Protein AF-A0A813BT74-F1 (afdb_monomer)

InterPro domains:
  IPR002225 3-beta hydroxysteroid dehydrogenase/isomerase [PF01073] (15-188)
  IPR036291 NAD(P)-binding domain superfamily [SSF51735] (13-283)
  IPR051783 NAD(P)-dependent oxidoreductase-like [PTHR48079] (14-280)

pLDDT: mean 76.05, std 16.83, range [32.47, 98.44]

Solvent-accessible surface area (backbone atoms only — not comparable to full-atom values): 24084 Å² total; per-residue (Å²): 89,79,48,76,79,82,75,67,91,66,85,59,40,62,64,55,44,39,44,57,50,31,53,50,44,52,53,50,49,54,49,37,52,75,70,64,43,51,44,37,41,36,52,45,34,55,33,33,40,38,62,87,52,75,37,76,62,47,37,83,87,38,67,62,47,65,48,61,70,90,74,38,86,45,59,67,24,34,26,40,35,53,35,49,54,56,49,29,70,57,37,30,82,93,54,29,28,15,32,35,38,26,38,55,53,68,42,63,70,69,85,46,55,68,78,64,55,74,35,83,74,50,59,44,79,36,70,54,46,89,87,50,84,71,39,42,25,44,55,30,48,46,67,33,52,52,52,51,51,49,40,47,53,53,47,41,68,77,36,52,84,73,28,51,43,70,35,44,57,50,60,79,82,65,81,49,21,55,63,58,50,51,51,54,42,29,59,67,58,72,42,55,72,46,65,38,51,53,67,58,56,54,48,50,38,49,52,52,36,45,62,71,46,46,68,76,72,50,61,44,71,92,70,71,43,88,84,75,69,102,59,78,65,74,53,92,50,52,78,36,49,56,52,53,45,72,62,41,30,43,34,59,40,31,63,68,36,30,69,73,50,74,53,59,63,83,61,55,72,70,54,47,44,52,50,33,30,49,44,52,63,70,64,62,63,82,82,78,74,69,87,68,80,69,70,52,58,66,66,55,35,44,52,36,44,50,47,27,52,53,27,32,52,49,24,49,53,37,46,57,49,38,77,75,41,100,47,80,68,42,58,57,51,33,56,57,40,52,49,41,41,69,52,23,49,58,47,32,36,54,38,31,36,60,58,34,94,87,44,59,77,80,49,71,84,67,57,33,71,68,16,33,50,25,35,53,53,10,51,50,25,41,49,52,32,50,51,30,50,49,45,65,75,71,46,55,72,67,57,47,66,78,37,56,72,51,62,34,50,63,55,41,34,50,26,36,38,51,13,31,50,29,40,38,49,18,52,74,48,52,42,64,89,76,67,69,77,80,74,127

Sequence (440 aa):
MVIAVKPPLLGPSYQTFMEINLAGLADLVNMAERHNVRSLLYVSSFAACNHWVPHHNVAESDPAASPPLTSLRSPYDLSKAMTEQFILQKHSESGMRTVSIRIGGVYGDNDDQYWNRRLPFRLSLDISDQDSHPPKIDANYVENVAEGMLRVVDRLSADASVGGRFYFYTIGERHVTQQELGVRLAEATGRFHLAAPTWVIHTWLAVMNFLVSFQFQLPSWPLNQPAGRVVEPKSYFTTYSMAKKGLIDQWFDNALFRETFGYSHLYTTEEAVAMVAAAQKQNRPRQTHSHNKRPGTLTLVAGPVVISLCTMVLVMLCGGLSLSVACSTSWSLCSLCQFGFFVSSPATHVCGFVTQPAYRLWMPFQGGSLHVLLQGIGWSCFALLLMQWCASYYGEEMLLTEFPYVGDSRLKAAFGLIAQVTLGLSVLAFKTPWEKTKRS

Structure (mmCIF, N/CA/C/O backbone):
data_AF-A0A813BT74-F1
#
_entry.id   AF-A0A813BT74-F1
#
loop_
_atom_site.group_PDB
_atom_site.id
_atom_site.type_symbol
_atom_site.label_atom_id
_atom_site.label_alt_id
_atom_site.label_comp_id
_atom_site.label_asym_id
_atom_site.label_entity_id
_atom_site.label_seq_id
_atom_site.pdbx_PDB_ins_code
_atom_site.Cartn_x
_atom_site.Cartn_y
_atom_site.Cartn_z
_atom_site.occupancy
_atom_site.B_iso_or_equiv
_atom_site.auth_seq_id
_atom_site.auth_comp_id
_atom_site.auth_asym_id
_atom_site.auth_atom_id
_atom_site.pdbx_PDB_model_num
ATOM 1 N N . MET A 1 1 ? -21.705 -1.136 12.395 1.00 89.62 1 MET A N 1
ATOM 2 C CA . MET A 1 1 ? -21.215 -0.197 11.362 1.00 89.62 1 MET A CA 1
ATOM 3 C C . MET A 1 1 ? -19.738 -0.455 11.135 1.00 89.62 1 MET A C 1
ATOM 5 O O . MET A 1 1 ? -19.011 -0.554 12.113 1.00 89.62 1 MET A O 1
ATOM 9 N N . VAL A 1 2 ? -19.300 -0.582 9.882 1.00 88.94 2 VAL A N 1
ATOM 10 C CA . VAL A 1 2 ? -17.877 -0.724 9.533 1.00 88.94 2 VAL A CA 1
ATOM 11 C C . VAL A 1 2 ? -17.454 0.521 8.766 1.00 88.94 2 VAL A C 1
ATOM 13 O O . VAL A 1 2 ? -18.138 0.922 7.826 1.00 88.94 2 VAL A O 1
ATOM 16 N N . ILE A 1 3 ? -16.354 1.143 9.179 1.00 88.00 3 ILE A N 1
ATOM 17 C CA . ILE A 1 3 ? -15.809 2.343 8.544 1.00 88.00 3 ILE A CA 1
ATOM 18 C C . ILE A 1 3 ? -14.431 2.008 7.986 1.00 88.00 3 ILE A C 1
ATOM 20 O O . ILE A 1 3 ? -13.502 1.727 8.740 1.00 88.00 3 ILE A O 1
ATOM 24 N N . ALA A 1 4 ? -14.288 2.096 6.665 1.00 82.56 4 ALA A N 1
ATOM 25 C CA . ALA A 1 4 ? -13.019 1.942 5.969 1.00 82.56 4 ALA A CA 1
ATOM 26 C C . ALA A 1 4 ? -12.855 3.072 4.950 1.00 82.56 4 ALA A C 1
ATOM 28 O O . ALA A 1 4 ? -13.708 3.272 4.089 1.00 82.56 4 ALA A O 1
ATOM 29 N N . VAL A 1 5 ? -11.746 3.809 5.035 1.00 77.25 5 VAL A N 1
ATOM 30 C CA . VAL A 1 5 ? -11.428 4.889 4.089 1.00 77.25 5 VAL A CA 1
ATOM 31 C C . VAL A 1 5 ? -10.002 4.715 3.581 1.00 77.25 5 VAL A C 1
ATOM 33 O O . VAL A 1 5 ? -9.051 4.688 4.368 1.00 77.25 5 VAL A O 1
ATOM 36 N N . LYS A 1 6 ? -9.854 4.605 2.258 1.00 69.81 6 LYS A N 1
ATOM 37 C CA . LYS A 1 6 ? -8.570 4.566 1.545 1.00 69.81 6 LYS A CA 1
ATOM 38 C C . LYS A 1 6 ? -8.522 5.758 0.579 1.00 69.81 6 LYS A C 1
ATOM 40 O O . LYS A 1 6 ? -8.928 5.609 -0.573 1.00 69.81 6 LYS A O 1
ATOM 45 N N . PRO A 1 7 ? -8.076 6.950 1.014 1.00 60.50 7 PRO A N 1
ATOM 46 C CA . PRO A 1 7 ? -7.864 8.055 0.084 1.00 60.50 7 PRO A CA 1
ATOM 47 C C . PRO A 1 7 ? -6.754 7.696 -0.920 1.00 60.50 7 PRO A C 1
ATOM 49 O O . PRO A 1 7 ? -5.865 6.894 -0.601 1.00 60.50 7 PRO A O 1
ATOM 52 N N . PRO A 1 8 ? -6.747 8.291 -2.124 1.00 60.16 8 PRO A N 1
ATOM 53 C CA . PRO A 1 8 ? -5.610 8.157 -3.020 1.00 60.16 8 PRO A CA 1
ATOM 54 C C . PRO A 1 8 ? -4.363 8.729 -2.334 1.00 60.16 8 PRO A C 1
ATOM 56 O O . PRO A 1 8 ? -4.318 9.907 -2.000 1.00 60.16 8 PRO A O 1
ATOM 59 N N . LEU A 1 9 ? -3.337 7.895 -2.132 1.00 59.38 9 LEU A N 1
ATOM 60 C CA . LEU A 1 9 ? -2.080 8.288 -1.470 1.00 59.38 9 LEU A CA 1
ATOM 61 C C . LEU A 1 9 ? -1.297 9.369 -2.243 1.00 59.38 9 LEU A C 1
ATOM 63 O O . LEU A 1 9 ? -0.383 9.979 -1.698 1.00 59.38 9 LEU A O 1
ATOM 67 N N . LEU A 1 10 ? -1.652 9.595 -3.512 1.00 53.62 10 LEU A N 1
ATOM 68 C CA . LEU A 1 10 ? -1.050 10.569 -4.419 1.00 53.62 10 LEU A CA 1
ATOM 69 C C . LEU A 1 10 ? -2.116 11.561 -4.886 1.00 53.62 10 LEU A C 1
ATOM 71 O O . LEU A 1 10 ? -3.139 11.141 -5.430 1.00 53.62 10 LEU A O 1
ATOM 75 N N . GLY A 1 11 ? -1.849 12.860 -4.740 1.00 51.72 11 GLY A N 1
ATOM 76 C CA . GLY A 1 11 ? -2.668 13.929 -5.322 1.00 51.72 11 GLY A CA 1
ATOM 77 C C . GLY A 1 11 ? -3.446 14.818 -4.341 1.00 51.72 11 GLY A C 1
ATOM 78 O O . GLY A 1 11 ? -3.504 16.017 -4.606 1.00 51.72 11 GLY A O 1
ATOM 79 N N . PRO A 1 12 ? -4.025 14.321 -3.228 1.00 58.72 12 PRO A N 1
ATOM 80 C CA . PRO A 1 12 ? -4.724 15.198 -2.295 1.00 58.72 12 PRO A CA 1
ATOM 81 C C . PRO A 1 12 ? -3.753 16.086 -1.516 1.00 58.72 12 PRO A C 1
ATOM 83 O O . PRO A 1 12 ? -2.659 15.662 -1.137 1.00 58.72 12 PRO A O 1
ATOM 86 N N . SER A 1 13 ? -4.179 17.318 -1.241 1.00 65.62 13 SER A N 1
ATOM 87 C CA . SER A 1 13 ? -3.453 18.216 -0.343 1.00 65.62 13 SER A CA 1
ATOM 88 C C . SER A 1 13 ? -3.517 17.711 1.106 1.00 65.62 13 SER A C 1
ATOM 90 O O . SER A 1 13 ? -4.417 16.945 1.454 1.00 65.62 13 SER A O 1
ATOM 92 N N . TYR A 1 14 ? -2.610 18.185 1.971 1.00 70.44 14 TYR A N 1
ATOM 93 C CA . TYR A 1 14 ? -2.675 17.944 3.424 1.00 70.44 14 TYR A CA 1
ATOM 94 C C . TYR A 1 14 ? -4.085 18.147 3.979 1.00 70.44 14 TYR A C 1
ATOM 96 O O . TYR A 1 14 ? -4.635 17.292 4.666 1.00 70.44 14 TYR A O 1
ATOM 104 N N . GLN A 1 15 ? -4.661 19.299 3.637 1.00 73.44 15 GLN A N 1
ATOM 105 C CA . GLN A 1 15 ? -5.968 19.724 4.097 1.00 73.44 15 GLN A CA 1
ATOM 106 C C . GLN A 1 15 ? -7.039 18.729 3.656 1.00 73.44 15 GLN A C 1
ATOM 108 O O . GLN A 1 15 ? -7.798 18.258 4.488 1.00 73.44 15 GLN A O 1
ATOM 113 N N . THR A 1 16 ? -7.019 18.313 2.390 1.00 72.19 16 THR A N 1
ATOM 114 C CA . THR A 1 16 ? -7.955 17.313 1.863 1.00 72.19 16 THR A CA 1
ATOM 115 C C . THR A 1 16 ? -7.844 15.972 2.595 1.00 72.19 16 THR A C 1
ATOM 117 O O . THR A 1 16 ? -8.863 15.347 2.878 1.00 72.19 16 THR A O 1
ATOM 120 N N . PHE A 1 17 ? -6.627 15.525 2.934 1.00 73.25 17 PHE A N 1
ATOM 121 C CA . PHE A 1 17 ? -6.438 14.309 3.735 1.00 73.25 17 PHE A CA 1
ATOM 122 C C . PHE A 1 17 ? -7.062 14.443 5.123 1.00 73.25 17 PHE A C 1
ATOM 124 O O . PHE A 1 17 ? -7.805 13.556 5.538 1.00 73.25 17 PHE A O 1
ATOM 131 N N . MET A 1 18 ? -6.777 15.540 5.826 1.00 80.75 18 MET A N 1
ATOM 132 C CA . MET A 1 18 ? -7.295 15.764 7.176 1.00 80.75 18 MET A CA 1
ATOM 133 C C . MET A 1 18 ? -8.814 15.971 7.180 1.00 80.75 18 MET A C 1
ATOM 135 O O . MET A 1 18 ? -9.503 15.404 8.018 1.00 80.75 18 MET A O 1
ATOM 139 N N . GLU A 1 19 ? -9.363 16.719 6.227 1.00 82.12 19 GLU A N 1
ATOM 140 C CA . GLU A 1 19 ? -10.807 16.951 6.117 1.00 82.12 19 GLU A CA 1
ATOM 141 C C . GLU A 1 19 ? -11.572 15.650 5.863 1.00 82.12 19 GLU A C 1
ATOM 143 O O . GLU A 1 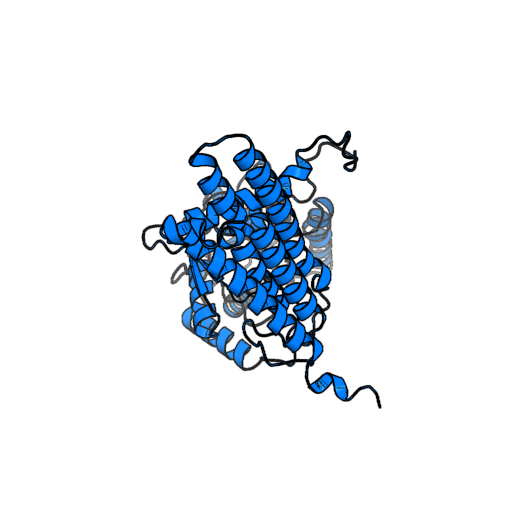19 ? -12.530 15.357 6.572 1.00 82.12 19 GLU A O 1
ATOM 148 N N . ILE A 1 20 ? -11.132 14.833 4.901 1.00 80.25 20 ILE A N 1
ATOM 149 C CA . ILE A 1 20 ? -11.836 13.590 4.558 1.00 80.25 20 ILE A CA 1
ATOM 150 C C . ILE A 1 20 ? -11.675 12.546 5.663 1.00 80.25 20 ILE A C 1
ATOM 152 O O . ILE A 1 20 ? -12.658 11.936 6.082 1.00 80.25 20 ILE A O 1
ATOM 156 N N . ASN A 1 21 ? -10.442 12.314 6.121 1.00 80.69 21 ASN A N 1
ATOM 157 C CA . ASN A 1 21 ? -10.175 11.206 7.032 1.00 80.69 21 ASN A CA 1
ATOM 158 C C . ASN A 1 21 ? -10.471 11.541 8.488 1.00 80.69 21 ASN A C 1
ATOM 160 O O . ASN A 1 21 ? -10.798 10.621 9.220 1.00 80.69 21 ASN A O 1
ATOM 164 N N . LEU A 1 22 ? -10.353 12.797 8.923 1.00 85.12 22 LEU A N 1
ATOM 165 C CA . LEU A 1 22 ? -10.598 13.156 10.319 1.00 85.12 22 LEU A CA 1
ATOM 166 C C . LEU A 1 22 ? -11.958 13.827 10.486 1.00 85.12 22 LEU A C 1
ATOM 168 O O . LEU A 1 22 ? -12.810 13.282 11.179 1.00 85.12 22 LEU A O 1
ATOM 172 N N . ALA A 1 23 ? -12.184 14.978 9.846 1.00 85.94 23 ALA A N 1
ATOM 173 C CA . ALA A 1 23 ? -13.416 15.742 10.062 1.00 85.94 23 ALA A CA 1
ATOM 174 C C . ALA A 1 23 ? -14.655 14.977 9.565 1.00 85.94 23 ALA A C 1
ATOM 176 O O . ALA A 1 23 ? -15.600 14.774 10.324 1.00 85.94 23 ALA A O 1
ATOM 177 N N . GLY A 1 24 ? -14.609 14.452 8.337 1.00 88.25 24 GLY A N 1
ATOM 178 C CA . GLY A 1 24 ? -15.710 13.671 7.770 1.00 88.25 24 GLY A CA 1
ATOM 179 C C . GLY A 1 24 ? -16.019 12.397 8.563 1.00 88.25 24 GLY A C 1
ATOM 180 O O . GLY A 1 24 ? -17.186 12.044 8.742 1.00 88.25 24 GLY A O 1
ATOM 181 N N . LEU A 1 25 ? -14.994 11.719 9.093 1.00 90.44 25 LEU A N 1
ATOM 182 C CA . LEU A 1 25 ? -15.204 10.550 9.951 1.00 90.44 25 LEU A CA 1
ATOM 183 C C . LEU A 1 25 ? -15.705 10.926 11.346 1.00 90.44 25 LEU A C 1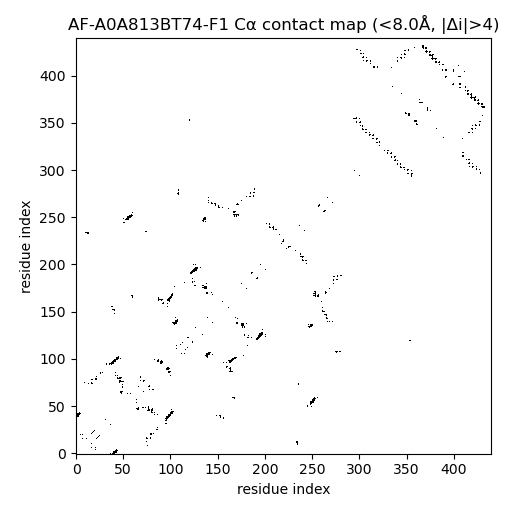
ATOM 185 O O . LEU A 1 25 ? -16.540 10.206 11.889 1.00 90.44 25 LEU A O 1
ATOM 189 N N . ALA A 1 26 ? -15.269 12.054 11.906 1.00 91.12 26 ALA A N 1
ATOM 190 C CA . ALA A 1 26 ? -15.795 12.546 13.172 1.00 91.12 26 ALA A CA 1
ATOM 191 C C . ALA A 1 26 ? -17.298 12.846 13.079 1.00 91.12 26 ALA A C 1
ATOM 193 O O . ALA A 1 26 ? -18.063 12.422 13.948 1.00 91.12 26 ALA A O 1
ATOM 194 N N . ASP A 1 27 ? -17.739 13.490 11.997 1.00 93.00 27 ASP A N 1
ATOM 195 C CA . ASP A 1 27 ? -19.159 13.744 11.736 1.00 93.00 27 ASP A CA 1
ATOM 196 C C . ASP A 1 27 ? -19.953 12.443 11.586 1.00 93.00 27 ASP A C 1
ATOM 198 O O . ASP A 1 27 ? -21.013 12.285 12.197 1.00 93.00 27 ASP A O 1
ATOM 202 N N . LEU A 1 28 ? -19.414 11.477 10.837 1.00 93.69 28 LEU A N 1
ATOM 203 C CA . LEU A 1 28 ? -20.032 10.167 10.642 1.00 93.69 28 LEU A CA 1
ATOM 204 C C . LEU A 1 28 ? -20.208 9.405 11.965 1.00 93.69 28 LEU A C 1
ATOM 206 O O . LEU A 1 28 ? -21.263 8.821 12.205 1.00 93.69 28 LEU A O 1
ATOM 210 N N . VAL A 1 29 ? -19.198 9.432 12.836 1.00 94.31 29 VAL A N 1
ATOM 211 C CA . VAL A 1 29 ? -19.220 8.779 14.155 1.00 94.31 29 VAL A CA 1
ATOM 212 C C . VAL A 1 29 ? -20.196 9.483 15.097 1.00 94.31 29 VAL A C 1
ATOM 214 O O . VAL A 1 29 ? -20.989 8.819 15.759 1.00 94.31 29 VAL A O 1
ATOM 217 N N . ASN A 1 30 ? -20.203 10.819 15.124 1.00 94.00 30 ASN A N 1
ATOM 218 C CA . ASN A 1 30 ? -21.168 11.586 15.915 1.00 94.00 30 ASN A CA 1
ATOM 219 C C . ASN A 1 30 ? -22.611 11.339 15.440 1.00 94.00 30 ASN A C 1
ATOM 221 O O . ASN A 1 30 ? -23.533 11.266 16.251 1.00 94.00 30 ASN A O 1
ATOM 225 N N . MET A 1 31 ? -22.826 11.189 14.131 1.00 95.56 31 MET A N 1
ATOM 226 C CA . MET A 1 31 ? -24.125 10.810 13.577 1.00 95.56 31 MET A CA 1
ATOM 227 C C . MET A 1 31 ? -24.501 9.376 13.973 1.00 95.56 31 MET A C 1
ATOM 229 O O . MET A 1 31 ? -25.627 9.146 14.407 1.00 95.56 31 MET A O 1
ATOM 233 N N . ALA A 1 32 ? -23.569 8.425 13.877 1.00 95.06 32 ALA A N 1
ATOM 234 C CA . ALA A 1 32 ? -23.788 7.044 14.300 1.00 95.06 32 ALA A CA 1
ATOM 235 C C . ALA A 1 32 ? -24.204 6.961 15.779 1.00 95.06 32 ALA A C 1
ATOM 237 O O . ALA A 1 32 ? -25.164 6.267 16.112 1.00 95.06 32 ALA A O 1
ATOM 238 N N . GLU A 1 33 ? -23.548 7.737 16.644 1.00 93.94 33 GLU A N 1
ATOM 239 C CA . GLU A 1 33 ? -23.889 7.864 18.062 1.00 93.94 33 GLU A CA 1
ATOM 240 C C . GLU A 1 33 ? -25.316 8.409 18.260 1.00 93.94 33 GLU A C 1
ATOM 242 O O . GLU A 1 33 ? -26.119 7.785 18.952 1.00 93.94 33 GLU A O 1
ATOM 247 N N . ARG A 1 34 ? -25.689 9.508 17.581 1.00 95.31 34 ARG A N 1
ATOM 248 C CA . ARG A 1 34 ? -27.054 10.084 17.637 1.00 95.31 34 ARG A CA 1
ATOM 249 C C . ARG A 1 34 ? -28.141 9.120 17.157 1.00 95.31 34 ARG A C 1
ATOM 251 O O . ARG A 1 34 ? -29.268 9.181 17.639 1.00 95.31 34 ARG A O 1
ATOM 258 N N . HIS A 1 35 ? -27.811 8.243 16.213 1.00 96.44 35 HIS A N 1
ATOM 259 C CA . HIS A 1 35 ? -28.713 7.214 15.695 1.00 96.44 35 HIS A CA 1
ATOM 260 C C . HIS A 1 35 ? -28.632 5.886 16.465 1.00 96.44 35 HIS A C 1
ATOM 262 O O . HIS A 1 35 ? -29.196 4.890 16.016 1.00 96.44 35 HIS A O 1
ATOM 268 N N . ASN A 1 36 ? -27.988 5.865 17.637 1.00 95.81 36 ASN A N 1
ATOM 269 C CA . ASN A 1 36 ? -27.882 4.698 18.516 1.00 95.81 36 ASN A CA 1
ATOM 270 C C . ASN A 1 36 ? -27.235 3.470 17.850 1.00 95.81 36 ASN A C 1
ATOM 272 O O . ASN A 1 36 ? -27.603 2.327 18.137 1.00 95.81 36 ASN A O 1
ATOM 276 N N . VAL A 1 37 ? -26.256 3.682 16.967 1.00 95.81 37 VAL A N 1
ATOM 277 C CA . VAL A 1 37 ? -25.428 2.587 16.448 1.00 95.81 37 VAL A CA 1
ATOM 278 C C . VAL A 1 37 ? -24.686 1.935 17.615 1.00 95.81 37 VAL A C 1
ATOM 280 O O . VAL A 1 37 ? -23.930 2.585 18.331 1.00 95.81 37 VAL A O 1
ATOM 283 N N . ARG A 1 38 ? -24.901 0.630 17.809 1.00 95.25 38 ARG A N 1
ATOM 284 C CA . ARG A 1 38 ? -24.369 -0.109 18.967 1.00 95.25 38 ARG A CA 1
ATOM 285 C C . ARG A 1 38 ? -22.930 -0.584 18.817 1.00 95.25 38 ARG A C 1
ATOM 287 O O . ARG A 1 38 ? -22.214 -0.607 19.809 1.00 95.25 38 ARG A O 1
ATOM 294 N N . SER A 1 39 ? -22.515 -0.925 17.602 1.00 95.75 39 SER A N 1
ATOM 295 C CA . SER A 1 39 ? -21.194 -1.497 17.319 1.00 95.75 39 SER A CA 1
ATOM 296 C C . SER A 1 39 ? -20.560 -0.777 16.134 1.00 95.75 39 SER A C 1
ATOM 298 O O . SER A 1 39 ? -21.170 -0.684 15.060 1.00 95.75 39 SER A O 1
ATOM 300 N N . LEU A 1 40 ? -19.332 -0.293 16.308 1.00 97.06 40 LEU A N 1
ATOM 301 C CA . LEU A 1 40 ? -18.561 0.406 15.286 1.00 97.06 40 LEU A CA 1
ATOM 302 C C . LEU A 1 40 ? -17.151 -0.183 15.190 1.00 97.06 40 LEU A C 1
ATOM 304 O O . LEU A 1 40 ? -16.355 -0.087 16.119 1.00 97.06 40 LEU A O 1
ATOM 308 N N . LEU A 1 41 ? -16.842 -0.755 14.030 1.00 97.75 41 LEU A N 1
ATOM 309 C CA . LEU A 1 41 ? -15.503 -1.198 13.660 1.00 97.75 41 LEU A CA 1
ATOM 310 C C . LEU A 1 41 ? -14.844 -0.137 12.778 1.00 97.75 41 LEU A C 1
ATOM 312 O O . LEU A 1 41 ? -15.376 0.211 11.719 1.00 97.75 41 LEU A O 1
ATOM 316 N N . TYR A 1 42 ? -13.675 0.345 13.189 1.00 97.25 42 TYR A N 1
ATOM 317 C CA . TYR A 1 42 ? -12.821 1.193 12.370 1.00 97.25 42 TYR A CA 1
ATOM 318 C C . TYR A 1 42 ? -11.684 0.388 11.741 1.00 97.25 42 TYR A C 1
ATOM 320 O O . TYR A 1 42 ? -10.904 -0.270 12.425 1.00 97.25 42 TYR A O 1
ATOM 328 N N . VAL A 1 43 ? -11.574 0.464 10.417 1.00 95.56 43 VAL A N 1
ATOM 329 C CA . VAL A 1 43 ? -10.486 -0.149 9.655 1.00 95.56 43 VAL A CA 1
ATOM 330 C C . VAL A 1 43 ? -9.362 0.874 9.512 1.00 95.56 43 VAL A C 1
ATOM 332 O O . VAL A 1 43 ? -9.317 1.711 8.598 1.00 95.56 43 VAL A O 1
ATOM 335 N N . SER A 1 44 ? -8.460 0.812 10.481 1.00 94.88 44 SER A N 1
ATOM 336 C CA . SER A 1 44 ? -7.243 1.601 10.560 1.00 94.88 44 SER A CA 1
ATOM 337 C C . SER A 1 44 ? -6.135 0.987 9.699 1.00 94.88 44 SER A C 1
ATOM 339 O O . SER A 1 44 ? -6.357 0.126 8.846 1.00 94.88 44 SER A O 1
ATOM 341 N N . SER A 1 45 ? -4.914 1.481 9.860 1.00 92.94 45 SER A N 1
ATOM 342 C CA . SER A 1 45 ? -3.757 1.047 9.088 1.00 92.94 45 SER A CA 1
ATOM 343 C C . SER A 1 45 ? -2.530 0.926 9.980 1.00 92.94 45 SER A C 1
ATOM 345 O O . SER A 1 45 ? -2.408 1.681 10.942 1.00 92.94 45 SER A O 1
ATOM 347 N N . PHE A 1 46 ? -1.569 0.080 9.594 1.00 92.31 46 PHE A N 1
ATOM 348 C CA . PHE A 1 46 ? -0.205 0.116 10.152 1.00 92.31 46 PHE A CA 1
ATOM 349 C C . PHE A 1 46 ? 0.434 1.517 10.081 1.00 92.31 46 PHE A C 1
ATOM 351 O O . PHE A 1 46 ? 1.356 1.818 10.829 1.00 92.31 46 PHE A O 1
ATOM 358 N N . ALA A 1 47 ? -0.122 2.418 9.261 1.00 90.38 47 ALA A N 1
ATOM 359 C CA . ALA A 1 47 ? 0.205 3.843 9.227 1.00 90.38 47 ALA A CA 1
ATOM 360 C C . ALA A 1 47 ? 0.149 4.526 10.587 1.00 90.38 47 ALA A C 1
ATOM 362 O O . ALA A 1 47 ? 0.922 5.448 10.829 1.0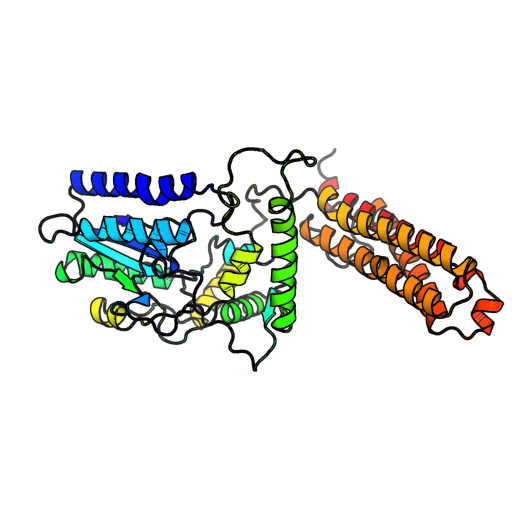0 90.38 47 ALA A O 1
ATOM 363 N N . ALA A 1 48 ? -0.766 4.090 11.455 1.00 94.25 48 ALA A N 1
ATOM 364 C CA . ALA A 1 48 ? -0.906 4.644 12.792 1.00 94.25 48 ALA A CA 1
ATOM 365 C C . ALA A 1 48 ? 0.367 4.441 13.638 1.00 94.25 48 ALA A C 1
ATOM 367 O O . ALA A 1 48 ? 0.623 5.237 14.535 1.00 94.25 48 ALA A O 1
ATOM 368 N N . CYS A 1 49 ? 1.192 3.443 13.295 1.00 94.75 49 CYS A N 1
ATOM 369 C CA . CYS A 1 49 ? 2.475 3.151 13.934 1.00 94.75 49 CYS A CA 1
ATOM 370 C C . CYS A 1 49 ? 3.659 3.939 13.346 1.00 94.75 49 CYS A C 1
ATOM 372 O O . CYS A 1 49 ? 4.758 3.790 13.852 1.00 94.75 49 CYS A O 1
ATOM 374 N N . ASN A 1 50 ? 3.460 4.781 12.317 1.00 91.31 50 ASN A N 1
ATOM 375 C CA . ASN A 1 50 ? 4.494 5.432 11.486 1.00 91.31 50 ASN A CA 1
ATOM 376 C C . ASN A 1 50 ? 5.087 4.532 10.385 1.00 91.31 50 ASN A C 1
ATOM 378 O O . ASN A 1 50 ? 6.055 3.809 10.585 1.00 91.31 50 ASN A O 1
ATOM 382 N N . HIS A 1 51 ? 4.593 4.652 9.154 1.00 86.12 51 HIS A N 1
ATOM 383 C CA . HIS A 1 51 ? 5.071 3.830 8.034 1.00 86.12 51 HIS A CA 1
ATOM 384 C C . HIS A 1 51 ? 6.516 4.106 7.581 1.00 86.12 51 HIS A C 1
ATOM 386 O O . HIS A 1 51 ? 7.001 3.447 6.659 1.00 86.12 51 HIS A O 1
ATOM 392 N N . TRP A 1 52 ? 7.175 5.116 8.146 1.00 85.12 52 TRP A N 1
ATOM 393 C CA . TRP A 1 52 ? 8.495 5.583 7.714 1.00 85.12 52 TRP A CA 1
ATOM 394 C C . TRP A 1 52 ? 9.636 5.074 8.589 1.00 85.12 52 TRP A C 1
ATOM 396 O O . TRP A 1 52 ? 10.783 5.465 8.377 1.00 85.12 52 TRP A O 1
ATOM 406 N N . VAL A 1 53 ? 9.332 4.199 9.547 1.00 89.19 53 VAL A N 1
ATOM 407 C CA . VAL A 1 53 ? 10.309 3.513 10.394 1.00 89.19 53 VAL A CA 1
ATOM 408 C C . VAL A 1 53 ? 10.070 2.003 10.338 1.00 89.19 53 VAL A C 1
ATOM 410 O O . VAL A 1 53 ? 8.932 1.588 10.114 1.00 89.19 53 VAL A O 1
ATOM 413 N N . PRO A 1 54 ? 11.116 1.175 10.488 1.00 90.44 54 PRO A N 1
ATOM 414 C CA . PRO A 1 54 ? 10.959 -0.273 10.478 1.00 90.44 54 PRO A CA 1
ATOM 415 C C . PRO A 1 54 ? 10.197 -0.767 11.712 1.00 90.44 54 PRO A C 1
ATOM 417 O O . PRO A 1 54 ? 10.442 -0.307 12.827 1.00 90.44 54 PRO A O 1
ATOM 420 N N . HIS A 1 55 ? 9.316 -1.745 11.503 1.00 91.81 55 HIS A N 1
ATOM 421 C CA . HIS A 1 55 ? 8.598 -2.45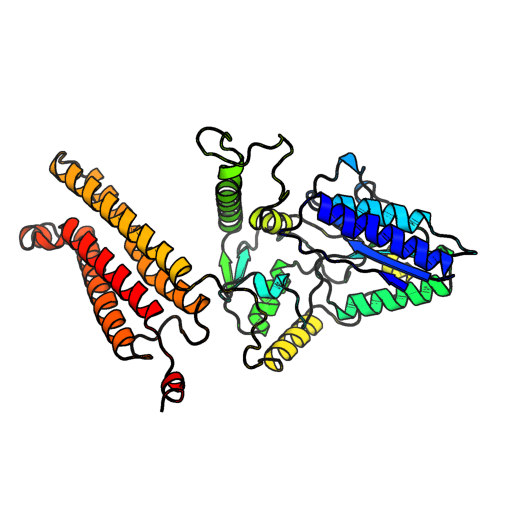7 12.559 1.00 91.81 55 HIS A CA 1
ATOM 422 C C . HIS A 1 55 ? 8.845 -3.955 12.448 1.00 91.81 55 HIS A C 1
ATOM 424 O O . HIS A 1 55 ? 8.611 -4.540 11.387 1.00 91.81 55 HIS A O 1
ATOM 430 N N . HIS A 1 56 ? 9.293 -4.563 13.550 1.00 91.31 56 HIS A N 1
ATOM 431 C CA . HIS A 1 56 ? 9.581 -5.991 13.632 1.00 91.31 56 HIS A CA 1
ATOM 432 C C . HIS A 1 56 ? 8.797 -6.639 14.768 1.00 91.31 56 HIS A C 1
ATOM 434 O O . HIS A 1 56 ? 9.128 -6.424 15.931 1.00 91.31 56 HIS A O 1
ATOM 440 N N . ASN A 1 57 ? 7.793 -7.445 14.423 1.00 90.75 57 ASN A N 1
ATOM 441 C CA . ASN A 1 57 ? 6.947 -8.166 15.376 1.00 90.75 57 ASN A CA 1
ATOM 442 C C . ASN A 1 57 ? 6.354 -7.281 16.480 1.00 90.75 57 ASN A C 1
ATOM 444 O O . ASN A 1 57 ? 6.325 -7.669 17.644 1.00 90.75 57 ASN A O 1
ATOM 448 N N . VAL A 1 58 ? 5.950 -6.063 16.125 1.00 94.50 58 VAL A N 1
ATOM 449 C CA . VAL A 1 58 ? 5.430 -5.104 17.103 1.00 94.50 58 VAL A CA 1
ATOM 450 C C . VAL A 1 58 ? 4.047 -5.557 17.567 1.00 94.50 58 VAL A C 1
ATOM 452 O O . VAL A 1 58 ? 3.171 -5.782 16.731 1.00 94.50 58 VAL A O 1
ATOM 455 N N . ALA A 1 59 ? 3.862 -5.665 18.880 1.00 96.06 59 ALA A N 1
ATOM 456 C CA . ALA A 1 59 ? 2.603 -6.006 19.537 1.00 96.06 59 ALA A CA 1
ATOM 457 C C . ALA A 1 59 ? 1.844 -4.745 19.985 1.00 96.06 59 ALA A C 1
ATOM 459 O O . ALA A 1 59 ? 2.413 -3.658 20.089 1.00 96.06 59 ALA A O 1
ATOM 460 N N . GLU A 1 60 ? 0.545 -4.856 20.279 1.00 96.81 60 GLU A N 1
ATOM 461 C CA . GLU A 1 60 ? -0.300 -3.713 20.662 1.00 96.81 60 GLU A CA 1
ATOM 462 C C . GLU A 1 60 ? 0.185 -2.984 21.926 1.00 96.81 60 GLU A C 1
ATOM 464 O O . GLU A 1 60 ? -0.061 -1.785 22.075 1.00 96.81 60 GLU A O 1
ATOM 469 N N . SER A 1 61 ? 0.880 -3.691 22.825 1.00 96.50 61 SER A N 1
ATOM 470 C CA . SER A 1 61 ? 1.458 -3.141 24.058 1.00 96.50 61 SER A CA 1
ATOM 471 C C . SER A 1 61 ? 2.738 -2.334 23.843 1.00 96.50 61 SER A C 1
ATOM 473 O O . SER A 1 61 ? 3.170 -1.626 24.754 1.00 96.50 61 SER A O 1
ATOM 475 N N . ASP A 1 62 ? 3.371 -2.451 22.676 1.00 96.88 62 ASP A N 1
ATOM 476 C CA . ASP A 1 62 ? 4.661 -1.823 22.435 1.00 96.88 62 ASP A CA 1
ATOM 477 C C . ASP A 1 62 ? 4.520 -0.309 22.229 1.00 96.88 62 ASP A C 1
ATOM 479 O O . ASP A 1 62 ? 3.602 0.151 21.541 1.00 96.88 62 ASP A O 1
ATOM 483 N N . PRO A 1 63 ? 5.484 0.504 22.704 1.00 94.50 63 PRO A N 1
ATOM 484 C CA . PRO A 1 63 ? 5.475 1.947 22.458 1.00 94.50 63 PRO A CA 1
ATOM 485 C C . PRO A 1 63 ? 5.446 2.311 20.965 1.00 94.50 63 PRO A C 1
ATOM 487 O O . PRO A 1 63 ? 4.857 3.321 20.581 1.00 94.50 63 PRO A O 1
ATOM 490 N N . ALA A 1 64 ? 6.055 1.475 20.116 1.00 94.31 64 ALA A N 1
ATOM 491 C CA . ALA A 1 64 ? 6.063 1.652 18.666 1.00 94.31 64 ALA A CA 1
ATOM 492 C C . ALA A 1 64 ? 4.678 1.457 18.025 1.00 94.31 64 ALA A C 1
ATOM 494 O O . ALA A 1 64 ? 4.430 1.986 16.946 1.00 94.31 64 ALA A O 1
ATOM 495 N N . ALA A 1 65 ? 3.751 0.751 18.683 1.00 95.69 65 ALA A N 1
ATOM 496 C CA . ALA A 1 65 ? 2.392 0.611 18.181 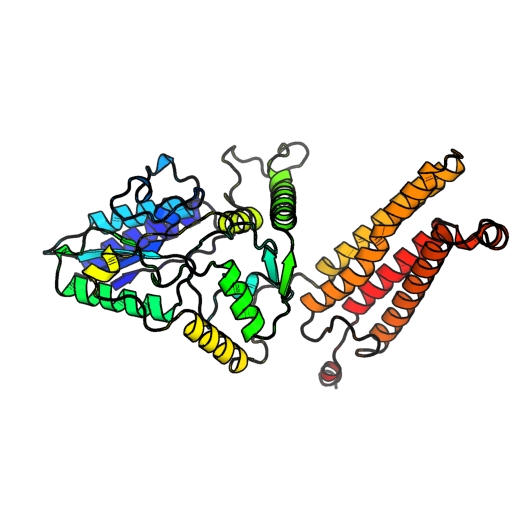1.00 95.69 65 ALA A CA 1
ATOM 497 C C . ALA A 1 65 ? 1.623 1.937 18.265 1.00 95.69 65 ALA A C 1
ATOM 499 O O . ALA A 1 65 ? 0.790 2.215 17.415 1.00 95.69 65 ALA A O 1
ATOM 500 N N . SER A 1 66 ? 1.878 2.791 19.254 1.00 95.25 66 SER A N 1
ATOM 501 C CA . SER A 1 66 ? 1.162 4.068 19.396 1.00 95.25 66 SER A CA 1
ATOM 502 C C . SER A 1 66 ? 2.143 5.217 19.612 1.00 95.25 66 SER A C 1
ATOM 504 O O . SER A 1 66 ? 2.222 5.764 20.715 1.00 95.25 66 SER A O 1
ATOM 506 N N . PRO A 1 67 ? 2.913 5.592 18.576 1.00 94.81 67 PRO A N 1
ATOM 507 C CA . PRO A 1 67 ? 3.924 6.622 18.709 1.00 94.81 67 PRO A CA 1
ATOM 508 C C . PRO A 1 67 ? 3.275 8.003 18.923 1.00 94.81 67 PRO A C 1
ATOM 510 O O . PRO A 1 67 ? 2.131 8.234 18.513 1.00 94.81 67 PRO A O 1
ATOM 513 N N . PRO A 1 68 ? 3.994 8.971 19.520 1.00 94.00 68 PRO A N 1
ATOM 514 C CA . PRO A 1 68 ? 3.493 10.335 19.654 1.00 94.00 68 PRO A CA 1
ATOM 515 C C . PRO A 1 68 ? 3.116 10.922 18.291 1.00 94.00 68 PRO A C 1
ATOM 517 O O . PRO A 1 68 ? 3.882 10.795 17.333 1.00 94.00 68 PRO A O 1
ATOM 520 N N . LEU A 1 69 ? 1.986 11.634 18.204 1.00 91.38 69 LEU A N 1
ATOM 521 C CA . LEU A 1 69 ? 1.516 12.234 16.944 1.00 91.38 69 LEU A CA 1
ATOM 522 C C . LEU A 1 69 ? 2.560 13.170 16.306 1.00 91.38 69 LEU A C 1
ATOM 524 O O . LEU A 1 69 ? 2.628 13.278 15.087 1.00 91.38 69 LEU A O 1
ATOM 528 N N . THR A 1 70 ? 3.425 13.792 17.114 1.00 89.12 70 THR A N 1
ATOM 529 C CA . THR A 1 70 ? 4.541 14.644 16.661 1.00 89.12 70 THR A CA 1
ATOM 530 C C . THR A 1 70 ? 5.616 13.893 15.870 1.00 89.12 70 THR A C 1
ATOM 532 O O . THR A 1 70 ? 6.384 14.515 15.140 1.00 89.12 70 THR A O 1
ATOM 535 N N . SER A 1 71 ? 5.679 12.565 15.988 1.00 88.44 71 SER A N 1
ATOM 536 C CA . SER A 1 71 ? 6.585 11.719 15.205 1.00 88.44 71 SER A CA 1
ATOM 537 C C . SER A 1 71 ? 6.035 11.371 13.814 1.00 88.44 71 SER A C 1
ATOM 539 O O . SER A 1 71 ? 6.800 10.975 12.930 1.00 88.44 71 SER A O 1
ATOM 541 N N . LEU A 1 72 ? 4.727 11.552 13.588 1.00 88.06 72 LEU A N 1
ATOM 542 C CA . LEU A 1 72 ? 4.046 11.213 12.341 1.00 88.06 72 LEU A CA 1
ATOM 543 C C . LEU A 1 72 ? 4.157 12.370 11.346 1.00 88.06 72 LEU A C 1
ATOM 545 O O . LEU A 1 72 ? 3.407 13.342 11.393 1.00 88.06 72 LEU A O 1
ATOM 549 N N . ARG A 1 73 ? 5.103 12.258 10.411 1.00 77.69 73 ARG A N 1
ATOM 550 C CA . ARG A 1 73 ? 5.345 13.293 9.386 1.00 77.69 73 ARG A CA 1
ATOM 551 C C . ARG A 1 73 ? 4.409 13.194 8.182 1.00 77.69 73 ARG A C 1
ATOM 553 O O . ARG A 1 73 ? 4.250 14.151 7.432 1.00 77.69 73 ARG A O 1
ATOM 560 N N . SER A 1 74 ? 3.817 12.022 7.969 1.00 80.94 74 SER A N 1
ATOM 561 C CA . SER A 1 74 ? 2.910 11.757 6.856 1.00 80.94 74 SER A CA 1
ATOM 562 C C . SER A 1 74 ? 1.488 12.196 7.203 1.00 80.94 74 SER A C 1
ATOM 564 O O . SER A 1 74 ? 0.973 11.752 8.228 1.00 80.94 74 SER A O 1
ATOM 566 N N . PRO A 1 75 ? 0.793 12.970 6.348 1.00 80.31 75 PRO A N 1
ATOM 567 C CA . PRO A 1 75 ? -0.606 13.335 6.588 1.00 80.31 75 PRO A CA 1
ATOM 568 C C . PRO A 1 75 ? -1.509 12.105 6.635 1.00 80.31 75 PRO A C 1
ATOM 570 O O . PRO A 1 75 ? -2.482 12.070 7.380 1.00 80.31 75 PRO A O 1
ATOM 573 N N . TYR A 1 76 ? -1.173 11.071 5.858 1.00 84.06 76 TYR A N 1
ATOM 574 C CA . TYR A 1 76 ? -1.896 9.808 5.886 1.00 84.06 76 TYR A CA 1
ATOM 575 C C . TYR A 1 76 ? -1.740 9.118 7.246 1.00 84.06 76 TYR A C 1
ATOM 577 O O . TYR A 1 76 ? -2.749 8.790 7.867 1.00 84.06 76 TYR A O 1
ATOM 585 N N . ASP A 1 77 ? -0.507 8.980 7.736 1.00 88.69 77 ASP A N 1
ATOM 586 C CA . ASP A 1 77 ? -0.203 8.330 9.017 1.00 88.69 77 ASP A CA 1
ATOM 587 C C . ASP A 1 77 ? -0.838 9.103 10.177 1.00 88.69 77 ASP A C 1
ATOM 589 O O . ASP A 1 77 ? -1.558 8.525 10.991 1.00 88.69 77 ASP A O 1
ATOM 593 N N . LEU A 1 78 ? -0.671 10.430 10.179 1.00 89.38 78 LEU A N 1
ATOM 594 C CA . LEU A 1 78 ? -1.265 11.329 11.162 1.00 89.38 78 LEU A CA 1
ATOM 595 C C . LEU A 1 78 ? -2.794 11.239 11.159 1.00 89.38 78 LEU A C 1
ATOM 597 O O . LEU A 1 78 ? -3.399 11.073 12.216 1.00 89.38 78 LEU A O 1
ATOM 601 N N . SER A 1 79 ? -3.427 11.294 9.980 1.00 89.19 79 SER A N 1
ATOM 602 C CA . SER A 1 79 ? -4.886 11.200 9.870 1.00 89.19 79 SER A CA 1
ATOM 603 C C . SER A 1 79 ? -5.413 9.858 10.376 1.00 89.19 79 SER A C 1
ATOM 605 O O . SER A 1 79 ? -6.426 9.825 11.075 1.00 89.19 79 SER A O 1
ATOM 607 N N . LYS A 1 80 ? -4.720 8.749 10.081 1.00 91.75 80 LYS A N 1
ATOM 608 C CA . LYS A 1 80 ? -5.104 7.413 10.548 1.00 91.75 80 LYS A CA 1
ATOM 609 C C . LYS A 1 80 ? -4.983 7.295 12.064 1.00 91.75 80 LYS A C 1
ATOM 611 O O . LYS A 1 80 ? -5.944 6.843 12.682 1.00 91.75 80 LYS A O 1
ATOM 616 N N . ALA A 1 81 ? -3.878 7.765 12.644 1.00 94.31 81 ALA A N 1
ATOM 617 C CA . ALA A 1 81 ? -3.659 7.756 14.089 1.00 94.31 81 ALA A CA 1
ATOM 618 C C . ALA A 1 81 ? -4.662 8.646 14.844 1.00 94.31 81 ALA A C 1
ATOM 620 O O . ALA A 1 81 ? -5.291 8.190 15.795 1.00 94.31 81 ALA A O 1
ATOM 621 N N . MET A 1 82 ? -4.868 9.892 14.401 1.00 93.88 82 MET A N 1
ATOM 622 C CA . MET A 1 82 ? -5.804 10.826 15.047 1.00 93.88 82 MET A CA 1
ATOM 623 C C . MET A 1 82 ? -7.247 10.318 15.010 1.00 93.88 82 MET A C 1
ATOM 625 O O . MET A 1 82 ? -7.956 10.383 16.012 1.00 93.88 82 MET A O 1
ATOM 629 N N . THR A 1 83 ? -7.681 9.789 13.865 1.00 93.31 83 THR A N 1
ATOM 630 C CA . THR A 1 83 ? -9.043 9.259 13.711 1.00 93.31 83 THR A CA 1
ATOM 631 C C . THR A 1 83 ? -9.253 8.026 14.581 1.00 93.31 83 THR A C 1
ATOM 633 O O . THR A 1 83 ? -10.292 7.901 15.222 1.00 93.31 83 THR A O 1
ATOM 636 N N . GLU A 1 84 ? -8.265 7.128 14.639 1.00 96.19 84 GLU A N 1
ATOM 637 C CA . GLU A 1 84 ? -8.320 5.962 15.519 1.00 96.19 84 GLU A CA 1
ATOM 638 C C . GLU A 1 84 ? -8.464 6.385 16.984 1.00 96.19 84 GLU A C 1
ATOM 640 O O . GLU A 1 84 ? -9.384 5.927 17.655 1.00 96.19 84 GLU A O 1
ATOM 645 N N . GLN A 1 85 ? -7.625 7.316 17.456 1.00 95.44 85 GLN A N 1
ATOM 646 C CA . GLN A 1 85 ? -7.711 7.838 18.823 1.00 95.44 85 GLN A CA 1
ATOM 647 C C . GLN A 1 85 ? -9.092 8.438 19.119 1.00 95.44 85 GLN A C 1
ATOM 649 O O . GLN A 1 85 ? -9.687 8.116 20.145 1.00 95.44 85 GLN A O 1
ATOM 654 N N . PHE A 1 86 ? -9.634 9.249 18.206 1.00 95.50 86 PHE A N 1
ATOM 655 C CA . PHE A 1 86 ? -10.968 9.835 18.350 1.00 95.50 86 PHE A CA 1
ATOM 656 C C . PHE A 1 86 ? -12.073 8.768 18.445 1.00 95.50 86 PHE A C 1
ATOM 658 O O . PHE A 1 86 ? -12.933 8.839 19.320 1.00 95.50 86 PHE A O 1
ATOM 665 N N . ILE A 1 87 ? -12.053 7.758 17.570 1.00 96.12 87 ILE A N 1
ATOM 666 C CA . ILE A 1 87 ? -13.071 6.697 17.553 1.00 96.12 87 ILE A CA 1
ATOM 667 C C . ILE A 1 87 ? -12.989 5.827 18.811 1.00 96.12 87 ILE A C 1
ATOM 669 O O . ILE A 1 87 ? -14.019 5.470 19.384 1.00 96.12 87 ILE A O 1
ATOM 673 N N . LEU A 1 88 ? -11.784 5.477 19.261 1.00 96.50 88 LEU A N 1
ATOM 674 C CA . LEU A 1 88 ? -11.614 4.650 20.457 1.00 96.50 88 LEU A CA 1
ATOM 675 C C . LEU A 1 88 ? -12.060 5.386 21.728 1.00 96.50 88 LEU A C 1
ATOM 677 O O . LEU A 1 88 ? -12.657 4.766 22.603 1.00 96.50 88 LEU A O 1
ATOM 681 N N . GLN A 1 89 ? -11.894 6.711 21.792 1.00 95.69 89 GLN A N 1
ATOM 682 C CA . GLN A 1 89 ? -12.424 7.540 22.886 1.00 95.69 89 GLN A CA 1
ATOM 683 C C . GLN A 1 89 ? -13.959 7.570 22.954 1.00 95.69 89 GLN A C 1
ATOM 685 O O . GLN A 1 89 ? -14.516 7.884 24.003 1.00 95.69 89 GLN A O 1
ATOM 690 N N . LYS A 1 90 ? -14.657 7.237 21.861 1.00 95.44 90 LYS A N 1
ATOM 691 C CA . LYS A 1 90 ? -16.125 7.134 21.819 1.00 95.44 90 LYS A CA 1
ATOM 692 C C . LYS A 1 90 ? -16.660 5.794 22.324 1.00 95.44 90 LYS A C 1
ATOM 694 O O . LYS A 1 90 ? -17.874 5.601 22.333 1.00 95.44 90 LYS A O 1
ATOM 699 N N . HIS A 1 91 ? -15.787 4.867 22.715 1.00 97.19 91 HIS A N 1
ATOM 700 C CA . HIS A 1 91 ? -16.214 3.579 23.236 1.00 97.19 91 HIS A CA 1
ATOM 701 C C . HIS A 1 91 ? -17.033 3.741 24.523 1.00 97.19 91 HIS A C 1
ATOM 703 O O . HIS A 1 91 ? -16.584 4.345 25.495 1.00 97.19 91 HIS A O 1
ATOM 709 N N . SER A 1 92 ? -18.217 3.137 24.544 1.00 95.94 92 SER A N 1
ATOM 710 C CA . SER A 1 92 ? -19.054 3.010 25.731 1.00 95.94 92 SER A CA 1
ATOM 711 C C . SER A 1 92 ? -19.764 1.661 25.733 1.00 95.94 92 SER A C 1
ATOM 713 O O . SER A 1 92 ? -20.432 1.300 24.762 1.00 95.94 92 SER A O 1
ATOM 715 N N . GLU A 1 93 ? -19.666 0.930 26.845 1.00 93.69 93 GLU A N 1
ATOM 716 C CA . GLU A 1 93 ? -20.332 -0.364 27.028 1.00 93.69 93 GLU A CA 1
ATOM 717 C C . GLU A 1 93 ? -21.863 -0.248 26.954 1.00 93.69 93 GLU A C 1
ATOM 719 O O . GLU A 1 93 ? -22.523 -1.087 26.328 1.00 93.69 93 GLU A O 1
ATOM 724 N N . SER A 1 94 ? -22.415 0.815 27.552 1.00 93.38 94 SER A N 1
ATOM 725 C CA . SER A 1 94 ? -23.850 1.121 27.574 1.00 93.38 94 SER A CA 1
ATOM 726 C C . SER A 1 94 ? -24.325 1.907 26.347 1.00 93.38 94 SER A C 1
ATOM 728 O O . SER A 1 94 ? -25.534 2.006 26.114 1.00 93.38 94 SER A O 1
ATOM 730 N N . GLY A 1 95 ? -23.392 2.442 25.555 1.00 94.31 95 GLY A N 1
ATOM 731 C CA . GLY A 1 95 ? -23.635 3.255 24.366 1.00 94.31 95 GLY A CA 1
ATOM 732 C C . GLY A 1 95 ? -23.162 2.575 23.082 1.00 94.31 95 GLY A C 1
ATOM 733 O O . GLY A 1 95 ? -23.615 1.474 22.750 1.00 94.31 95 GLY A O 1
ATOM 734 N N . MET A 1 96 ? -22.298 3.278 22.344 1.00 96.62 96 MET A N 1
ATOM 735 C CA . MET A 1 96 ? -21.654 2.796 21.125 1.00 96.62 96 MET A CA 1
ATOM 736 C C . MET A 1 96 ? -20.328 2.112 21.466 1.00 96.62 96 MET A C 1
ATOM 738 O O . MET A 1 96 ? -19.382 2.739 21.940 1.00 96.62 96 MET A O 1
ATOM 742 N N . ARG A 1 97 ? -20.230 0.819 21.175 1.00 97.94 97 ARG A N 1
ATOM 743 C CA . ARG A 1 97 ? -19.010 0.033 21.345 1.00 97.94 97 ARG A CA 1
ATOM 744 C C . ARG A 1 97 ? -18.143 0.213 20.114 1.00 97.94 97 ARG A C 1
ATOM 746 O O . ARG A 1 97 ? -18.547 -0.154 19.012 1.00 97.94 97 ARG A O 1
ATOM 753 N N . THR A 1 98 ? -16.961 0.787 20.293 1.00 98.25 98 THR A N 1
ATOM 754 C CA . THR A 1 98 ? -15.997 0.972 19.205 1.00 98.25 98 THR A CA 1
ATOM 755 C C . THR A 1 98 ? -14.822 0.009 19.334 1.00 98.25 98 THR A C 1
ATOM 757 O O . THR A 1 98 ? -14.453 -0.366 20.446 1.00 98.25 98 THR A O 1
ATOM 760 N N . VAL A 1 99 ? -14.248 -0.400 18.205 1.00 98.44 99 VAL A N 1
ATOM 761 C CA . VAL A 1 99 ? -13.005 -1.180 18.113 1.00 98.44 99 VAL A CA 1
ATOM 762 C C . VAL A 1 99 ? -12.280 -0.804 16.823 1.00 98.44 99 VAL A C 1
ATOM 764 O O . VAL A 1 99 ? -12.923 -0.455 15.829 1.00 98.44 99 VAL A O 1
ATOM 767 N N . SER A 1 100 ? -10.950 -0.858 16.827 1.00 98.12 100 SER A N 1
ATOM 768 C CA . SER A 1 100 ? -10.135 -0.614 15.634 1.00 98.12 100 SER A CA 1
ATOM 769 C C . SER A 1 100 ? -9.350 -1.862 15.240 1.00 98.12 100 SER A C 1
ATOM 771 O O . SER A 1 100 ? -8.873 -2.596 16.101 1.00 98.12 100 SER A O 1
ATOM 773 N N . ILE A 1 101 ? -9.174 -2.086 13.941 1.00 97.50 101 ILE A N 1
ATOM 774 C CA . ILE A 1 101 ? -8.197 -3.051 13.427 1.00 97.50 101 ILE A CA 1
ATOM 775 C C . ILE A 1 101 ? -7.199 -2.336 12.528 1.00 97.50 101 ILE A C 1
ATOM 777 O O . ILE A 1 101 ? -7.577 -1.536 11.672 1.00 97.50 101 ILE A O 1
ATOM 781 N N . ARG A 1 102 ? -5.914 -2.623 12.702 1.00 96.19 102 ARG A N 1
ATOM 782 C CA . ARG A 1 102 ? -4.836 -2.082 11.878 1.00 96.19 102 ARG A CA 1
ATOM 783 C C . ARG A 1 102 ? -4.410 -3.125 10.869 1.00 96.19 102 ARG A C 1
ATOM 785 O O . ARG A 1 102 ? -3.964 -4.207 11.237 1.00 96.19 102 ARG A O 1
ATOM 792 N N . ILE A 1 103 ? -4.550 -2.763 9.599 1.00 92.06 103 ILE A N 1
ATOM 793 C CA . ILE A 1 103 ? -4.225 -3.628 8.467 1.00 92.06 103 ILE A CA 1
ATOM 794 C C . ILE A 1 103 ? -3.297 -2.933 7.468 1.00 92.06 103 ILE A C 1
ATOM 796 O O . ILE A 1 103 ? -3.165 -1.703 7.424 1.00 92.06 103 ILE A O 1
ATOM 800 N N . GLY A 1 104 ? -2.680 -3.730 6.603 1.00 87.00 104 GLY A N 1
ATOM 801 C CA . GLY A 1 104 ? -1.822 -3.261 5.522 1.00 87.00 104 GLY A CA 1
ATOM 802 C C . GLY A 1 104 ? -1.716 -4.286 4.402 1.00 87.00 104 GLY A C 1
ATOM 803 O O . GLY A 1 104 ? -2.133 -5.432 4.554 1.00 87.00 104 GLY A O 1
ATOM 804 N N . GLY A 1 105 ? -1.213 -3.839 3.248 1.00 81.81 105 GLY A N 1
ATOM 805 C CA . GLY A 1 105 ? -0.929 -4.715 2.106 1.00 81.81 105 GLY A CA 1
ATOM 806 C C . GLY A 1 105 ? -2.123 -5.529 1.607 1.00 81.81 105 GLY A C 1
ATOM 807 O O . GLY A 1 105 ? -1.945 -6.673 1.199 1.00 81.81 105 GLY A O 1
ATOM 808 N N . VAL A 1 106 ? -3.334 -4.967 1.664 1.00 85.50 106 VAL A N 1
ATOM 809 C CA . VAL A 1 106 ? -4.539 -5.668 1.207 1.00 85.50 106 VAL A CA 1
ATOM 810 C C . VAL A 1 106 ? -4.468 -5.904 -0.301 1.00 85.50 106 VAL A C 1
ATOM 812 O O . VAL A 1 106 ? -4.187 -4.958 -1.031 1.00 85.50 106 VAL A O 1
ATOM 815 N N . TYR A 1 107 ? -4.731 -7.126 -0.763 1.00 82.38 107 TYR A N 1
ATOM 816 C CA . TYR A 1 107 ? -4.756 -7.492 -2.183 1.00 82.38 107 TYR A CA 1
ATOM 817 C C . TYR A 1 107 ? -5.984 -8.344 -2.524 1.00 82.38 107 TYR A C 1
ATOM 819 O O . TYR A 1 107 ? -6.540 -9.018 -1.662 1.00 82.38 107 TYR A O 1
ATOM 827 N N . GLY A 1 108 ? -6.410 -8.326 -3.786 1.00 81.56 108 GLY A N 1
ATOM 828 C CA . GLY A 1 108 ? -7.610 -9.029 -4.232 1.00 81.56 108 GLY A CA 1
ATOM 829 C C . GLY A 1 108 ? -7.746 -9.066 -5.751 1.00 81.56 108 GLY A C 1
ATOM 830 O O . GLY A 1 108 ? -6.888 -8.569 -6.484 1.00 81.56 108 GLY A O 1
ATOM 831 N N . ASP A 1 109 ? -8.828 -9.677 -6.214 1.00 72.62 109 ASP A N 1
ATOM 832 C CA . ASP A 1 109 ? -9.185 -9.813 -7.627 1.00 72.62 109 ASP A CA 1
ATOM 833 C C . ASP A 1 109 ? -9.686 -8.495 -8.248 1.00 72.62 109 ASP A C 1
ATOM 835 O O . ASP A 1 109 ? -9.412 -8.218 -9.419 1.00 72.62 109 ASP A O 1
ATOM 839 N N . ASN A 1 110 ? -10.355 -7.660 -7.450 1.00 63.34 110 ASN A N 1
ATOM 840 C CA . ASN A 1 110 ? -10.935 -6.389 -7.860 1.00 63.34 110 ASN A CA 1
ATOM 841 C C . ASN A 1 110 ? -10.047 -5.189 -7.503 1.00 63.34 110 ASN A C 1
ATOM 843 O O . ASN A 1 110 ? -9.614 -5.019 -6.367 1.00 63.34 110 ASN A O 1
ATOM 847 N N . ASP A 1 111 ? -9.808 -4.342 -8.508 1.00 51.41 111 ASP A N 1
ATOM 848 C CA . ASP A 1 111 ? -9.438 -2.921 -8.433 1.00 51.41 111 ASP A CA 1
ATOM 849 C C . ASP A 1 111 ? -8.372 -2.461 -7.418 1.00 51.41 111 ASP A C 1
ATOM 851 O O . ASP A 1 111 ? -8.288 -1.265 -7.114 1.00 51.41 111 ASP A O 1
ATOM 855 N N . ASP A 1 112 ? -7.461 -3.330 -6.961 1.00 52.75 112 ASP A N 1
ATOM 856 C CA . ASP A 1 112 ? -6.275 -2.815 -6.286 1.00 52.75 112 ASP A CA 1
ATOM 857 C C . ASP A 1 112 ? -5.325 -2.206 -7.314 1.00 52.75 112 ASP A C 1
ATOM 859 O O . ASP A 1 112 ? -4.467 -2.846 -7.934 1.00 52.75 112 ASP A O 1
ATOM 863 N N . GLN A 1 113 ? -5.501 -0.900 -7.485 1.00 47.75 113 GLN A N 1
ATOM 864 C CA . GLN A 1 113 ? -4.614 -0.042 -8.243 1.00 47.75 113 GLN A CA 1
ATOM 865 C C . GLN A 1 113 ? -3.158 -0.239 -7.826 1.00 47.75 113 GLN A C 1
ATOM 867 O O . GLN A 1 113 ? -2.291 -0.016 -8.654 1.00 47.75 113 GLN A O 1
ATOM 872 N N . TYR A 1 114 ? -2.854 -0.661 -6.597 1.00 49.94 114 TYR A N 1
ATOM 873 C CA . TYR A 1 114 ? -1.479 -0.913 -6.184 1.00 49.94 114 TYR A CA 1
ATOM 874 C C . TYR A 1 114 ? -0.827 -2.052 -6.984 1.00 49.94 114 TYR A C 1
ATOM 876 O O . TYR A 1 114 ? 0.255 -1.869 -7.543 1.00 49.94 114 TYR A O 1
ATOM 884 N N . TRP A 1 115 ? -1.519 -3.182 -7.146 1.00 52.25 115 TRP A N 1
ATOM 885 C CA . TRP A 1 115 ? -1.016 -4.347 -7.886 1.00 52.25 115 TRP A CA 1
ATOM 886 C C . TRP A 1 115 ? -1.219 -4.234 -9.397 1.00 52.25 115 TRP A C 1
ATOM 888 O O . TRP A 1 115 ? -0.382 -4.690 -10.178 1.00 52.25 115 TRP A O 1
ATOM 898 N N . ASN A 1 116 ? -2.284 -3.556 -9.833 1.00 49.16 116 ASN A N 1
ATOM 899 C CA . ASN A 1 116 ? -2.531 -3.305 -11.252 1.00 49.16 116 ASN A CA 1
ATOM 900 C C . ASN A 1 116 ? -1.706 -2.129 -11.822 1.00 49.16 116 ASN A C 1
ATOM 902 O O . ASN A 1 116 ? -1.322 -2.187 -12.990 1.00 49.16 116 ASN A O 1
ATOM 906 N N . ARG A 1 117 ? -1.394 -1.077 -11.038 1.00 44.50 117 ARG A N 1
ATOM 907 C CA . ARG A 1 117 ? -0.585 0.084 -11.489 1.00 44.50 117 ARG A CA 1
ATOM 908 C C . ARG A 1 117 ? 0.898 -0.077 -11.296 1.00 44.50 117 ARG A C 1
ATOM 910 O O . ARG A 1 117 ? 1.623 0.684 -11.938 1.00 44.50 117 ARG A O 1
ATOM 917 N N . ARG A 1 118 ? 1.360 -0.992 -10.433 1.00 45.09 118 ARG A N 1
ATOM 918 C CA . ARG A 1 118 ? 2.800 -1.135 -10.212 1.00 45.09 118 ARG A CA 1
ATOM 919 C C . ARG A 1 118 ? 3.540 -1.260 -11.535 1.00 45.09 118 ARG A C 1
ATOM 921 O O . ARG A 1 118 ? 4.691 -0.861 -11.572 1.00 45.09 118 ARG A O 1
ATOM 928 N N . LEU A 1 119 ? 2.883 -1.715 -12.618 1.00 42.06 119 LEU A N 1
ATOM 929 C CA . LEU A 1 119 ? 3.511 -1.931 -13.914 1.00 42.06 119 LEU A CA 1
ATOM 930 C C . LEU A 1 119 ? 2.583 -1.673 -15.112 1.00 42.06 119 LEU A C 1
ATOM 932 O O . LEU A 1 119 ? 1.936 -2.606 -15.595 1.00 42.06 119 LEU A O 1
ATOM 936 N N . PRO A 1 120 ? 2.598 -0.469 -15.710 1.00 38.31 120 PRO A N 1
ATOM 937 C CA . PRO A 1 120 ? 1.977 -0.246 -17.021 1.00 38.31 120 PRO A CA 1
ATOM 938 C C . PRO A 1 120 ? 2.593 -1.108 -18.148 1.00 38.31 120 PRO A C 1
ATOM 940 O O . PRO A 1 120 ? 2.030 -1.184 -19.236 1.00 38.31 120 PRO A O 1
ATOM 943 N N . PHE A 1 121 ? 3.712 -1.794 -17.880 1.00 41.16 121 PHE A N 1
ATOM 944 C CA . PHE A 1 121 ? 4.497 -2.570 -18.845 1.00 41.16 121 PHE A CA 1
ATOM 945 C C . PHE A 1 121 ? 4.445 -4.092 -18.666 1.00 41.16 121 PHE A C 1
ATOM 947 O O . PHE A 1 121 ? 5.102 -4.792 -19.428 1.00 41.16 121 PHE A O 1
ATOM 954 N N . ARG A 1 122 ? 3.733 -4.629 -17.661 1.00 44.88 122 ARG A N 1
ATOM 955 C CA . ARG A 1 122 ? 3.946 -6.025 -17.212 1.00 44.88 122 ARG A CA 1
ATOM 956 C C . ARG A 1 122 ? 5.433 -6.345 -16.939 1.00 44.88 122 ARG A C 1
ATOM 958 O O . ARG A 1 122 ? 5.835 -7.466 -17.199 1.00 44.88 122 ARG A O 1
ATOM 965 N N . LEU A 1 123 ? 6.243 -5.374 -16.505 1.00 39.91 123 LEU A N 1
ATOM 966 C CA . LEU A 1 123 ? 7.675 -5.554 -16.219 1.00 39.91 123 LEU A CA 1
ATOM 967 C C . LEU A 1 123 ? 7.919 -5.437 -14.722 1.00 39.91 123 LEU A C 1
ATOM 969 O O . LEU A 1 123 ? 8.315 -4.380 -14.258 1.00 39.91 123 LEU A O 1
ATOM 973 N N . SER A 1 124 ? 7.637 -6.477 -13.954 1.00 48.12 124 SER A N 1
ATOM 974 C CA . SER A 1 124 ? 7.813 -6.383 -12.505 1.00 48.12 124 SER A CA 1
ATOM 975 C C . SER A 1 124 ? 9.296 -6.362 -12.165 1.00 48.12 124 SER A C 1
ATOM 977 O O . SER A 1 124 ? 10.029 -7.189 -12.688 1.00 48.12 124 SER A O 1
ATOM 979 N N . LEU A 1 125 ? 9.741 -5.358 -11.400 1.00 50.34 125 LEU A N 1
ATOM 980 C CA . LEU A 1 125 ? 11.115 -5.282 -10.911 1.00 50.34 125 LEU A CA 1
ATOM 981 C C . LEU A 1 125 ? 11.160 -5.913 -9.528 1.00 50.34 125 LEU A C 1
ATOM 983 O O . LEU A 1 125 ? 10.513 -5.417 -8.605 1.00 50.34 125 LEU A O 1
ATOM 987 N N . ASP A 1 126 ? 11.914 -6.997 -9.423 1.00 55.72 126 ASP A N 1
ATOM 988 C CA . ASP A 1 126 ? 12.190 -7.672 -8.161 1.00 55.72 126 ASP A CA 1
ATOM 989 C C . ASP A 1 126 ? 13.526 -7.267 -7.587 1.00 55.72 126 ASP A C 1
ATOM 991 O O . ASP A 1 126 ? 14.434 -6.958 -8.347 1.00 55.72 126 ASP A O 1
ATOM 995 N N . ILE A 1 127 ? 13.689 -7.398 -6.279 1.00 58.34 127 ILE A N 1
ATOM 996 C CA . ILE A 1 127 ? 15.011 -7.474 -5.668 1.00 58.34 127 ILE A CA 1
ATOM 997 C C . ILE A 1 127 ? 15.570 -8.890 -5.900 1.00 58.34 127 ILE A C 1
ATOM 999 O O . ILE A 1 127 ? 14.997 -9.861 -5.414 1.00 58.34 127 ILE A O 1
ATOM 1003 N N . SER A 1 128 ? 16.663 -9.006 -6.662 1.00 48.00 128 SER A N 1
ATOM 1004 C CA . SER A 1 128 ? 17.263 -10.290 -7.073 1.00 48.00 128 SER A CA 1
ATOM 1005 C C . SER A 1 128 ? 18.139 -10.969 -6.022 1.00 48.00 128 SER A C 1
ATOM 1007 O O . SER A 1 128 ? 18.473 -12.140 -6.188 1.00 48.00 128 SER A O 1
ATOM 1009 N N . ASP A 1 129 ? 18.573 -10.249 -4.988 1.00 54.03 129 ASP A N 1
ATOM 1010 C CA . ASP A 1 129 ? 19.593 -10.763 -4.074 1.00 54.03 129 ASP A CA 1
ATOM 1011 C C . ASP A 1 129 ? 18.968 -11.678 -3.018 1.00 54.03 129 ASP A C 1
ATOM 1013 O O . ASP A 1 129 ? 18.317 -11.205 -2.084 1.00 54.03 129 ASP A O 1
ATOM 1017 N N . GLN A 1 130 ? 19.233 -12.986 -3.148 1.00 46.91 130 GLN A N 1
ATOM 1018 C CA . GLN A 1 130 ? 18.910 -14.013 -2.145 1.00 46.91 130 GLN A CA 1
ATOM 1019 C C . GLN A 1 130 ? 19.525 -13.714 -0.762 1.00 46.91 130 GLN A C 1
ATOM 1021 O O . GLN A 1 130 ? 18.993 -14.172 0.246 1.00 46.91 130 GLN A O 1
ATOM 1026 N N . ASP A 1 131 ? 20.591 -12.906 -0.718 1.00 45.28 131 ASP A N 1
ATOM 1027 C CA . ASP A 1 131 ? 21.310 -12.503 0.499 1.00 45.28 131 ASP A CA 1
ATOM 1028 C C . ASP A 1 131 ? 20.815 -11.179 1.111 1.00 45.28 131 ASP A C 1
ATOM 1030 O O . ASP A 1 131 ? 21.238 -10.798 2.204 1.00 45.28 131 ASP A O 1
ATOM 1034 N N . SER A 1 132 ? 19.912 -10.456 0.440 1.00 53.44 132 SER A N 1
ATOM 1035 C CA . SER A 1 132 ? 19.269 -9.276 1.023 1.00 53.44 132 SER A CA 1
ATOM 1036 C C . SER A 1 132 ? 17.946 -9.699 1.641 1.00 53.44 132 SER A C 1
ATOM 1038 O O . SER A 1 132 ? 17.105 -10.244 0.939 1.00 53.44 132 SER A O 1
ATOM 1040 N N . HIS A 1 133 ? 17.752 -9.486 2.946 1.00 59.22 133 HIS A N 1
ATOM 1041 C CA . HIS A 1 133 ? 16.459 -9.712 3.591 1.00 59.22 133 HIS A CA 1
ATOM 1042 C C . HIS A 1 133 ? 15.402 -8.851 2.879 1.00 59.22 133 HIS A C 1
ATOM 1044 O O . HIS A 1 133 ? 15.414 -7.631 3.068 1.00 59.22 133 HIS A O 1
ATOM 1050 N N . PRO A 1 134 ? 14.522 -9.431 2.031 1.00 63.59 134 PRO A N 1
ATOM 1051 C CA . PRO A 1 134 ? 13.513 -8.635 1.363 1.00 63.59 134 PRO A CA 1
ATOM 1052 C C . PRO A 1 134 ? 12.600 -8.053 2.444 1.00 63.59 134 PRO A C 1
ATOM 1054 O O . PRO A 1 134 ? 12.310 -8.746 3.428 1.00 63.59 134 PRO A O 1
ATOM 1057 N N . PRO A 1 135 ? 12.146 -6.803 2.281 1.00 72.50 135 PRO A N 1
ATOM 1058 C CA . PRO A 1 135 ? 11.421 -6.117 3.328 1.00 72.50 135 PRO A CA 1
ATOM 1059 C C . PRO A 1 135 ? 10.159 -6.904 3.684 1.00 72.50 135 PRO A C 1
ATOM 1061 O O . PRO A 1 135 ? 9.306 -7.183 2.832 1.00 72.50 135 PRO A O 1
ATOM 1064 N N . LYS A 1 136 ? 10.055 -7.297 4.952 1.00 79.19 136 LYS A N 1
ATOM 1065 C CA . LYS A 1 136 ? 8.937 -8.058 5.498 1.00 79.19 136 LYS A CA 1
ATOM 1066 C C . LYS A 1 136 ? 7.763 -7.122 5.677 1.00 79.19 136 LYS A C 1
ATOM 1068 O O . LYS A 1 136 ? 7.681 -6.396 6.661 1.00 79.19 136 LYS A O 1
ATOM 1073 N N . ILE A 1 137 ? 6.874 -7.126 4.695 1.00 76.00 137 ILE A N 1
ATOM 1074 C CA . ILE A 1 137 ? 5.652 -6.332 4.705 1.00 76.00 137 ILE A CA 1
ATOM 1075 C C . ILE A 1 137 ? 4.476 -7.280 4.588 1.00 76.00 137 ILE A C 1
ATOM 1077 O O . ILE A 1 137 ? 4.391 -8.012 3.601 1.00 76.00 137 ILE A O 1
ATOM 1081 N N . ASP A 1 138 ? 3.564 -7.211 5.554 1.00 78.94 138 ASP A N 1
ATOM 1082 C CA . ASP A 1 138 ? 2.350 -8.018 5.548 1.00 78.94 138 ASP A CA 1
ATOM 1083 C C . ASP A 1 138 ? 1.512 -7.797 4.286 1.00 78.94 138 ASP A C 1
ATOM 1085 O O . ASP A 1 138 ? 1.287 -6.664 3.836 1.00 78.94 138 ASP A O 1
ATOM 1089 N N . ALA A 1 139 ? 1.023 -8.906 3.734 1.00 80.12 139 ALA A N 1
ATOM 1090 C CA . ALA A 1 139 ? 0.125 -8.930 2.595 1.00 80.12 139 ALA A CA 1
ATOM 1091 C C . ALA A 1 139 ? -1.136 -9.723 2.955 1.00 80.12 139 ALA A C 1
ATOM 1093 O O . ALA A 1 139 ? -1.076 -10.917 3.239 1.00 80.12 139 ALA A O 1
ATOM 1094 N N . ASN A 1 140 ? -2.288 -9.055 2.950 1.00 87.06 140 ASN A N 1
ATOM 1095 C CA . ASN A 1 140 ? -3.540 -9.624 3.445 1.00 87.06 140 ASN A CA 1
ATOM 1096 C C . ASN A 1 140 ? -4.545 -9.784 2.301 1.00 87.06 140 ASN A C 1
ATOM 1098 O O . ASN A 1 140 ? -4.887 -8.812 1.629 1.00 87.06 140 ASN A O 1
ATOM 1102 N N . TYR A 1 141 ? -5.034 -11.000 2.069 1.00 88.88 141 TYR A N 1
ATOM 1103 C CA . TYR A 1 141 ? -6.054 -11.223 1.046 1.00 88.88 141 TYR A CA 1
ATOM 1104 C C . TYR A 1 141 ? -7.383 -10.585 1.469 1.00 88.88 141 TYR A C 1
ATOM 1106 O O . TYR A 1 141 ? -7.795 -10.718 2.620 1.00 88.88 141 TYR A O 1
ATOM 1114 N N . VAL A 1 142 ? -8.051 -9.884 0.552 1.00 89.00 142 VAL A N 1
ATOM 1115 C CA . VAL A 1 142 ? -9.240 -9.070 0.849 1.00 89.00 142 VAL A CA 1
ATOM 1116 C C . VAL A 1 142 ? -10.364 -9.872 1.508 1.00 89.00 142 VAL A C 1
ATOM 1118 O O . VAL A 1 142 ? -10.951 -9.384 2.469 1.00 89.00 142 VAL A O 1
ATOM 1121 N N . GLU A 1 143 ? -10.599 -11.112 1.076 1.00 91.81 143 GLU A N 1
ATOM 1122 C CA . GLU A 1 143 ? -11.630 -11.980 1.662 1.00 91.81 143 GLU A CA 1
ATOM 1123 C C . GLU A 1 143 ? -11.265 -12.419 3.086 1.00 91.81 143 GLU A C 1
ATOM 1125 O O . GLU A 1 143 ? -12.119 -12.448 3.969 1.00 91.81 143 GLU A O 1
ATOM 1130 N N . ASN A 1 144 ? -9.976 -12.670 3.353 1.00 93.19 144 ASN A N 1
ATOM 1131 C CA . ASN A 1 144 ? -9.517 -12.984 4.707 1.00 93.19 144 ASN A CA 1
ATOM 1132 C C . ASN A 1 144 ? -9.751 -11.803 5.653 1.00 93.19 144 ASN A C 1
ATOM 1134 O O . ASN A 1 144 ? -10.211 -11.997 6.779 1.00 93.19 144 ASN A O 1
ATOM 1138 N N . VAL A 1 145 ? -9.452 -10.585 5.186 1.00 92.88 145 VAL A N 1
ATOM 1139 C CA . VAL A 1 145 ? -9.694 -9.358 5.953 1.00 92.88 145 VAL A CA 1
ATOM 1140 C C . VAL A 1 145 ? -11.193 -9.171 6.179 1.00 92.88 145 VAL A C 1
ATOM 1142 O O . VAL A 1 145 ? -11.591 -8.869 7.300 1.00 92.88 145 VAL A O 1
ATOM 1145 N N . ALA A 1 146 ? -12.023 -9.347 5.146 1.00 93.75 146 ALA A N 1
ATOM 1146 C CA . ALA A 1 146 ? -13.471 -9.174 5.234 1.00 93.75 146 ALA A CA 1
ATOM 1147 C C . ALA A 1 146 ? -14.095 -10.112 6.276 1.00 93.75 146 ALA A C 1
ATOM 1149 O O . ALA A 1 146 ? -14.836 -9.649 7.143 1.00 93.75 146 ALA A O 1
ATOM 1150 N N . GLU A 1 147 ? -13.725 -11.393 6.268 1.00 95.56 147 GLU A N 1
ATOM 1151 C CA . GLU A 1 147 ? -14.151 -12.338 7.302 1.00 95.56 147 GLU A CA 1
ATOM 1152 C C . GLU A 1 147 ? -13.653 -11.917 8.688 1.00 95.56 147 GLU A C 1
ATOM 1154 O O . GLU A 1 147 ? -14.422 -11.903 9.647 1.00 95.56 147 GLU A O 1
ATOM 1159 N N . GLY A 1 148 ? -12.393 -11.484 8.801 1.00 95.62 148 GLY A N 1
ATOM 1160 C CA . GLY A 1 148 ? -11.855 -10.953 10.053 1.00 95.62 148 GLY A CA 1
ATOM 1161 C C . GLY A 1 148 ? -12.678 -9.781 10.593 1.00 95.62 148 GLY A C 1
ATOM 1162 O O . GLY A 1 148 ? -12.973 -9.735 11.786 1.00 95.62 148 GLY A O 1
ATOM 1163 N N . MET A 1 149 ? -13.127 -8.871 9.723 1.00 96.44 149 MET A N 1
ATOM 1164 C CA . MET A 1 149 ? -14.013 -7.768 10.108 1.00 96.44 149 MET A CA 1
ATOM 1165 C C . MET A 1 149 ? -15.357 -8.268 10.651 1.00 96.44 149 MET A C 1
ATOM 1167 O O . MET A 1 149 ? -15.840 -7.720 11.643 1.00 96.44 149 MET A O 1
ATOM 1171 N N . LEU A 1 150 ? -15.952 -9.298 10.038 1.00 95.88 150 LEU A N 1
ATOM 1172 C CA . LEU A 1 150 ? -17.204 -9.896 10.515 1.00 95.88 150 LEU A CA 1
ATOM 1173 C C . LEU A 1 150 ? -17.032 -10.485 11.921 1.00 95.88 150 LEU A C 1
ATOM 1175 O O . LEU A 1 150 ? -17.798 -10.140 12.820 1.00 95.88 150 LEU A O 1
ATOM 1179 N N . ARG A 1 151 ? -15.962 -11.259 12.153 1.00 96.56 151 ARG A N 1
ATOM 1180 C CA . ARG A 1 151 ? -15.652 -11.828 13.481 1.00 96.56 151 ARG A CA 1
ATOM 1181 C C . ARG A 1 151 ? -15.487 -10.758 14.552 1.00 96.56 151 ARG A C 1
ATOM 1183 O O . ARG A 1 151 ? -15.949 -10.931 15.679 1.00 96.56 151 ARG A O 1
ATOM 1190 N N . VAL A 1 152 ? -14.855 -9.640 14.202 1.00 97.81 152 VAL A N 1
ATOM 1191 C CA . VAL A 1 152 ? -14.691 -8.506 15.116 1.00 97.81 152 VAL A CA 1
ATOM 1192 C C . VAL A 1 152 ? -16.036 -7.870 15.455 1.00 97.81 152 VAL A C 1
ATOM 1194 O O . VAL A 1 152 ? -16.302 -7.601 16.625 1.00 97.81 152 VAL A O 1
ATOM 1197 N N . VAL A 1 153 ? -16.902 -7.650 14.460 1.00 95.94 153 VAL A N 1
ATOM 1198 C CA . VAL A 1 153 ? -18.240 -7.081 14.682 1.00 95.94 153 VAL A CA 1
ATOM 1199 C C . VAL A 1 153 ? -19.095 -7.995 15.562 1.00 95.94 153 VAL A C 1
ATOM 1201 O O . VAL A 1 153 ? -19.736 -7.500 16.496 1.00 95.94 153 VAL A O 1
ATOM 1204 N N . ASP A 1 154 ? -19.079 -9.302 15.309 1.00 95.94 154 ASP A N 1
ATOM 1205 C CA . ASP A 1 154 ? -19.829 -10.286 16.093 1.00 95.94 154 ASP A CA 1
ATOM 1206 C C . ASP A 1 154 ? -19.343 -10.316 17.545 1.00 95.94 154 ASP A C 1
ATOM 1208 O O . ASP A 1 154 ? -20.133 -10.166 18.483 1.00 95.94 154 ASP A O 1
ATOM 1212 N N . ARG A 1 155 ? -18.022 -10.410 17.742 1.00 97.56 155 ARG A N 1
ATOM 1213 C CA . ARG A 1 155 ? -17.410 -10.440 19.074 1.00 97.56 155 ARG A CA 1
ATOM 1214 C C . ARG A 1 155 ? -17.661 -9.158 19.861 1.00 97.56 155 ARG A C 1
ATOM 1216 O O . ARG A 1 155 ? -18.024 -9.248 21.027 1.00 97.56 155 ARG A O 1
ATOM 1223 N N . LEU A 1 156 ? -17.523 -7.987 19.235 1.00 97.50 156 LEU A N 1
ATOM 1224 C CA . LEU A 1 156 ? -17.787 -6.686 19.867 1.00 97.50 156 LEU A CA 1
ATOM 1225 C C . LEU A 1 156 ? -19.257 -6.528 20.284 1.00 97.50 156 LEU A C 1
ATOM 1227 O O . LEU A 1 156 ? -19.585 -5.887 21.287 1.00 97.50 156 LEU A O 1
ATOM 1231 N N . SER A 1 157 ? -20.165 -7.105 19.498 1.00 94.25 157 SER A N 1
ATOM 1232 C CA . SER A 1 157 ? -21.596 -7.075 19.797 1.00 94.25 157 SER A CA 1
ATOM 1233 C C . SER A 1 157 ? -21.942 -7.989 20.978 1.00 94.25 157 SER A C 1
ATOM 1235 O O . SER A 1 157 ? -22.807 -7.638 21.782 1.00 94.25 157 SER A O 1
ATOM 1237 N N . ALA A 1 158 ? -21.234 -9.109 21.130 1.00 95.38 158 ALA A N 1
ATOM 1238 C CA . ALA A 1 158 ? -21.402 -10.029 22.253 1.00 95.38 158 ALA A CA 1
ATOM 1239 C C . ALA A 1 158 ? -20.704 -9.558 23.543 1.00 95.38 158 ALA A C 1
ATOM 1241 O O . ALA A 1 158 ? -21.255 -9.716 24.628 1.00 95.38 158 ALA A O 1
ATOM 1242 N N . ASP A 1 159 ? -19.519 -8.959 23.433 1.00 96.25 159 ASP A N 1
ATOM 1243 C CA . ASP A 1 159 ? -18.654 -8.608 24.559 1.00 96.25 159 ASP A CA 1
ATOM 1244 C C . ASP A 1 159 ? -18.087 -7.197 24.369 1.00 96.25 159 ASP A C 1
ATOM 1246 O O . ASP A 1 159 ? -17.294 -6.945 23.465 1.00 96.25 159 ASP A O 1
ATOM 1250 N N . ALA A 1 160 ? -18.491 -6.258 25.226 1.00 95.50 160 ALA A N 1
ATOM 1251 C CA . ALA A 1 160 ? -18.019 -4.880 25.145 1.00 95.50 160 ALA A CA 1
ATOM 1252 C C . ALA A 1 160 ? -16.537 -4.727 25.525 1.00 95.50 160 ALA A C 1
ATOM 1254 O O . ALA A 1 160 ? -15.906 -3.769 25.081 1.00 95.50 160 ALA A O 1
ATOM 1255 N N . SER A 1 161 ? -15.971 -5.655 26.306 1.00 96.56 161 SER A N 1
ATOM 1256 C CA . SER A 1 161 ? -14.618 -5.535 26.868 1.00 96.56 161 SER A CA 1
ATOM 1257 C C . SER A 1 161 ? -13.505 -5.588 25.815 1.00 96.56 161 SER A C 1
ATOM 1259 O O . SER A 1 161 ? -12.410 -5.060 26.039 1.00 96.56 161 SER A O 1
ATOM 1261 N N . VAL A 1 162 ? -13.804 -6.160 24.641 1.00 97.31 162 VAL A N 1
ATOM 1262 C CA . VAL A 1 162 ? -12.908 -6.174 23.471 1.00 97.31 162 VAL A CA 1
ATOM 1263 C C . VAL A 1 162 ? -12.869 -4.820 22.749 1.00 97.31 162 VAL A C 1
ATOM 1265 O O . VAL A 1 162 ? -12.044 -4.604 21.867 1.00 97.31 162 VAL A O 1
ATOM 1268 N N . GLY A 1 163 ? -13.771 -3.896 23.087 1.00 97.12 163 GLY A N 1
ATOM 1269 C CA . GLY A 1 163 ? -13.798 -2.554 22.521 1.00 97.12 163 GLY A CA 1
ATOM 1270 C C . GLY A 1 163 ? -12.863 -1.569 23.231 1.00 97.12 163 GLY A C 1
ATOM 1271 O O . GLY A 1 163 ? -12.127 -1.910 24.157 1.00 97.12 163 GLY A O 1
ATOM 1272 N N . GLY A 1 164 ? -12.851 -0.327 22.743 1.00 97.56 164 GLY A N 1
ATOM 1273 C CA . GLY A 1 164 ? -12.052 0.773 23.293 1.00 97.56 164 GLY A CA 1
ATOM 1274 C C . GLY A 1 164 ? -10.557 0.665 22.998 1.00 97.56 164 GLY A C 1
ATOM 1275 O O . GLY A 1 164 ? -9.769 1.456 23.509 1.00 97.56 164 GLY A O 1
ATOM 1276 N N . ARG A 1 165 ? -10.158 -0.297 22.160 1.00 97.62 165 ARG A N 1
ATOM 1277 C CA . ARG A 1 165 ? -8.770 -0.555 21.775 1.00 97.62 165 ARG A CA 1
ATOM 1278 C C . ARG A 1 165 ? -8.645 -0.934 20.300 1.00 97.62 165 ARG A C 1
ATOM 1280 O O . ARG A 1 165 ? -9.646 -1.136 19.606 1.00 97.62 165 ARG A O 1
ATOM 1287 N N . PHE A 1 166 ? -7.405 -1.001 19.828 1.00 98.06 166 PHE A N 1
ATOM 1288 C CA . PHE A 1 166 ? -7.074 -1.498 18.498 1.00 98.06 166 PHE A CA 1
ATOM 1289 C C . PHE A 1 166 ? -6.456 -2.898 18.569 1.00 98.06 166 PHE A C 1
ATOM 1291 O O . PHE A 1 166 ? -5.961 -3.299 19.620 1.00 98.06 166 PHE A O 1
ATOM 1298 N N . TYR A 1 167 ? -6.461 -3.592 17.434 1.00 98.00 167 TYR A N 1
ATOM 1299 C CA . TYR A 1 167 ? -5.788 -4.872 17.225 1.00 98.00 167 TYR A CA 1
ATOM 1300 C C . TYR A 1 167 ? -5.025 -4.850 15.901 1.00 98.00 167 TYR A C 1
ATOM 1302 O O . TYR A 1 167 ? -5.504 -4.266 14.924 1.00 98.00 167 TYR A O 1
ATOM 1310 N N . PHE A 1 168 ? -3.862 -5.483 15.832 1.00 96.12 168 PHE A N 1
ATOM 1311 C CA . PHE A 1 168 ? -3.209 -5.753 14.555 1.00 96.12 168 PHE A CA 1
ATOM 1312 C C . PHE A 1 168 ? -3.875 -6.946 13.880 1.00 96.12 168 PHE A C 1
ATOM 1314 O O . PHE A 1 168 ? -4.172 -7.935 14.534 1.00 96.12 168 PHE A O 1
ATOM 1321 N N . TYR A 1 169 ? -4.121 -6.852 12.572 1.00 93.94 169 TYR A N 1
ATOM 1322 C CA . TYR A 1 169 ? -4.558 -8.000 11.784 1.00 93.94 169 TYR A CA 1
ATOM 1323 C C . TYR A 1 169 ? -3.555 -8.302 10.671 1.00 93.94 169 TYR A C 1
ATOM 1325 O O . TYR A 1 169 ? -3.322 -7.485 9.771 1.00 93.94 169 TYR A O 1
ATOM 1333 N N . THR A 1 170 ? -2.983 -9.503 10.742 1.00 89.44 170 THR A N 1
ATOM 1334 C CA . THR A 1 170 ? -2.079 -10.088 9.743 1.00 89.44 170 THR A CA 1
ATOM 1335 C C . THR A 1 170 ? -2.483 -11.544 9.479 1.00 89.44 170 THR A C 1
ATOM 1337 O O . THR A 1 170 ? -3.203 -12.148 10.270 1.00 89.44 170 THR A O 1
ATOM 1340 N N . ILE A 1 171 ? -2.029 -12.156 8.382 1.00 82.44 171 ILE A N 1
ATOM 1341 C CA . ILE A 1 171 ? -2.337 -13.573 8.107 1.00 82.44 171 ILE A CA 1
ATOM 1342 C C . ILE A 1 171 ? -1.667 -14.541 9.109 1.00 82.44 171 ILE A C 1
ATOM 1344 O O . ILE A 1 171 ? -2.179 -15.631 9.356 1.00 82.44 171 ILE A O 1
ATOM 1348 N N . GLY A 1 172 ? -0.548 -14.141 9.728 1.00 66.12 172 GLY A N 1
ATOM 1349 C CA . GLY A 1 172 ? 0.085 -14.818 10.869 1.00 66.12 172 GLY A CA 1
ATOM 1350 C C . GLY A 1 172 ? 0.747 -16.186 10.627 1.00 66.12 172 GLY A C 1
ATOM 1351 O O . GLY A 1 172 ? 1.402 -16.683 11.536 1.00 66.12 172 GLY A O 1
ATOM 1352 N N . GLU A 1 173 ? 0.600 -16.819 9.459 1.00 63.22 173 GLU A N 1
ATOM 1353 C CA . GLU A 1 173 ? 1.220 -18.133 9.178 1.00 63.22 173 GLU A CA 1
ATOM 1354 C C . GLU A 1 173 ? 2.624 -18.026 8.584 1.00 63.22 173 GLU A C 1
ATOM 1356 O O . GLU A 1 173 ? 3.537 -18.777 8.925 1.00 63.22 173 GLU A O 1
ATOM 1361 N N . ARG A 1 174 ? 2.788 -17.073 7.668 1.00 65.69 174 ARG A N 1
ATOM 1362 C CA . ARG A 1 174 ? 4.039 -16.740 7.000 1.00 65.69 174 ARG A CA 1
ATOM 1363 C C . ARG A 1 174 ? 3.922 -15.298 6.541 1.00 65.69 174 ARG A C 1
ATOM 1365 O O . ARG A 1 174 ? 3.020 -14.969 5.773 1.00 65.69 174 ARG A O 1
ATOM 1372 N N . HIS A 1 175 ? 4.839 -14.444 6.985 1.00 65.44 175 HIS A N 1
ATOM 1373 C CA . HIS A 1 175 ? 4.964 -13.096 6.439 1.00 65.44 175 HIS A CA 1
ATOM 1374 C C . HIS A 1 175 ? 5.512 -13.209 5.012 1.00 65.44 175 HIS A C 1
ATOM 1376 O O . HIS A 1 175 ? 6.721 -13.178 4.789 1.00 65.44 175 HIS A O 1
ATOM 1382 N N . VAL A 1 176 ? 4.616 -13.427 4.050 1.00 65.81 176 VAL A N 1
ATOM 1383 C CA . VAL A 1 176 ? 4.935 -13.339 2.626 1.00 65.81 176 VAL A CA 1
ATOM 1384 C C . VAL A 1 176 ? 5.154 -11.868 2.329 1.00 65.81 176 VAL A C 1
ATOM 1386 O O . VAL A 1 176 ? 4.263 -11.046 2.545 1.00 65.81 176 VAL A O 1
ATOM 1389 N N . THR A 1 177 ? 6.353 -11.523 1.868 1.00 67.75 177 THR A N 1
ATOM 1390 C CA . THR A 1 177 ? 6.656 -10.129 1.552 1.00 67.75 177 THR A CA 1
ATOM 1391 C C . THR A 1 177 ? 5.768 -9.667 0.399 1.00 67.75 177 THR A C 1
ATOM 1393 O O . THR A 1 177 ? 5.414 -10.441 -0.493 1.00 67.75 177 THR A O 1
ATOM 1396 N N . GLN A 1 178 ? 5.424 -8.378 0.359 1.00 67.25 178 GLN A N 1
ATOM 1397 C CA . GLN A 1 178 ? 4.746 -7.802 -0.810 1.00 67.25 178 GLN A CA 1
ATOM 1398 C C . GLN A 1 178 ? 5.474 -8.106 -2.125 1.00 67.25 178 GLN A C 1
ATOM 1400 O O . GLN A 1 178 ? 4.853 -8.241 -3.178 1.00 67.25 178 GLN A O 1
ATOM 1405 N N . GLN A 1 179 ? 6.797 -8.185 -2.064 1.00 68.56 179 GLN A N 1
ATOM 1406 C CA . GLN A 1 179 ? 7.628 -8.519 -3.198 1.00 68.56 179 GLN A CA 1
ATOM 1407 C C . GLN A 1 179 ? 7.404 -9.974 -3.635 1.00 68.56 179 GLN A C 1
ATOM 1409 O O . GLN A 1 179 ? 7.029 -10.201 -4.782 1.00 68.56 179 GLN A O 1
ATOM 1414 N N . GLU A 1 180 ? 7.518 -10.932 -2.710 1.00 72.50 180 GLU A N 1
ATOM 1415 C CA . GLU A 1 180 ? 7.252 -12.355 -2.950 1.00 72.50 180 GLU A CA 1
ATOM 1416 C C . GLU A 1 180 ? 5.838 -12.577 -3.509 1.00 72.50 180 GLU A C 1
ATOM 1418 O O . GLU A 1 180 ? 5.655 -13.312 -4.480 1.00 72.50 180 GLU A O 1
ATOM 1423 N N . LEU A 1 181 ? 4.835 -11.883 -2.960 1.00 75.75 181 LEU A N 1
ATOM 1424 C CA . LEU A 1 181 ? 3.472 -11.909 -3.487 1.00 75.75 181 LEU A CA 1
ATOM 1425 C C . LEU A 1 181 ? 3.408 -11.392 -4.934 1.00 75.75 181 LEU A C 1
ATOM 1427 O O . LEU A 1 181 ? 2.715 -11.972 -5.770 1.00 75.75 181 LEU A O 1
ATOM 1431 N N . GLY A 1 182 ? 4.137 -10.315 -5.238 1.00 73.69 182 GLY A N 1
ATOM 1432 C CA . GLY A 1 182 ? 4.251 -9.756 -6.583 1.00 73.69 182 GLY A CA 1
ATOM 1433 C C . GLY A 1 182 ? 4.812 -10.758 -7.593 1.00 73.69 182 GLY A C 1
ATOM 1434 O O . GLY A 1 182 ? 4.241 -10.894 -8.677 1.00 73.69 182 GLY A O 1
ATOM 1435 N N . VAL A 1 183 ? 5.862 -11.497 -7.219 1.00 73.31 183 VAL A N 1
ATOM 1436 C CA . VAL A 1 183 ? 6.445 -12.573 -8.041 1.00 73.31 183 VAL A CA 1
ATOM 1437 C C . VAL A 1 183 ? 5.422 -13.670 -8.292 1.00 73.31 183 VAL A C 1
ATOM 1439 O O . VAL A 1 183 ? 5.104 -13.971 -9.441 1.00 73.31 183 VAL A O 1
ATOM 1442 N N . ARG A 1 184 ? 4.837 -14.214 -7.221 1.00 76.12 184 ARG A N 1
ATOM 1443 C CA . ARG A 1 184 ? 3.888 -15.331 -7.302 1.00 76.12 184 ARG A CA 1
ATOM 1444 C C . ARG A 1 184 ? 2.659 -14.975 -8.139 1.00 76.12 184 ARG A C 1
ATOM 1446 O O . ARG A 1 184 ? 2.208 -15.775 -8.956 1.00 76.12 184 ARG A O 1
ATOM 1453 N N . LEU A 1 185 ? 2.135 -13.754 -7.996 1.00 75.75 185 LEU A N 1
ATOM 1454 C CA . LEU A 1 185 ? 1.044 -13.254 -8.836 1.00 75.75 185 LEU A CA 1
ATOM 1455 C C . LEU A 1 185 ? 1.479 -13.082 -10.296 1.00 75.75 185 LEU A C 1
ATOM 1457 O O . LEU A 1 185 ? 0.704 -13.401 -11.201 1.00 75.75 185 LEU A O 1
ATOM 1461 N N . ALA A 1 186 ? 2.689 -12.581 -10.557 1.00 73.12 186 ALA A N 1
ATOM 1462 C CA . ALA A 1 186 ? 3.205 -12.439 -11.916 1.00 73.12 186 ALA A CA 1
ATOM 1463 C C . ALA A 1 186 ? 3.348 -13.805 -12.605 1.00 73.12 186 ALA A C 1
ATOM 1465 O O . ALA A 1 186 ? 2.830 -13.978 -13.710 1.00 73.12 186 ALA A O 1
ATOM 1466 N N . GLU A 1 187 ? 3.939 -14.787 -11.927 1.00 75.31 187 GLU A N 1
ATOM 1467 C CA . GLU A 1 187 ? 4.082 -16.165 -12.406 1.00 75.31 187 GLU A CA 1
ATOM 1468 C C . GLU A 1 187 ? 2.717 -16.815 -12.666 1.00 75.31 187 GLU A C 1
ATOM 1470 O O . GLU A 1 187 ? 2.445 -17.276 -13.778 1.00 75.31 187 GLU A O 1
ATOM 1475 N N . ALA A 1 188 ? 1.800 -16.763 -11.693 1.00 76.19 188 ALA A N 1
ATOM 1476 C CA . ALA A 1 188 ? 0.471 -17.368 -11.810 1.00 76.19 188 ALA A CA 1
ATOM 1477 C C . ALA A 1 188 ? -0.377 -16.757 -12.948 1.00 76.19 188 ALA A C 1
ATOM 1479 O O . ALA A 1 188 ? -1.233 -17.429 -13.548 1.00 76.19 188 ALA A O 1
ATOM 1480 N N . THR A 1 189 ? -0.130 -15.483 -13.274 1.00 69.88 189 THR A N 1
ATOM 1481 C CA . THR A 1 189 ? -0.819 -14.740 -14.342 1.00 69.88 189 THR A CA 1
ATOM 1482 C C . THR A 1 189 ? -0.067 -14.732 -15.678 1.00 69.88 189 THR A C 1
ATOM 1484 O O . THR A 1 189 ? -0.602 -14.223 -16.668 1.00 69.88 189 THR A O 1
ATOM 1487 N N . GLY A 1 190 ? 1.136 -15.314 -15.747 1.00 68.31 190 GLY A N 1
ATOM 1488 C CA . GLY A 1 190 ? 1.983 -15.325 -16.944 1.00 68.31 190 GLY A CA 1
ATOM 1489 C C . GLY A 1 190 ? 2.481 -13.934 -17.357 1.00 68.31 190 GLY A C 1
ATOM 1490 O O . GLY A 1 190 ? 2.637 -13.655 -18.550 1.00 68.31 190 GLY A O 1
ATOM 1491 N N . ARG A 1 191 ? 2.655 -13.018 -16.396 1.00 66.25 191 ARG A N 1
ATOM 1492 C CA . ARG A 1 191 ? 3.290 -11.712 -16.617 1.00 66.25 191 ARG A CA 1
ATOM 1493 C C . ARG A 1 191 ? 4.808 -11.875 -16.560 1.00 66.25 191 ARG A C 1
ATOM 1495 O O . ARG A 1 191 ? 5.324 -12.682 -15.799 1.00 66.25 191 ARG A O 1
ATOM 1502 N N . PHE A 1 192 ? 5.514 -11.098 -17.375 1.00 60.09 192 PHE A N 1
ATOM 1503 C CA . PHE A 1 192 ? 6.972 -11.086 -17.362 1.00 60.09 192 PHE A CA 1
ATOM 1504 C C . PHE A 1 192 ? 7.476 -10.389 -16.085 1.00 60.09 192 PHE A C 1
ATOM 1506 O O . PHE A 1 192 ? 6.940 -9.364 -15.663 1.00 60.09 192 PHE A O 1
ATOM 1513 N N . HIS A 1 193 ? 8.491 -10.950 -15.441 1.00 63.31 193 HIS A N 1
ATOM 1514 C CA . HIS A 1 193 ? 9.056 -10.430 -14.196 1.00 63.31 193 HIS A CA 1
ATOM 1515 C C . HIS A 1 193 ? 10.575 -10.435 -14.324 1.00 63.31 193 HIS A C 1
ATOM 1517 O O . HIS A 1 193 ? 11.158 -11.434 -14.737 1.00 63.31 193 HIS A O 1
ATOM 1523 N N . LEU A 1 194 ? 11.197 -9.291 -14.051 1.00 65.38 194 LEU A N 1
ATOM 1524 C CA . LEU A 1 194 ? 12.630 -9.061 -14.157 1.00 65.38 194 LEU A CA 1
ATOM 1525 C C . LEU A 1 194 ? 13.183 -8.793 -12.758 1.00 65.38 194 LEU A C 1
ATOM 1527 O O . LEU A 1 194 ? 12.896 -7.764 -12.153 1.00 65.38 194 LEU A O 1
ATOM 1531 N N . ALA A 1 195 ? 14.021 -9.692 -12.262 1.00 66.12 195 ALA A N 1
ATOM 1532 C CA . ALA A 1 195 ? 14.763 -9.443 -11.038 1.00 66.12 195 ALA A CA 1
ATOM 1533 C C . ALA A 1 195 ? 15.939 -8.491 -11.315 1.00 66.12 195 ALA A C 1
ATOM 1535 O O . ALA A 1 195 ? 16.668 -8.656 -12.294 1.00 66.12 195 ALA A O 1
ATOM 1536 N N . ALA A 1 196 ? 16.109 -7.484 -10.465 1.00 68.31 196 ALA A N 1
ATOM 1537 C CA . ALA A 1 196 ? 17.200 -6.522 -10.488 1.00 68.31 196 ALA A CA 1
ATOM 1538 C C . ALA A 1 196 ? 17.872 -6.461 -9.103 1.00 68.31 196 ALA A C 1
ATOM 1540 O O . ALA A 1 196 ? 17.190 -6.575 -8.085 1.00 68.31 196 ALA A O 1
ATOM 1541 N N . PRO A 1 197 ? 19.192 -6.232 -9.020 1.00 73.06 197 PRO A N 1
ATOM 1542 C CA . PRO A 1 197 ? 19.858 -6.105 -7.727 1.00 73.06 197 PRO A CA 1
ATOM 1543 C C . PRO A 1 197 ? 19.256 -4.987 -6.867 1.00 73.06 197 PRO A C 1
ATOM 1545 O O . PRO A 1 197 ? 18.881 -3.929 -7.387 1.00 73.06 197 PRO A O 1
ATOM 1548 N N . THR A 1 198 ? 19.214 -5.182 -5.545 1.00 72.00 198 THR A N 1
ATOM 1549 C CA . THR A 1 198 ? 18.605 -4.246 -4.578 1.00 72.00 198 THR A CA 1
ATOM 1550 C C . THR A 1 198 ? 19.111 -2.824 -4.781 1.00 72.00 198 THR A C 1
ATOM 1552 O O . THR A 1 198 ? 18.338 -1.869 -4.887 1.00 72.00 198 THR A O 1
ATOM 1555 N N . TRP A 1 199 ? 20.429 -2.677 -4.921 1.00 76.06 199 TRP A N 1
ATOM 1556 C CA . TRP A 1 199 ? 21.075 -1.383 -5.104 1.00 76.06 199 TRP A CA 1
ATOM 1557 C C . TRP A 1 199 ? 20.613 -0.660 -6.379 1.00 76.06 199 TRP A C 1
ATOM 1559 O O . TRP A 1 199 ? 20.519 0.566 -6.369 1.00 76.06 199 TRP A O 1
ATOM 1569 N N . VAL A 1 200 ? 20.264 -1.381 -7.454 1.00 79.19 200 VAL A N 1
ATOM 1570 C CA . VAL A 1 200 ? 19.746 -0.781 -8.696 1.00 79.19 200 VAL A CA 1
ATOM 1571 C C . VAL A 1 200 ? 18.387 -0.144 -8.435 1.00 79.19 200 VAL A C 1
ATOM 1573 O O . VAL A 1 200 ? 18.167 1.013 -8.798 1.00 79.19 200 VAL A O 1
ATOM 1576 N N . ILE A 1 201 ? 17.492 -0.866 -7.754 1.00 75.62 201 ILE A N 1
ATOM 1577 C CA . ILE A 1 201 ? 16.149 -0.378 -7.418 1.00 75.62 201 ILE A CA 1
ATOM 1578 C C . ILE A 1 201 ? 16.239 0.817 -6.466 1.00 75.62 201 ILE A C 1
ATOM 1580 O O . ILE A 1 201 ? 15.617 1.853 -6.716 1.00 75.62 201 ILE A O 1
ATOM 1584 N N . HIS A 1 202 ? 17.047 0.717 -5.407 1.00 77.50 202 HIS A N 1
ATOM 1585 C CA . HIS A 1 202 ? 17.236 1.805 -4.446 1.00 77.50 202 HIS A CA 1
ATOM 1586 C C . HIS A 1 202 ? 17.822 3.059 -5.102 1.00 77.50 202 HIS A C 1
ATOM 1588 O O . HIS A 1 202 ? 17.307 4.160 -4.878 1.00 77.50 202 HIS A O 1
ATOM 1594 N N . THR A 1 203 ? 18.853 2.904 -5.938 1.00 81.12 203 THR A N 1
ATOM 1595 C CA . THR A 1 203 ? 19.477 4.015 -6.666 1.00 81.12 203 THR A CA 1
ATOM 1596 C C . THR A 1 203 ? 18.495 4.645 -7.643 1.00 81.12 203 THR A C 1
ATOM 1598 O O . THR A 1 203 ? 18.331 5.864 -7.629 1.00 81.12 203 THR A O 1
ATOM 1601 N N . TRP A 1 204 ? 17.767 3.850 -8.432 1.00 81.12 204 TRP A N 1
ATOM 1602 C CA . TRP A 1 204 ? 16.757 4.370 -9.354 1.00 81.12 204 TRP A CA 1
ATOM 1603 C C . TRP A 1 204 ? 15.662 5.151 -8.618 1.00 81.12 204 TRP A C 1
ATOM 1605 O O . TRP A 1 204 ? 15.375 6.293 -8.977 1.00 81.12 204 TRP A O 1
ATOM 1615 N N . LEU A 1 205 ? 15.104 4.598 -7.535 1.00 78.94 205 LEU A N 1
ATOM 1616 C CA . LEU A 1 205 ? 14.113 5.295 -6.711 1.00 78.94 205 LEU A CA 1
ATOM 1617 C C . LEU A 1 205 ? 14.674 6.575 -6.084 1.00 78.94 205 LEU A C 1
ATOM 1619 O O . LEU A 1 205 ? 13.951 7.562 -5.954 1.00 78.94 205 LEU A O 1
ATOM 1623 N N . ALA A 1 206 ? 15.942 6.578 -5.667 1.00 79.75 206 ALA A N 1
ATOM 1624 C CA . ALA A 1 206 ? 16.591 7.760 -5.115 1.00 79.75 206 ALA A CA 1
ATOM 1625 C C . ALA A 1 206 ? 16.778 8.856 -6.165 1.00 79.75 206 ALA A C 1
ATOM 1627 O O . ALA A 1 206 ? 16.386 9.993 -5.904 1.00 79.75 206 ALA A O 1
ATOM 1628 N N . VAL A 1 207 ? 17.285 8.506 -7.347 1.00 79.25 207 VAL A N 1
ATOM 1629 C CA . VAL A 1 207 ? 17.457 9.428 -8.476 1.00 79.25 207 VAL A CA 1
ATOM 1630 C C . VAL A 1 207 ? 16.110 9.985 -8.917 1.00 79.25 207 VAL A C 1
ATOM 1632 O O . VAL A 1 207 ? 15.957 11.196 -9.015 1.00 79.25 207 VAL A O 1
ATOM 1635 N N . MET A 1 208 ? 15.100 9.140 -9.121 1.00 78.19 208 MET A N 1
ATOM 1636 C CA . MET A 1 208 ? 13.784 9.598 -9.568 1.00 78.19 208 MET A CA 1
ATOM 1637 C C . MET A 1 208 ? 13.085 10.469 -8.521 1.00 78.19 208 MET A C 1
ATOM 1639 O O . MET A 1 208 ? 12.497 11.497 -8.863 1.00 78.19 208 MET A O 1
ATOM 1643 N N . ASN A 1 209 ? 13.189 10.110 -7.236 1.00 75.81 209 ASN A N 1
ATOM 1644 C CA . ASN A 1 209 ? 12.689 10.958 -6.158 1.00 75.81 209 ASN A CA 1
ATOM 1645 C C . ASN A 1 209 ? 13.411 12.308 -6.124 1.00 75.81 209 ASN A C 1
ATOM 1647 O O . ASN A 1 209 ? 12.752 13.330 -5.952 1.00 75.81 209 ASN A O 1
ATOM 1651 N N . PHE A 1 210 ? 14.737 12.317 -6.295 1.00 75.31 210 PHE A N 1
ATOM 1652 C CA . PHE A 1 210 ? 15.519 13.545 -6.402 1.00 75.31 210 PHE A CA 1
ATOM 1653 C C . PHE A 1 210 ? 15.058 14.383 -7.592 1.00 75.31 210 PHE A C 1
ATOM 1655 O O . PHE A 1 210 ? 14.671 15.517 -7.379 1.00 75.31 210 PHE A O 1
ATOM 1662 N N . LEU A 1 211 ? 14.983 13.834 -8.806 1.00 72.19 211 LEU A N 1
ATOM 1663 C CA . LEU A 1 211 ? 14.577 14.572 -10.008 1.00 72.19 211 LEU A CA 1
ATOM 1664 C C . LEU A 1 211 ? 13.179 15.194 -9.884 1.00 72.19 211 LEU A C 1
ATOM 1666 O O . LEU A 1 211 ? 12.994 16.361 -10.222 1.00 72.19 211 LEU A O 1
ATOM 1670 N N . VAL A 1 212 ? 12.199 14.447 -9.361 1.00 68.19 212 VAL A N 1
ATOM 1671 C CA . VAL A 1 212 ? 10.836 14.974 -9.157 1.00 68.19 212 VAL A CA 1
ATOM 1672 C C . VAL A 1 212 ? 10.788 16.018 -8.045 1.00 68.19 212 VAL A C 1
ATOM 1674 O O . VAL A 1 212 ? 9.980 16.945 -8.118 1.00 68.19 212 VAL A O 1
ATOM 1677 N N . SER A 1 213 ? 11.642 15.876 -7.029 1.00 67.00 213 SER A N 1
ATOM 1678 C CA . SER A 1 213 ? 11.677 16.794 -5.887 1.00 67.00 213 SER A CA 1
ATOM 1679 C C . SER A 1 213 ? 12.583 18.003 -6.112 1.00 67.00 213 SER A C 1
ATOM 1681 O O . SER A 1 213 ? 12.419 19.018 -5.444 1.00 67.00 213 SER A O 1
ATOM 1683 N N . PHE A 1 214 ? 13.519 17.914 -7.057 1.00 70.25 214 PHE A N 1
ATOM 1684 C CA . PHE A 1 214 ? 14.546 18.915 -7.328 1.00 70.25 214 PHE A CA 1
ATOM 1685 C C . PHE A 1 214 ? 13.919 20.244 -7.722 1.00 70.25 214 PHE A C 1
ATOM 1687 O O . PHE A 1 214 ? 14.319 21.284 -7.211 1.00 70.25 214 PHE A O 1
ATOM 1694 N N . GLN A 1 215 ? 12.860 20.207 -8.537 1.00 60.56 215 GLN A N 1
ATOM 1695 C CA . GLN A 1 215 ? 12.099 21.409 -8.870 1.00 60.56 215 GLN A CA 1
ATOM 1696 C C . GLN A 1 215 ? 11.577 22.129 -7.617 1.00 60.56 215 GLN A C 1
ATOM 1698 O O . GLN A 1 215 ? 11.583 23.350 -7.601 1.00 60.56 215 GLN A O 1
ATOM 1703 N N . PHE A 1 216 ? 11.193 21.412 -6.554 1.00 59.69 216 PHE A N 1
ATOM 1704 C CA . PHE A 1 216 ? 10.698 22.024 -5.314 1.00 59.69 216 PHE A CA 1
ATOM 1705 C C . PHE A 1 216 ? 11.815 22.598 -4.434 1.00 59.69 216 PHE A C 1
ATOM 1707 O O . PHE A 1 216 ? 11.525 23.322 -3.487 1.00 59.69 216 PHE A O 1
ATOM 1714 N N . GLN A 1 217 ? 13.078 22.269 -4.719 1.00 63.12 217 GLN A N 1
ATOM 1715 C CA . GLN A 1 217 ? 14.242 22.841 -4.039 1.00 63.12 217 GLN A CA 1
ATOM 1716 C C . GLN A 1 217 ? 14.767 24.101 -4.733 1.00 63.12 217 GLN A C 1
ATOM 1718 O O . GLN A 1 217 ? 15.607 24.804 -4.170 1.00 63.12 217 GLN A O 1
ATOM 1723 N N . LEU A 1 218 ? 14.297 24.397 -5.948 1.00 63.25 218 LEU A N 1
ATOM 1724 C CA . LEU A 1 218 ? 14.719 25.586 -6.672 1.00 63.25 218 LEU A CA 1
ATOM 1725 C C . LEU A 1 218 ? 14.038 26.840 -6.102 1.00 63.25 218 LEU A C 1
ATOM 1727 O O . LEU A 1 218 ? 12.860 26.788 -5.739 1.00 63.25 218 LEU A O 1
ATOM 1731 N N . PRO A 1 219 ? 14.741 27.986 -6.041 1.00 60.66 219 PRO A N 1
ATOM 1732 C CA . PRO A 1 219 ? 14.143 29.224 -5.563 1.00 60.66 219 PRO A CA 1
ATOM 1733 C C . PRO A 1 219 ? 12.960 29.640 -6.449 1.00 60.66 219 PRO A C 1
ATOM 1735 O O . PRO A 1 219 ? 12.994 29.486 -7.673 1.00 60.66 219 PRO A O 1
ATOM 1738 N N . SER A 1 220 ? 11.920 30.223 -5.844 1.00 63.03 220 SER A N 1
ATOM 1739 C CA . SER A 1 220 ? 10.729 30.688 -6.572 1.00 63.03 220 SER A CA 1
ATOM 1740 C C . SER A 1 220 ? 11.037 31.768 -7.615 1.00 63.03 220 SER A C 1
ATOM 1742 O O . SER A 1 220 ? 10.293 31.919 -8.581 1.00 63.03 220 SER A O 1
ATOM 1744 N N . TRP A 1 221 ? 12.154 32.480 -7.454 1.00 48.50 221 TRP A N 1
ATOM 1745 C CA . TRP A 1 221 ? 12.699 33.453 -8.398 1.00 48.50 221 TRP A CA 1
ATOM 1746 C C . TRP A 1 221 ? 14.080 32.994 -8.894 1.00 48.50 221 TRP A C 1
ATOM 1748 O O . TRP A 1 221 ? 14.901 32.632 -8.054 1.00 48.50 221 TRP A O 1
ATOM 1758 N N . PRO A 1 222 ? 14.397 33.020 -10.204 1.00 62.66 222 PRO A N 1
ATOM 1759 C CA . PRO A 1 222 ? 13.649 33.597 -11.332 1.00 62.66 222 PRO A CA 1
ATOM 1760 C C . PRO A 1 222 ? 12.675 32.618 -12.017 1.00 62.66 222 PRO A C 1
ATOM 1762 O O . PRO A 1 222 ? 12.141 32.918 -13.080 1.00 62.66 222 PRO A O 1
ATOM 1765 N N . LEU A 1 223 ? 12.455 31.430 -11.449 1.00 61.59 223 LEU A N 1
ATOM 1766 C CA . LEU A 1 223 ? 11.758 30.327 -12.124 1.00 61.59 223 LEU A CA 1
ATOM 1767 C C . LEU A 1 223 ? 10.222 30.371 -12.018 1.00 61.59 223 LEU A C 1
ATOM 1769 O O . LEU A 1 223 ? 9.566 29.420 -12.435 1.00 61.59 223 LEU A O 1
ATOM 1773 N N . ASN A 1 224 ? 9.647 31.451 -11.472 1.00 54.09 224 ASN A N 1
ATOM 1774 C CA . ASN A 1 224 ? 8.201 31.663 -11.313 1.00 54.09 224 ASN A CA 1
ATOM 1775 C C . ASN A 1 224 ? 7.452 30.449 -10.731 1.00 54.09 224 ASN A C 1
ATOM 1777 O O . ASN A 1 224 ? 6.327 30.141 -11.131 1.00 54.09 224 ASN A O 1
ATOM 1781 N N . GLN A 1 225 ? 8.050 29.758 -9.758 1.00 56.97 225 GLN A N 1
ATOM 1782 C CA . GLN A 1 225 ? 7.287 28.779 -8.983 1.00 56.97 225 GLN A CA 1
ATOM 1783 C C . GLN A 1 225 ? 6.277 29.516 -8.103 1.00 56.97 225 GLN A C 1
ATOM 1785 O O . GLN A 1 225 ? 6.599 30.615 -7.643 1.00 56.97 225 GLN A O 1
ATOM 1790 N N . PRO A 1 226 ? 5.072 28.959 -7.863 1.00 50.38 226 PRO A N 1
ATOM 1791 C CA . PRO A 1 226 ? 4.039 29.627 -7.081 1.00 50.38 226 PRO A CA 1
ATOM 1792 C C . PRO A 1 226 ? 4.594 30.070 -5.721 1.00 50.38 226 PRO A C 1
ATOM 1794 O O . PRO A 1 226 ? 4.782 29.272 -4.804 1.00 50.38 226 PRO A O 1
ATOM 1797 N N . ALA A 1 227 ? 4.879 31.369 -5.613 1.00 39.47 227 ALA A N 1
ATOM 1798 C CA . ALA A 1 227 ? 5.358 32.010 -4.404 1.00 39.47 227 ALA A CA 1
ATOM 1799 C C . ALA A 1 227 ? 4.190 32.058 -3.416 1.00 39.47 227 ALA A C 1
ATOM 1801 O O . ALA A 1 227 ? 3.254 32.839 -3.572 1.00 39.47 227 ALA A O 1
ATOM 1802 N N . GLY A 1 228 ? 4.198 31.163 -2.428 1.00 38.56 228 GLY A N 1
ATOM 1803 C CA . GLY A 1 228 ? 3.045 31.011 -1.549 1.00 38.56 228 GLY A CA 1
ATOM 1804 C C . GLY A 1 228 ? 3.272 30.045 -0.398 1.00 38.56 228 GLY A C 1
ATOM 1805 O O . GLY A 1 228 ? 2.627 29.002 -0.335 1.00 38.56 228 GLY A O 1
ATOM 1806 N N . ARG A 1 229 ? 4.129 30.479 0.533 1.00 35.56 229 ARG A N 1
ATOM 1807 C CA . ARG A 1 229 ? 4.481 29.883 1.834 1.00 35.56 229 ARG A CA 1
ATOM 1808 C C . ARG A 1 229 ? 5.429 28.687 1.781 1.00 35.56 229 ARG A C 1
ATOM 1810 O O . ARG A 1 229 ? 5.100 27.615 1.293 1.00 35.56 229 ARG A O 1
ATOM 1817 N N . VAL A 1 230 ? 6.570 28.907 2.428 1.00 37.56 230 VAL A N 1
ATOM 1818 C CA . VAL A 1 230 ? 7.412 27.920 3.105 1.00 37.56 230 VAL A CA 1
ATOM 1819 C C . VAL A 1 230 ? 6.545 27.110 4.079 1.00 37.56 230 VAL A C 1
ATOM 1821 O O . VAL A 1 230 ? 6.454 27.392 5.266 1.00 37.56 230 VAL A O 1
ATOM 1824 N N . VAL A 1 231 ? 5.829 26.140 3.534 1.00 39.78 231 VAL A N 1
ATOM 1825 C CA . VAL A 1 231 ? 5.404 24.913 4.194 1.00 39.78 231 VAL A CA 1
ATOM 1826 C C . VAL A 1 231 ? 5.795 23.853 3.174 1.00 39.78 231 VAL A C 1
ATOM 1828 O O . VAL A 1 231 ? 5.438 23.991 2.005 1.00 39.78 231 VAL A O 1
ATOM 1831 N N . GLU A 1 232 ? 6.627 22.904 3.594 1.00 37.38 232 GLU A N 1
ATOM 1832 C CA . GLU A 1 232 ? 7.162 21.765 2.833 1.00 37.38 232 GLU A CA 1
ATOM 1833 C C . GLU A 1 232 ? 6.232 21.255 1.710 1.00 37.38 232 GLU A C 1
ATOM 1835 O O . GLU A 1 232 ? 5.007 21.327 1.846 1.00 37.38 232 GLU A O 1
ATOM 1840 N N . PRO A 1 233 ? 6.778 20.743 0.586 1.00 44.16 233 PRO A N 1
ATOM 1841 C CA . PRO A 1 233 ? 6.019 20.536 -0.642 1.00 44.16 233 PRO A CA 1
ATOM 1842 C C . PRO A 1 233 ? 4.698 19.801 -0.387 1.00 44.16 233 PRO A C 1
ATOM 1844 O O . PRO A 1 233 ? 4.664 18.711 0.182 1.00 44.16 233 PRO A O 1
ATOM 1847 N N . LYS A 1 234 ? 3.609 20.419 -0.869 1.00 44.56 234 LYS A N 1
ATOM 1848 C CA . LYS A 1 234 ? 2.186 20.024 -0.786 1.00 44.56 234 LYS A CA 1
ATOM 1849 C C . LYS A 1 234 ? 1.827 18.689 -1.473 1.00 44.56 234 LYS A C 1
ATOM 1851 O O . LYS A 1 234 ? 0.676 18.446 -1.819 1.00 44.56 234 LYS A O 1
ATOM 1856 N N . SER A 1 235 ? 2.790 17.791 -1.590 1.00 47.09 235 SER A N 1
ATOM 1857 C CA . SER A 1 235 ? 2.624 16.352 -1.731 1.00 47.09 235 SER A CA 1
ATOM 1858 C C . SER A 1 235 ? 3.749 15.739 -0.901 1.00 47.09 235 SER A C 1
ATOM 1860 O O . SER A 1 235 ? 4.860 15.591 -1.406 1.00 47.09 235 SER A O 1
ATOM 1862 N N . TYR A 1 236 ? 3.495 15.443 0.379 1.00 52.84 236 TYR A N 1
ATOM 1863 C CA . TYR A 1 236 ? 4.526 14.993 1.335 1.00 52.84 236 TYR A CA 1
ATOM 1864 C C . TYR A 1 236 ? 5.353 13.819 0.803 1.00 52.84 236 TYR A C 1
ATOM 1866 O O . TYR A 1 236 ? 6.493 13.621 1.212 1.00 52.84 236 TYR A O 1
ATOM 1874 N N . PHE A 1 237 ? 4.804 13.074 -0.163 1.00 59.41 237 PHE A N 1
ATOM 1875 C CA . PHE A 1 237 ? 5.492 11.995 -0.838 1.00 59.41 237 PHE A CA 1
ATOM 1876 C C . PHE A 1 237 ? 5.242 12.005 -2.349 1.00 59.41 237 PHE A C 1
ATOM 1878 O O . PHE A 1 237 ? 4.105 12.094 -2.814 1.00 59.41 237 PHE A O 1
ATOM 1885 N N . THR A 1 238 ? 6.326 11.884 -3.116 1.00 65.69 238 THR A N 1
ATOM 1886 C CA . THR A 1 238 ? 6.280 11.551 -4.539 1.00 65.69 238 THR A CA 1
ATOM 1887 C C . THR A 1 238 ? 5.881 10.079 -4.711 1.00 65.69 238 THR A C 1
ATOM 1889 O O . THR A 1 238 ? 5.966 9.272 -3.779 1.00 65.69 238 THR A O 1
ATOM 1892 N N . THR A 1 239 ? 5.516 9.674 -5.930 1.00 66.44 239 THR A N 1
ATOM 1893 C CA . THR A 1 239 ? 5.339 8.249 -6.273 1.00 66.44 239 THR A CA 1
ATOM 1894 C C . THR A 1 239 ? 6.552 7.407 -5.862 1.00 66.44 239 THR A C 1
ATOM 1896 O O . THR A 1 239 ? 6.403 6.268 -5.423 1.00 66.44 239 THR A O 1
ATOM 1899 N N . TYR A 1 240 ? 7.755 7.977 -5.951 1.00 71.19 240 TYR A N 1
ATOM 1900 C CA . TYR A 1 240 ? 9.005 7.286 -5.656 1.00 71.19 240 TYR A CA 1
ATOM 1901 C C . TYR A 1 240 ? 9.293 7.188 -4.159 1.00 71.19 240 TYR A C 1
ATOM 1903 O O . TYR A 1 240 ? 9.804 6.162 -3.717 1.00 71.19 240 TYR A O 1
ATOM 1911 N N . SER A 1 241 ? 8.928 8.184 -3.347 1.00 70.75 241 SER A N 1
ATOM 1912 C CA . SER A 1 241 ? 9.029 8.035 -1.891 1.00 70.75 241 SER A CA 1
ATOM 1913 C C . SER A 1 241 ? 7.986 7.055 -1.347 1.00 70.75 241 SER A C 1
ATOM 1915 O O . SER A 1 241 ? 8.307 6.267 -0.462 1.00 70.75 241 SER A O 1
ATOM 1917 N N . MET A 1 242 ? 6.790 6.992 -1.942 1.00 72.50 242 MET A N 1
ATOM 1918 C CA . MET A 1 242 ? 5.818 5.924 -1.662 1.00 72.50 242 MET A CA 1
ATOM 1919 C C . MET A 1 242 ? 6.338 4.534 -2.050 1.00 72.50 242 MET A C 1
ATOM 1921 O O . MET A 1 242 ? 6.098 3.563 -1.334 1.00 72.50 242 MET A O 1
ATOM 1925 N N . ALA A 1 243 ? 7.073 4.423 -3.158 1.00 74.19 243 ALA A N 1
ATOM 1926 C CA . ALA A 1 243 ? 7.728 3.174 -3.533 1.00 74.19 243 ALA A CA 1
ATOM 1927 C C . ALA A 1 243 ? 8.844 2.797 -2.543 1.00 74.19 243 ALA A C 1
ATOM 1929 O O . ALA A 1 243 ? 8.894 1.646 -2.122 1.00 74.19 243 ALA A O 1
ATOM 1930 N N . LYS A 1 244 ? 9.660 3.763 -2.089 1.00 74.38 244 LYS A N 1
ATOM 1931 C CA . LYS A 1 244 ? 10.670 3.552 -1.034 1.00 74.38 244 LYS A CA 1
ATOM 1932 C C . LYS A 1 244 ? 10.066 3.096 0.293 1.00 74.38 244 LYS A C 1
ATOM 1934 O O . LYS A 1 244 ? 10.654 2.257 0.954 1.00 74.38 244 LYS A O 1
ATOM 1939 N N . LYS A 1 245 ? 8.885 3.596 0.669 1.00 78.69 245 LYS A N 1
ATOM 1940 C CA . LYS A 1 245 ? 8.132 3.108 1.842 1.00 78.69 245 LYS A CA 1
ATOM 1941 C C . LYS A 1 245 ? 7.831 1.609 1.746 1.00 78.69 245 LYS A C 1
ATOM 1943 O O . LYS A 1 245 ? 7.783 0.920 2.753 1.00 78.69 245 LYS A O 1
ATOM 1948 N N . GLY A 1 246 ? 7.616 1.100 0.532 1.00 75.69 246 GLY A N 1
ATOM 1949 C CA . GLY A 1 246 ? 7.471 -0.333 0.269 1.00 75.69 246 GLY A CA 1
ATOM 1950 C C . GLY A 1 246 ? 8.765 -1.136 0.429 1.00 75.69 246 GLY A C 1
ATOM 1951 O O . GLY A 1 246 ? 8.737 -2.331 0.169 1.00 75.69 246 GLY A O 1
ATOM 1952 N N . LEU A 1 247 ? 9.872 -0.491 0.816 1.00 76.06 247 LEU A N 1
ATOM 1953 C CA . LEU A 1 247 ? 11.160 -1.119 1.102 1.00 76.06 247 LEU A CA 1
ATOM 1954 C C . LEU A 1 247 ? 11.521 -1.108 2.597 1.00 76.06 247 LEU A C 1
ATOM 1956 O O . LEU A 1 247 ? 12.655 -1.401 2.955 1.00 76.06 247 LEU A O 1
ATOM 1960 N N . ILE A 1 248 ? 10.581 -0.723 3.461 1.00 82.25 248 ILE A N 1
ATOM 1961 C CA . ILE A 1 248 ? 10.763 -0.669 4.913 1.00 82.25 248 ILE A CA 1
ATOM 1962 C C . ILE A 1 248 ? 10.009 -1.850 5.524 1.00 82.25 248 ILE A C 1
ATOM 1964 O O . ILE A 1 248 ? 8.856 -2.081 5.161 1.00 82.25 248 ILE A O 1
ATOM 1968 N N . ASP A 1 249 ? 10.637 -2.561 6.461 1.00 85.94 249 ASP A N 1
ATOM 1969 C CA . ASP A 1 249 ? 9.996 -3.650 7.202 1.00 85.94 249 ASP A CA 1
ATOM 1970 C C . ASP A 1 249 ? 8.754 -3.155 7.954 1.00 85.94 249 ASP A C 1
ATOM 1972 O O . ASP A 1 249 ? 8.790 -2.147 8.660 1.00 85.94 249 ASP A O 1
ATOM 1976 N N . GLN A 1 250 ? 7.638 -3.854 7.768 1.00 86.69 250 GLN A N 1
ATOM 1977 C CA . GLN A 1 250 ? 6.334 -3.589 8.371 1.00 86.69 250 GLN A CA 1
ATOM 1978 C C . GLN A 1 250 ? 5.644 -4.926 8.663 1.00 86.69 250 GLN A C 1
ATOM 1980 O O . GLN A 1 250 ? 4.799 -5.374 7.880 1.00 86.69 250 GLN A O 1
ATOM 1985 N N . TRP A 1 251 ? 6.008 -5.565 9.772 1.00 86.12 251 TRP A N 1
ATOM 1986 C CA . TRP A 1 251 ? 5.329 -6.775 10.231 1.00 86.12 251 TRP A CA 1
ATOM 1987 C C . TRP A 1 251 ? 5.039 -6.710 11.728 1.00 86.12 251 TRP A C 1
ATOM 1989 O O . TRP A 1 251 ? 5.864 -6.250 12.524 1.00 86.12 251 TRP A O 1
ATOM 1999 N N . PHE A 1 252 ? 3.832 -7.141 12.085 1.00 91.44 252 PHE A N 1
ATOM 2000 C CA . PHE A 1 252 ? 3.231 -6.943 13.403 1.00 91.44 252 PHE A CA 1
ATOM 2001 C C . PHE A 1 252 ? 2.774 -8.275 13.995 1.00 91.44 252 PHE A C 1
ATOM 2003 O O . PHE A 1 252 ? 2.421 -9.201 13.256 1.00 91.44 252 PHE A O 1
ATOM 2010 N N . ASP A 1 253 ? 2.776 -8.357 15.323 1.00 92.12 253 ASP A N 1
ATOM 2011 C CA . ASP A 1 253 ? 2.259 -9.523 16.032 1.00 92.12 253 ASP A CA 1
ATOM 2012 C C . ASP A 1 253 ? 0.725 -9.549 15.937 1.00 92.12 253 ASP A C 1
ATOM 2014 O O . ASP A 1 253 ? 0.057 -8.536 16.119 1.00 92.12 253 ASP A O 1
ATOM 2018 N N . ASN A 1 254 ? 0.168 -10.716 15.623 1.00 91.81 254 ASN A N 1
ATOM 2019 C CA . ASN A 1 254 ? -1.266 -10.947 15.444 1.00 91.81 254 ASN A CA 1
ATOM 2020 C C . ASN A 1 254 ? -1.848 -11.878 16.523 1.00 91.81 254 ASN A C 1
ATOM 2022 O O . ASN A 1 254 ? -3.002 -12.302 16.431 1.00 91.81 254 ASN A O 1
ATOM 2026 N N . ALA A 1 255 ? -1.059 -12.246 17.537 1.00 93.88 255 ALA A N 1
ATOM 2027 C CA . ALA A 1 255 ? -1.478 -13.160 18.593 1.00 93.88 255 ALA A CA 1
ATOM 2028 C C . ALA A 1 255 ? -2.735 -12.660 19.323 1.00 93.88 255 ALA A C 1
ATOM 2030 O O . ALA A 1 255 ? -3.700 -13.415 19.460 1.00 93.88 255 ALA A O 1
ATOM 2031 N N . LEU A 1 256 ? -2.767 -11.377 19.703 1.00 95.94 256 LEU A N 1
ATOM 2032 C CA . LEU A 1 256 ? -3.883 -10.798 20.452 1.00 95.94 256 LEU A CA 1
ATOM 2033 C C . LEU A 1 256 ? -5.194 -10.822 19.655 1.00 95.94 256 LEU A C 1
ATOM 2035 O O . LEU A 1 256 ? -6.251 -11.152 20.199 1.00 95.94 256 LEU A O 1
ATOM 2039 N N . PHE A 1 257 ? -5.139 -10.505 18.360 1.00 96.19 257 PHE A N 1
ATOM 2040 C CA . PHE A 1 257 ? -6.301 -10.595 17.480 1.00 96.19 257 PHE A CA 1
ATOM 2041 C C . PHE A 1 257 ? -6.808 -12.038 17.384 1.00 96.19 257 PHE A C 1
ATOM 2043 O O . PHE A 1 257 ? -8.003 -12.291 17.561 1.00 96.19 257 PHE A O 1
ATOM 2050 N N . ARG A 1 258 ? -5.905 -12.999 17.150 1.00 94.88 258 ARG A N 1
ATOM 2051 C CA . ARG A 1 258 ? -6.262 -14.420 17.031 1.00 94.88 258 ARG A CA 1
ATOM 2052 C C . ARG A 1 258 ? -6.916 -14.954 18.297 1.00 94.88 258 ARG A C 1
ATOM 2054 O O . ARG A 1 258 ? -7.926 -15.644 18.200 1.00 94.88 258 ARG A O 1
ATOM 2061 N N . GLU A 1 259 ? -6.360 -14.632 19.459 1.00 95.56 259 GLU A N 1
ATOM 2062 C CA . GLU A 1 259 ? -6.900 -15.041 20.756 1.00 95.56 259 GLU A CA 1
ATOM 2063 C C . GLU A 1 259 ? -8.272 -14.406 21.018 1.00 95.56 259 GLU A C 1
ATOM 2065 O O . GLU A 1 259 ? -9.216 -15.088 21.416 1.00 95.56 259 GLU A O 1
ATOM 2070 N N . THR A 1 260 ? -8.416 -13.110 20.730 1.00 97.50 260 THR A N 1
ATOM 2071 C CA . THR A 1 260 ? -9.648 -12.365 21.021 1.00 97.50 260 THR A CA 1
ATOM 2072 C C . THR A 1 260 ? -10.809 -12.796 20.122 1.00 97.50 260 THR A C 1
ATOM 2074 O O . THR A 1 260 ? -11.931 -12.995 20.604 1.00 97.50 260 THR A O 1
ATOM 2077 N N . PHE A 1 261 ? -10.556 -12.935 18.818 1.00 96.44 261 PHE A N 1
ATOM 2078 C CA . PHE A 1 261 ? -11.591 -13.139 17.797 1.00 96.44 261 PHE A CA 1
ATOM 2079 C C . PHE A 1 261 ? -11.675 -14.578 17.276 1.00 96.44 261 PHE A C 1
ATOM 2081 O O . PHE A 1 261 ? -12.572 -14.888 16.492 1.00 96.44 261 PHE A O 1
ATOM 2088 N N . GLY A 1 262 ? -10.766 -15.464 17.700 1.00 93.75 262 GLY A N 1
ATOM 2089 C CA . GLY A 1 262 ? -10.762 -16.873 17.302 1.00 93.75 262 GLY A CA 1
ATOM 2090 C C . GLY A 1 262 ? -10.592 -17.072 15.794 1.00 93.75 262 GLY A C 1
ATOM 2091 O O . GLY A 1 262 ? -11.181 -17.990 15.223 1.00 93.75 262 GLY A O 1
ATOM 2092 N N . TYR A 1 263 ? -9.853 -16.181 15.128 1.00 93.44 263 TYR A N 1
ATOM 2093 C CA . TYR A 1 263 ? -9.725 -16.164 13.671 1.00 93.44 263 TYR A CA 1
ATOM 2094 C C . TYR A 1 263 ? -8.313 -15.795 13.217 1.00 93.44 263 TYR A C 1
ATOM 2096 O O . TYR A 1 263 ? -7.688 -14.897 13.776 1.00 93.44 263 TYR A O 1
ATOM 2104 N N . SER A 1 264 ? -7.839 -16.474 12.171 1.00 86.94 264 SER A N 1
ATOM 2105 C CA . SER A 1 264 ? -6.582 -16.181 11.474 1.00 86.94 264 SER A CA 1
ATOM 2106 C C . SER A 1 264 ? -6.833 -15.799 10.011 1.00 86.94 264 SER A C 1
ATOM 2108 O O . SER A 1 264 ? -6.569 -14.666 9.609 1.00 86.94 264 SER A O 1
ATOM 2110 N N . HIS A 1 265 ? -7.360 -16.726 9.213 1.00 91.12 265 HIS A N 1
ATOM 2111 C CA . HIS A 1 265 ? -7.621 -16.550 7.784 1.00 91.12 265 HIS A CA 1
ATOM 2112 C C . HIS A 1 265 ? -8.633 -17.597 7.284 1.00 91.12 265 HIS A C 1
ATOM 2114 O O . HIS A 1 265 ? -8.830 -18.623 7.935 1.00 91.12 265 HIS A O 1
ATOM 2120 N N . LEU A 1 266 ? -9.263 -17.337 6.133 1.00 92.38 266 LEU A N 1
ATOM 2121 C CA . LEU A 1 266 ? -10.072 -18.314 5.391 1.00 92.38 266 LEU A CA 1
ATOM 2122 C C . LEU A 1 266 ? -9.239 -19.077 4.360 1.00 92.38 266 LEU A C 1
ATOM 2124 O O . LEU A 1 266 ? -9.422 -20.275 4.186 1.00 92.38 266 LEU A O 1
ATOM 2128 N N . TYR A 1 267 ? -8.338 -18.363 3.686 1.00 91.38 267 TYR A N 1
ATOM 2129 C CA . TYR A 1 267 ? -7.496 -18.870 2.610 1.00 91.38 267 TYR A CA 1
ATOM 2130 C C . TYR A 1 267 ? -6.026 -18.636 2.936 1.00 91.38 267 TYR A C 1
ATOM 2132 O O . TYR A 1 267 ? -5.647 -17.557 3.405 1.00 91.38 267 TYR A O 1
ATOM 2140 N N . THR A 1 268 ? -5.190 -19.619 2.635 1.00 90.06 268 THR A N 1
ATOM 2141 C CA . THR A 1 268 ? -3.731 -19.465 2.643 1.00 90.06 268 THR A CA 1
ATOM 2142 C C . THR A 1 268 ? -3.282 -18.473 1.562 1.00 90.06 268 THR A C 1
ATOM 2144 O O . THR A 1 268 ? -4.040 -18.107 0.655 1.00 90.06 268 THR A O 1
ATOM 2147 N N . THR A 1 269 ? -2.025 -18.021 1.623 1.00 85.44 269 THR A N 1
ATOM 2148 C CA . THR A 1 269 ? -1.497 -17.101 0.597 1.00 85.44 269 THR A CA 1
ATOM 2149 C C . THR A 1 269 ? -1.468 -17.762 -0.783 1.00 85.44 269 THR A C 1
ATOM 2151 O O . THR A 1 269 ? -1.771 -17.127 -1.790 1.00 85.44 269 THR A O 1
ATOM 2154 N N . GLU A 1 270 ? -1.133 -19.048 -0.838 1.00 86.56 270 GLU A N 1
ATOM 2155 C CA . GLU A 1 270 ? -1.091 -19.860 -2.049 1.00 86.56 270 GLU A CA 1
ATOM 2156 C C . GLU A 1 270 ? -2.473 -19.972 -2.709 1.00 86.56 270 GLU A C 1
ATOM 2158 O O . GLU A 1 270 ? -2.603 -19.735 -3.914 1.00 86.56 270 GLU A O 1
ATOM 2163 N N . GLU A 1 271 ? -3.509 -20.272 -1.922 1.00 90.56 271 GLU A N 1
ATOM 2164 C CA . GLU A 1 271 ? -4.894 -20.343 -2.399 1.00 90.56 271 GLU A CA 1
ATOM 2165 C C . GLU A 1 271 ? -5.377 -18.983 -2.902 1.00 90.56 271 GLU A C 1
ATOM 2167 O O . GLU A 1 271 ? -5.893 -18.883 -4.017 1.00 90.56 271 GLU A O 1
ATOM 2172 N N . ALA A 1 272 ? -5.133 -17.916 -2.136 1.00 88.75 272 ALA A N 1
ATOM 2173 C CA . ALA A 1 272 ? -5.504 -16.559 -2.518 1.00 88.75 272 ALA A CA 1
ATOM 2174 C C . ALA A 1 272 ? -4.834 -16.119 -3.835 1.00 88.75 272 ALA A C 1
ATOM 2176 O O . ALA A 1 272 ? -5.495 -15.562 -4.715 1.00 88.75 272 ALA A O 1
ATOM 2177 N N . VAL A 1 273 ? -3.541 -16.409 -4.027 1.00 85.19 273 VAL A N 1
ATOM 2178 C CA . VAL A 1 273 ? -2.831 -16.146 -5.294 1.00 85.19 273 VAL A CA 1
ATOM 2179 C C . VAL A 1 273 ? -3.471 -16.906 -6.455 1.00 85.19 273 VAL A C 1
ATOM 2181 O O . VAL A 1 273 ? -3.688 -16.324 -7.523 1.00 85.19 273 VAL A O 1
ATOM 2184 N N . ALA A 1 274 ? -3.801 -18.186 -6.263 1.00 88.19 274 ALA A N 1
ATOM 2185 C CA . ALA A 1 274 ? -4.448 -18.997 -7.290 1.00 88.19 274 ALA A CA 1
ATOM 2186 C C . ALA A 1 274 ? -5.839 -18.453 -7.656 1.00 88.19 274 ALA A C 1
ATOM 2188 O O . ALA A 1 274 ? -6.160 -18.348 -8.844 1.00 88.19 274 ALA A O 1
ATOM 2189 N N . MET A 1 275 ? -6.629 -18.038 -6.661 1.00 87.88 275 MET A N 1
ATOM 2190 C CA . MET A 1 275 ? -7.945 -17.423 -6.851 1.00 87.88 275 MET A CA 1
ATOM 2191 C C . MET A 1 275 ? -7.847 -16.108 -7.626 1.00 87.88 275 MET A C 1
ATOM 2193 O O . MET A 1 275 ? -8.538 -15.936 -8.630 1.00 87.88 275 MET A O 1
ATOM 2197 N N . VAL A 1 276 ? -6.937 -15.209 -7.236 1.00 84.06 276 VAL A N 1
ATOM 2198 C CA . VAL A 1 276 ? -6.706 -13.940 -7.948 1.00 84.06 276 VAL 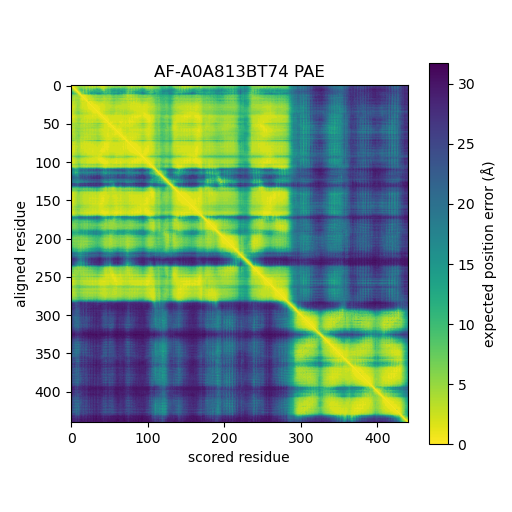A CA 1
ATOM 2199 C C . VAL A 1 276 ? -6.263 -14.196 -9.390 1.00 84.06 276 VAL A C 1
ATOM 2201 O O . VAL A 1 276 ? -6.758 -13.555 -10.320 1.00 84.06 276 VAL A O 1
ATOM 2204 N N . ALA A 1 277 ? -5.360 -15.152 -9.616 1.00 81.06 277 ALA A N 1
ATOM 2205 C CA . ALA A 1 277 ? -4.904 -15.496 -10.958 1.00 81.06 277 ALA A CA 1
ATOM 2206 C C . ALA A 1 277 ? -6.024 -16.100 -11.823 1.00 81.06 277 ALA A C 1
ATOM 2208 O O . ALA A 1 277 ? -6.131 -15.768 -13.008 1.00 81.06 277 ALA A O 1
ATOM 2209 N N . ALA A 1 278 ? -6.869 -16.962 -11.252 1.00 84.56 278 ALA A N 1
ATOM 2210 C CA . ALA A 1 278 ? -8.033 -17.527 -11.927 1.00 84.56 278 ALA A CA 1
ATOM 2211 C C . ALA A 1 278 ? -9.056 -16.437 -12.280 1.00 84.56 278 ALA A C 1
ATOM 2213 O O . ALA A 1 278 ? -9.486 -16.357 -13.434 1.00 84.56 278 ALA A O 1
ATOM 2214 N N . ALA A 1 279 ? -9.356 -15.543 -11.336 1.00 79.75 279 ALA A N 1
ATOM 2215 C CA . ALA A 1 279 ? -10.241 -14.405 -11.545 1.00 79.75 279 ALA A CA 1
ATOM 2216 C C . ALA A 1 279 ? -9.713 -13.482 -12.651 1.00 79.75 279 ALA A C 1
ATOM 2218 O O . ALA A 1 279 ? -10.467 -13.126 -13.545 1.00 79.75 279 ALA A O 1
ATOM 2219 N N . GLN A 1 280 ? -8.412 -13.168 -12.694 1.00 73.12 280 GLN A N 1
ATOM 2220 C CA . GLN A 1 280 ? -7.827 -12.369 -13.785 1.00 73.12 280 GLN A CA 1
ATOM 2221 C C . GLN A 1 280 ? -7.850 -13.075 -15.152 1.00 73.12 280 GLN A C 1
ATOM 2223 O O . GLN A 1 280 ? -7.896 -12.411 -16.191 1.00 73.12 280 GLN A O 1
ATOM 2228 N N . LYS A 1 281 ? -7.793 -14.414 -15.186 1.00 70.62 281 LYS A N 1
ATOM 2229 C CA . LYS A 1 281 ? -7.923 -15.197 -16.428 1.00 70.62 281 LYS A CA 1
ATOM 2230 C C . LYS A 1 281 ? -9.366 -15.199 -16.940 1.00 70.62 281 LYS A C 1
ATOM 2232 O O . LYS A 1 281 ? -9.558 -15.064 -18.148 1.00 70.62 281 LYS A O 1
ATOM 2237 N N . GLN A 1 282 ? -10.345 -15.328 -16.041 1.00 66.25 282 GLN A N 1
ATOM 2238 C CA . GLN A 1 282 ? -11.780 -15.320 -16.353 1.00 66.25 282 GLN A CA 1
ATOM 2239 C C . GLN A 1 282 ? -12.283 -13.907 -16.679 1.00 66.25 282 GLN A C 1
ATOM 2241 O O . GLN A 1 282 ? -12.843 -13.678 -17.749 1.00 66.25 282 GLN A O 1
ATOM 2246 N N . ASN A 1 283 ? -11.963 -12.933 -15.828 1.00 56.34 283 ASN A N 1
ATOM 2247 C CA . ASN A 1 283 ? -12.122 -11.503 -16.068 1.00 56.34 283 ASN A CA 1
ATOM 2248 C C . ASN A 1 283 ? -11.000 -10.981 -16.970 1.00 56.34 283 ASN A C 1
ATOM 2250 O O . ASN A 1 283 ? -10.391 -9.971 -16.649 1.00 56.34 283 ASN A O 1
ATOM 2254 N N . ARG A 1 284 ? -10.704 -11.629 -18.105 1.00 47.16 284 ARG A N 1
ATOM 2255 C CA . ARG A 1 284 ? -10.078 -10.948 -19.251 1.00 47.16 284 ARG A CA 1
ATOM 2256 C C . ARG A 1 284 ? -11.200 -10.208 -19.989 1.00 47.16 284 ARG A C 1
ATOM 2258 O O . ARG A 1 284 ? -11.775 -10.794 -20.907 1.00 47.16 284 ARG A O 1
ATOM 2265 N N . PRO A 1 285 ? -11.565 -8.953 -19.670 1.00 42.88 285 PRO A N 1
ATOM 2266 C CA . PRO A 1 285 ? -12.662 -8.309 -20.358 1.00 42.88 285 PRO A CA 1
ATOM 2267 C C . PRO A 1 285 ? -12.068 -7.597 -21.584 1.00 42.88 285 PRO A C 1
ATOM 2269 O O . PRO A 1 285 ? -10.930 -7.112 -21.567 1.00 42.88 285 PRO A O 1
ATOM 2272 N N . ARG A 1 286 ? -12.855 -7.477 -22.661 1.00 39.97 286 ARG A N 1
ATOM 2273 C CA . ARG A 1 286 ? -12.738 -6.340 -23.592 1.00 39.97 286 ARG A CA 1
ATOM 2274 C C . ARG A 1 286 ? -12.505 -5.097 -22.728 1.00 39.97 286 ARG A C 1
ATOM 2276 O O . ARG A 1 286 ? -13.380 -4.803 -21.928 1.00 39.97 286 ARG A O 1
ATOM 2283 N N . GLN A 1 287 ? -11.343 -4.442 -22.818 1.00 36.12 287 GLN A N 1
ATOM 2284 C CA . GLN A 1 287 ? -10.987 -3.287 -21.980 1.00 36.12 287 GLN A CA 1
ATOM 2285 C C . GLN A 1 287 ? -12.154 -2.286 -21.912 1.00 36.12 287 GLN A C 1
ATOM 2287 O O . GLN A 1 287 ? -12.316 -1.461 -22.807 1.00 36.12 287 GLN A O 1
ATOM 2292 N N . THR A 1 288 ? -12.963 -2.323 -20.853 1.00 32.47 288 THR A N 1
ATOM 2293 C CA . THR A 1 288 ? -13.810 -1.194 -20.485 1.00 32.47 288 THR A CA 1
ATOM 2294 C C . THR A 1 288 ? -12.876 -0.222 -19.801 1.00 32.47 288 THR A C 1
ATOM 2296 O O . THR A 1 288 ? -12.513 -0.366 -18.635 1.00 32.47 288 THR A O 1
ATOM 2299 N N . HIS A 1 289 ? -12.368 0.691 -20.621 1.00 38.88 289 HIS A N 1
ATOM 2300 C CA . HIS A 1 289 ? -11.484 1.770 -20.236 1.00 38.88 289 HIS A CA 1
ATOM 2301 C C . HIS A 1 289 ? -12.075 2.535 -19.049 1.00 38.88 289 HIS A C 1
ATOM 2303 O O . HIS A 1 289 ? -12.964 3.364 -19.217 1.00 38.88 289 HIS A O 1
ATOM 2309 N N . SER A 1 290 ? -11.539 2.304 -17.850 1.00 33.03 290 SER A N 1
ATOM 2310 C CA . SER A 1 290 ? -11.588 3.331 -16.816 1.00 33.03 290 SER A CA 1
ATOM 2311 C C . SER A 1 290 ? -10.910 4.577 -17.398 1.00 33.03 290 SER A C 1
ATOM 2313 O O . SER A 1 290 ? -9.825 4.498 -17.986 1.00 33.03 290 SER A O 1
ATOM 2315 N N . HIS A 1 291 ? -11.602 5.713 -17.309 1.00 33.94 291 HIS A N 1
ATOM 2316 C CA . HIS A 1 291 ? -11.254 7.016 -17.881 1.00 33.94 291 HIS A CA 1
ATOM 2317 C C . HIS A 1 291 ? -10.016 7.663 -17.221 1.00 33.94 291 HIS A C 1
ATOM 2319 O O . HIS A 1 291 ? -9.957 8.873 -17.025 1.00 33.94 291 HIS A O 1
ATOM 2325 N N . ASN A 1 292 ? -8.971 6.895 -16.909 1.00 37.44 292 ASN A N 1
ATOM 2326 C CA . ASN A 1 292 ? -7.647 7.475 -16.737 1.00 37.44 292 ASN A CA 1
ATOM 2327 C C . ASN A 1 292 ? -7.127 7.845 -18.126 1.00 37.44 292 ASN A C 1
ATOM 2329 O O . ASN A 1 292 ? -6.847 6.968 -18.946 1.00 37.44 292 ASN A O 1
ATOM 2333 N N . LYS A 1 293 ? -7.020 9.153 -18.399 1.00 38.38 293 LYS A N 1
ATOM 2334 C CA . LYS A 1 293 ? -6.355 9.683 -19.595 1.00 38.38 293 LYS A CA 1
ATOM 2335 C C . LYS A 1 293 ? -4.976 9.030 -19.688 1.00 38.38 293 LYS A C 1
ATOM 2337 O O . LYS A 1 293 ? -4.073 9.383 -18.932 1.00 38.38 293 LYS A O 1
ATOM 2342 N N . ARG A 1 294 ? -4.819 8.053 -20.587 1.00 47.31 294 ARG A N 1
ATOM 2343 C CA . ARG A 1 294 ? -3.491 7.556 -20.951 1.00 47.31 294 ARG A CA 1
ATOM 2344 C C . ARG A 1 294 ? -2.670 8.773 -21.383 1.00 47.31 294 ARG A C 1
ATOM 2346 O O . ARG A 1 294 ? -3.231 9.637 -22.067 1.00 47.31 294 ARG A O 1
ATOM 2353 N N . PRO A 1 295 ? -1.393 8.882 -20.981 1.00 50.06 295 PRO A N 1
ATOM 2354 C CA . PRO A 1 295 ? -0.538 9.931 -21.515 1.00 50.06 295 PRO A CA 1
ATOM 2355 C C . PRO A 1 295 ? -0.616 9.868 -23.042 1.00 50.06 295 PRO A C 1
ATOM 2357 O O . PRO A 1 295 ? -0.608 8.776 -23.618 1.00 50.06 295 PRO A O 1
ATOM 2360 N N . GLY A 1 296 ? -0.784 11.025 -23.685 1.00 56.31 296 GLY A N 1
ATOM 2361 C CA . GLY A 1 296 ? -0.931 11.079 -25.134 1.00 56.31 296 GLY A CA 1
ATOM 2362 C C . GLY A 1 296 ? 0.245 10.365 -25.793 1.00 56.31 296 GLY A C 1
ATOM 2363 O O . GLY A 1 296 ? 1.390 10.585 -25.400 1.00 56.31 296 GLY A O 1
ATOM 2364 N N . THR A 1 297 ? -0.023 9.514 -26.786 1.00 61.09 297 THR A N 1
ATOM 2365 C CA . THR A 1 297 ? 1.009 8.761 -27.519 1.00 61.09 297 THR A CA 1
ATOM 2366 C C . THR A 1 297 ? 2.146 9.673 -27.979 1.00 61.09 297 THR A C 1
ATOM 2368 O O . THR A 1 297 ? 3.316 9.328 -27.849 1.00 61.09 297 THR A O 1
ATOM 2371 N N . LEU A 1 298 ? 1.798 10.885 -28.418 1.00 62.75 298 LEU A N 1
ATOM 2372 C CA . LEU A 1 298 ? 2.741 11.930 -28.800 1.00 62.75 298 LEU A CA 1
ATOM 2373 C C . LEU A 1 298 ? 3.669 12.355 -27.651 1.00 62.75 298 LEU A C 1
ATOM 2375 O O . LEU A 1 298 ? 4.871 12.465 -27.855 1.00 62.75 298 LEU A O 1
ATOM 2379 N N . THR A 1 299 ? 3.137 12.550 -26.443 1.00 64.75 299 THR A N 1
ATOM 2380 C CA . THR A 1 299 ? 3.912 12.951 -25.259 1.00 64.75 299 THR A CA 1
ATOM 2381 C C . THR A 1 299 ? 4.922 11.880 -24.858 1.00 64.75 299 THR A C 1
ATOM 2383 O O . THR A 1 299 ? 6.047 12.207 -24.492 1.00 64.75 299 THR A O 1
ATOM 2386 N N . LEU A 1 300 ? 4.544 10.601 -24.948 1.00 66.50 300 LEU A N 1
ATOM 2387 C CA . LEU A 1 300 ? 5.428 9.498 -24.567 1.00 66.50 300 LEU A CA 1
ATOM 2388 C C . LEU A 1 300 ? 6.512 9.233 -25.626 1.00 66.50 300 LEU A C 1
ATOM 2390 O O . LEU A 1 300 ? 7.660 8.981 -25.277 1.00 66.50 300 LEU A O 1
ATOM 2394 N N . VAL A 1 301 ? 6.163 9.336 -26.913 1.00 70.38 301 VAL A N 1
ATOM 2395 C CA . VAL A 1 301 ? 7.099 9.160 -28.039 1.00 70.38 301 VAL A CA 1
ATOM 2396 C C . VAL A 1 301 ? 8.057 10.352 -28.188 1.00 70.38 301 VAL A C 1
ATOM 2398 O O . VAL A 1 301 ? 9.174 10.182 -28.673 1.00 70.38 301 VAL A O 1
ATOM 2401 N N . ALA A 1 302 ? 7.678 11.548 -27.722 1.00 70.00 302 ALA A N 1
ATOM 2402 C CA . ALA A 1 302 ? 8.545 12.726 -27.753 1.00 70.00 302 ALA A CA 1
ATOM 2403 C C . ALA A 1 302 ? 9.825 12.555 -26.913 1.00 70.00 302 ALA A C 1
ATOM 2405 O O . ALA A 1 302 ? 10.870 13.067 -27.304 1.00 70.00 302 ALA A O 1
ATOM 2406 N N . GLY A 1 303 ? 9.781 11.807 -25.804 1.00 73.62 303 GLY A N 1
ATOM 2407 C CA . GLY A 1 303 ? 10.944 11.585 -24.932 1.00 73.62 303 GLY A CA 1
ATOM 2408 C C . GLY A 1 303 ? 12.136 10.939 -25.658 1.00 73.62 303 GLY A C 1
ATOM 2409 O O . GLY A 1 303 ? 13.203 11.551 -25.724 1.00 73.62 303 GLY A O 1
ATOM 2410 N N . PRO A 1 304 ? 11.972 9.749 -26.265 1.00 78.69 304 PRO A N 1
ATOM 2411 C CA . PRO A 1 304 ? 13.012 9.110 -27.078 1.00 78.69 304 PRO A CA 1
ATOM 2412 C C . PRO A 1 304 ? 13.540 9.970 -28.247 1.00 78.69 304 PRO A C 1
ATOM 2414 O O . PRO A 1 304 ? 14.731 9.920 -28.573 1.00 78.69 304 PRO A O 1
ATOM 2417 N N . VAL A 1 305 ? 12.684 10.810 -28.847 1.00 75.44 305 VAL A N 1
ATOM 2418 C CA . VAL A 1 305 ? 13.085 11.773 -29.892 1.00 75.44 305 VAL A CA 1
ATOM 2419 C C . VAL A 1 305 ? 13.979 12.874 -29.320 1.00 75.44 305 VAL A C 1
ATOM 2421 O O . VAL A 1 305 ? 15.025 13.161 -29.896 1.00 75.44 305 VAL A O 1
ATOM 2424 N N . VAL A 1 306 ? 13.619 13.449 -28.168 1.00 75.56 306 VAL A N 1
ATOM 2425 C CA . VAL A 1 306 ? 14.431 14.467 -27.480 1.00 75.56 306 VAL A CA 1
ATOM 2426 C C . VAL A 1 306 ? 15.788 13.899 -27.070 1.00 75.56 306 VAL A C 1
ATOM 2428 O O . VAL A 1 306 ? 16.802 14.539 -27.330 1.00 75.56 306 VAL A O 1
ATOM 2431 N N . ILE A 1 307 ? 15.831 12.680 -26.518 1.00 78.62 307 ILE A N 1
ATOM 2432 C CA . ILE A 1 307 ? 17.092 11.994 -26.189 1.00 78.62 307 ILE A CA 1
ATOM 2433 C C . ILE A 1 307 ? 17.979 11.896 -27.434 1.00 78.62 307 ILE A C 1
ATOM 2435 O O . ILE A 1 307 ? 19.146 12.261 -27.379 1.00 78.62 307 ILE A O 1
ATOM 2439 N N . SER A 1 308 ? 17.417 11.492 -28.573 1.00 79.19 308 SER A N 1
ATOM 2440 C CA . SER A 1 308 ? 18.176 11.341 -29.821 1.00 79.19 308 SER A CA 1
ATOM 2441 C C . SER A 1 308 ? 18.639 12.675 -30.413 1.00 79.19 308 SER A C 1
ATOM 2443 O O . SER A 1 308 ? 19.732 12.744 -30.969 1.00 79.19 308 SER A O 1
ATOM 2445 N N . LEU A 1 309 ? 17.862 13.752 -30.259 1.00 78.25 309 LEU A N 1
ATOM 2446 C CA . LEU A 1 309 ? 18.285 15.108 -30.630 1.00 78.25 309 LEU A CA 1
ATOM 2447 C C . LEU A 1 309 ? 19.437 15.598 -29.744 1.00 78.25 309 LEU A C 1
ATOM 2449 O O . LEU A 1 309 ? 20.431 16.108 -30.258 1.00 78.25 309 LEU A O 1
ATOM 2453 N N . CYS A 1 310 ? 19.345 15.399 -28.426 1.00 80.69 310 CYS A N 1
ATOM 2454 C CA . CYS A 1 310 ? 20.431 15.715 -27.498 1.00 80.69 310 CYS A CA 1
ATOM 2455 C C . CYS A 1 310 ? 21.686 14.892 -27.814 1.00 80.69 310 CYS A C 1
ATOM 2457 O O . CYS A 1 310 ? 22.785 15.440 -27.858 1.00 80.69 310 CYS A O 1
ATOM 2459 N N . THR A 1 311 ? 21.525 13.598 -28.099 1.00 81.62 311 THR A N 1
ATOM 2460 C CA . THR A 1 311 ? 22.617 12.721 -28.522 1.00 81.62 311 THR A CA 1
ATOM 2461 C C . THR A 1 311 ? 23.251 13.195 -29.827 1.00 81.62 311 THR A C 1
ATOM 2463 O O . THR A 1 311 ? 24.473 13.258 -29.903 1.00 81.62 311 THR A O 1
ATOM 2466 N N . MET A 1 312 ? 22.462 13.599 -30.827 1.00 82.12 312 MET A N 1
ATOM 2467 C CA . MET A 1 312 ? 22.980 14.164 -32.076 1.00 82.12 312 MET A CA 1
ATOM 2468 C C . MET A 1 312 ? 23.850 15.398 -31.811 1.00 82.12 312 MET A C 1
ATOM 2470 O O . MET A 1 312 ? 24.969 15.473 -32.314 1.00 82.12 312 MET A O 1
ATOM 2474 N N . VAL A 1 313 ? 23.364 16.342 -30.997 1.00 80.62 313 VAL A N 1
ATOM 2475 C CA . VAL A 1 313 ? 24.107 17.563 -30.649 1.00 80.62 313 VAL A CA 1
ATOM 2476 C C . VAL A 1 313 ? 25.409 17.223 -29.923 1.00 80.62 313 VAL A C 1
ATOM 2478 O O . VAL A 1 313 ? 26.460 17.738 -30.293 1.00 80.62 313 VAL A O 1
ATOM 2481 N N . LEU A 1 314 ? 25.369 16.317 -28.942 1.00 80.06 314 LEU A N 1
ATOM 2482 C CA . LEU A 1 314 ? 26.561 15.875 -28.211 1.00 80.06 314 LEU A CA 1
ATOM 2483 C C . LEU A 1 314 ? 27.586 15.209 -29.136 1.00 80.06 314 LEU A C 1
ATOM 2485 O O . LEU A 1 314 ? 28.762 15.549 -29.084 1.00 80.06 314 LEU A O 1
ATOM 2489 N N . VAL A 1 315 ? 27.146 14.321 -30.030 1.00 76.38 315 VAL A N 1
ATOM 2490 C CA . VAL A 1 315 ? 28.022 13.653 -31.006 1.00 76.38 315 VAL A CA 1
ATOM 2491 C C . VAL A 1 315 ? 28.628 14.656 -31.993 1.00 76.38 315 VAL A C 1
ATOM 2493 O O . VAL A 1 315 ? 29.812 14.554 -32.311 1.00 76.38 315 VAL A O 1
ATOM 2496 N N . MET A 1 316 ? 27.867 15.660 -32.441 1.00 76.50 316 MET A N 1
ATOM 2497 C CA . MET A 1 316 ? 28.381 16.724 -33.313 1.00 76.50 316 MET A CA 1
ATOM 2498 C C . MET A 1 316 ? 29.407 17.614 -32.605 1.00 76.50 316 MET A C 1
ATOM 2500 O O . MET A 1 316 ? 30.437 17.936 -33.197 1.00 76.50 316 MET A O 1
ATOM 2504 N N . LEU A 1 317 ? 29.163 17.979 -31.343 1.00 74.69 317 LEU A N 1
ATOM 2505 C CA . LEU A 1 317 ? 30.094 18.769 -30.534 1.00 74.69 317 LEU A CA 1
ATOM 2506 C C . LEU A 1 317 ? 31.379 17.986 -30.241 1.00 74.69 317 LEU A C 1
ATOM 2508 O O . LEU A 1 317 ? 32.471 18.498 -30.476 1.00 74.69 317 LEU A O 1
ATOM 2512 N N . CYS A 1 318 ? 31.268 16.728 -29.803 1.00 71.44 318 CYS A N 1
ATOM 2513 C CA . CYS A 1 318 ? 32.420 15.861 -29.560 1.00 71.44 318 CYS A CA 1
ATOM 2514 C C . CYS A 1 318 ? 33.210 15.592 -30.847 1.00 71.44 318 CYS A C 1
ATOM 2516 O O . CYS A 1 318 ? 34.435 15.677 -30.832 1.00 71.44 318 CYS A O 1
ATOM 2518 N N . GLY A 1 319 ? 32.540 15.331 -31.973 1.00 66.38 319 GLY A N 1
ATOM 2519 C CA . GLY A 1 319 ? 33.193 15.138 -33.270 1.00 66.38 319 GLY A CA 1
ATOM 2520 C C . GLY A 1 319 ? 33.886 16.405 -33.784 1.00 66.38 319 GLY A C 1
ATOM 2521 O O . GLY A 1 319 ? 35.000 16.333 -34.295 1.00 66.38 319 GLY A O 1
ATOM 2522 N N . GLY A 1 320 ? 33.272 17.578 -33.593 1.00 65.50 320 GLY A N 1
ATOM 2523 C CA . GLY A 1 320 ? 33.883 18.874 -33.906 1.00 65.50 320 GLY A CA 1
ATOM 2524 C C . GLY A 1 320 ? 35.125 19.168 -33.060 1.00 65.50 320 GLY A C 1
ATOM 2525 O O . GLY A 1 320 ? 36.134 19.619 -33.592 1.00 65.50 320 GLY A O 1
ATOM 2526 N N . LEU A 1 321 ? 35.084 18.836 -31.766 1.00 60.47 321 LEU A N 1
ATOM 2527 C CA . LEU A 1 321 ? 36.227 18.957 -30.854 1.00 60.47 321 LEU A CA 1
ATOM 2528 C C . LEU A 1 321 ? 37.341 17.942 -31.170 1.00 60.47 321 LEU A C 1
ATOM 2530 O O . LEU A 1 321 ? 38.521 18.277 -31.075 1.00 60.47 321 LEU A O 1
ATOM 2534 N N . SER A 1 322 ? 36.987 16.732 -31.613 1.00 57.69 322 SER A N 1
ATOM 2535 C CA . SER A 1 322 ? 37.946 15.687 -32.020 1.00 57.69 322 SER A CA 1
ATOM 2536 C C . SER A 1 322 ? 38.756 16.093 -33.259 1.00 57.69 322 SER A C 1
ATOM 2538 O O . SER A 1 322 ? 39.933 15.768 -33.360 1.00 57.69 322 SER A O 1
ATOM 2540 N N . LEU A 1 323 ? 38.154 16.861 -34.178 1.00 55.44 323 LEU A N 1
ATOM 2541 C CA . LEU A 1 323 ? 38.858 17.458 -35.323 1.00 55.44 323 LEU A CA 1
ATOM 2542 C C . LEU A 1 323 ? 39.863 18.546 -34.904 1.00 55.44 323 LEU A C 1
ATOM 2544 O O . LEU A 1 323 ? 40.788 18.834 -35.656 1.00 55.44 323 LEU A O 1
ATOM 2548 N N . SER A 1 324 ? 39.689 19.148 -33.722 1.00 53.78 324 SER A N 1
ATOM 2549 C CA . SER A 1 324 ? 40.576 20.202 -33.207 1.00 53.78 324 SER A CA 1
ATOM 2550 C C . SER A 1 324 ? 41.682 19.703 -32.270 1.00 53.78 324 SER A C 1
ATOM 2552 O O . SER A 1 324 ? 42.680 20.397 -32.094 1.00 53.78 324 SER A O 1
ATOM 2554 N N . VAL A 1 325 ? 41.536 18.513 -31.677 1.00 50.09 325 VAL A N 1
ATOM 2555 C CA . VAL A 1 325 ? 42.494 17.951 -30.716 1.00 50.09 325 VAL A CA 1
ATOM 2556 C C . VAL A 1 325 ? 42.707 16.471 -31.038 1.00 50.09 325 VAL A C 1
ATOM 2558 O O . VAL A 1 325 ? 41.834 15.647 -30.780 1.00 50.09 325 VAL A O 1
ATOM 2561 N N . ALA A 1 326 ? 43.872 16.122 -31.589 1.00 50.03 326 ALA A N 1
ATOM 2562 C CA . ALA A 1 326 ? 44.258 14.746 -31.915 1.00 50.03 326 ALA A CA 1
ATOM 2563 C C . ALA A 1 326 ? 44.518 13.913 -30.640 1.00 50.03 326 ALA A C 1
ATOM 2565 O O . ALA A 1 326 ? 45.658 13.613 -30.295 1.00 50.03 326 ALA A O 1
ATOM 2566 N N . CYS A 1 327 ? 43.464 13.580 -29.893 1.00 50.84 327 CYS A N 1
ATOM 2567 C CA . CYS A 1 327 ? 43.548 12.831 -28.639 1.00 50.84 327 CYS A CA 1
ATOM 2568 C C . CYS A 1 327 ? 42.693 11.560 -28.710 1.00 50.84 327 CYS A C 1
ATOM 2570 O O . CYS A 1 327 ? 41.510 11.623 -29.042 1.00 50.84 327 CYS A O 1
ATOM 2572 N N . SER A 1 328 ? 43.260 10.404 -28.357 1.00 53.81 328 SER A N 1
ATOM 2573 C CA . SER A 1 328 ? 42.578 9.097 -28.377 1.00 53.81 328 SER A CA 1
ATOM 2574 C C . SER A 1 328 ? 41.366 9.016 -27.436 1.00 53.81 328 SER A C 1
ATOM 2576 O O . SER A 1 328 ? 40.425 8.270 -27.694 1.00 53.81 328 SER A O 1
ATOM 2578 N N . THR A 1 329 ? 41.322 9.840 -26.385 1.00 53.34 329 THR A N 1
ATOM 2579 C CA . THR A 1 329 ? 40.183 9.945 -25.455 1.00 53.34 329 THR A CA 1
ATOM 2580 C C . THR A 1 329 ? 38.924 10.552 -26.089 1.00 53.34 329 THR A C 1
ATOM 2582 O O . THR A 1 329 ? 37.817 10.306 -25.605 1.00 53.34 329 THR A O 1
ATOM 2585 N N . SER A 1 330 ? 39.061 11.295 -27.192 1.00 57.81 330 SER A N 1
ATOM 2586 C CA . SER A 1 330 ? 37.940 11.935 -27.897 1.00 57.81 330 SER A CA 1
ATOM 2587 C C . SER A 1 330 ? 37.029 10.928 -28.619 1.00 57.81 330 SER A C 1
ATOM 2589 O O . SER A 1 330 ? 35.802 11.069 -28.606 1.00 57.81 330 SER A O 1
ATOM 2591 N N . TRP A 1 331 ? 37.608 9.843 -29.144 1.00 59.75 331 TRP A N 1
ATOM 2592 C CA . TRP A 1 331 ? 36.889 8.766 -29.830 1.00 59.75 331 TRP A CA 1
ATOM 2593 C C . TRP A 1 331 ? 36.026 7.937 -28.875 1.00 59.75 331 TRP A C 1
ATOM 2595 O O . TRP A 1 331 ? 34.863 7.652 -29.179 1.00 59.75 331 TRP A O 1
ATOM 2605 N N . SER A 1 332 ? 36.551 7.611 -27.692 1.00 62.06 332 SER A N 1
ATOM 2606 C CA . SER A 1 332 ? 35.812 6.884 -26.652 1.00 62.06 332 SER A CA 1
ATOM 2607 C C . SER A 1 332 ? 34.639 7.700 -26.107 1.00 62.06 332 SER A C 1
ATOM 2609 O O . SER A 1 332 ? 33.550 7.163 -25.913 1.00 62.06 332 SER A O 1
ATOM 2611 N N . LEU A 1 333 ? 34.826 9.012 -25.923 1.00 66.00 333 LEU A N 1
ATOM 2612 C CA . LEU A 1 333 ? 33.765 9.912 -25.468 1.00 66.00 333 LEU A CA 1
ATOM 2613 C C . LEU A 1 333 ? 32.653 10.055 -26.519 1.00 66.00 333 LEU A C 1
ATOM 2615 O O . LEU A 1 333 ? 31.477 9.925 -26.188 1.00 66.00 333 LEU A O 1
ATOM 2619 N N . CYS A 1 334 ? 33.013 10.243 -27.794 1.00 66.94 334 CYS A N 1
ATOM 2620 C CA . CYS A 1 334 ? 32.046 10.305 -28.893 1.00 66.94 334 CYS A CA 1
ATOM 2621 C C . CYS A 1 334 ? 31.247 8.993 -29.028 1.00 66.94 334 CYS A C 1
ATOM 2623 O O . CYS A 1 334 ? 30.027 9.014 -29.207 1.00 66.94 334 CYS A O 1
ATOM 2625 N N . SER A 1 335 ? 31.917 7.849 -28.865 1.00 68.06 335 SER A N 1
ATOM 2626 C CA . SER A 1 335 ? 31.293 6.520 -28.911 1.00 68.06 335 SER A CA 1
ATOM 2627 C C . SER A 1 335 ? 30.355 6.267 -27.726 1.00 68.06 335 SER A C 1
ATOM 2629 O O . SER A 1 335 ? 29.302 5.656 -27.904 1.00 68.06 335 SER A O 1
ATOM 2631 N N . LEU A 1 336 ? 30.681 6.784 -26.535 1.00 70.81 336 LEU A N 1
ATOM 2632 C CA . LEU A 1 336 ? 29.802 6.736 -25.363 1.00 70.81 336 LEU A CA 1
ATOM 2633 C C . LEU A 1 336 ? 28.554 7.609 -25.560 1.00 70.81 336 LEU A C 1
ATOM 2635 O O . LEU A 1 336 ? 27.447 7.190 -25.225 1.00 70.81 336 LEU A O 1
ATOM 2639 N N . CYS A 1 337 ? 28.701 8.795 -26.160 1.00 72.31 337 CYS A N 1
ATOM 2640 C CA . CYS A 1 337 ? 27.566 9.663 -26.478 1.00 72.31 337 CYS A CA 1
ATOM 2641 C C . CYS A 1 337 ? 26.566 8.977 -27.423 1.00 72.31 337 CYS A C 1
ATOM 2643 O O . CYS A 1 337 ? 25.359 9.138 -27.247 1.00 72.31 337 CYS A O 1
ATOM 2645 N N . GLN A 1 338 ? 27.040 8.156 -28.367 1.00 75.31 338 GLN A N 1
ATOM 2646 C CA . GLN A 1 338 ? 26.200 7.416 -29.322 1.00 75.31 338 GLN A CA 1
ATOM 2647 C C . GLN A 1 338 ? 25.301 6.356 -28.661 1.00 75.31 338 GLN A C 1
ATOM 2649 O O . GLN A 1 338 ? 24.308 5.947 -29.266 1.00 75.31 338 GLN A O 1
ATOM 2654 N N . PHE A 1 339 ? 25.563 5.981 -27.400 1.00 78.88 339 PHE A N 1
ATOM 2655 C CA . PHE A 1 339 ? 24.732 5.038 -26.645 1.00 78.88 339 PHE A CA 1
ATOM 2656 C C . PHE A 1 339 ? 23.266 5.476 -26.525 1.00 78.88 339 PHE A C 1
ATOM 2658 O O . PHE A 1 339 ? 22.360 4.642 -26.517 1.00 78.88 339 PHE A O 1
ATOM 2665 N N . GLY A 1 340 ? 23.010 6.788 -26.524 1.00 79.88 340 GLY A N 1
ATOM 2666 C CA . GLY A 1 340 ? 21.651 7.326 -26.488 1.00 79.88 340 GLY A CA 1
ATOM 2667 C C . GLY A 1 340 ? 20.771 6.859 -27.654 1.00 79.88 340 GLY A C 1
ATOM 2668 O O . GLY A 1 340 ? 19.591 6.592 -27.437 1.00 79.88 340 GLY A O 1
ATOM 2669 N N . PHE A 1 341 ? 21.337 6.666 -28.854 1.00 82.44 341 PHE A N 1
ATOM 2670 C CA . PHE A 1 341 ? 20.590 6.162 -30.014 1.00 82.44 341 PHE A CA 1
ATOM 2671 C C . PHE A 1 341 ? 20.215 4.677 -29.885 1.00 82.44 341 PHE A C 1
ATOM 2673 O O . PHE A 1 341 ? 19.137 4.268 -30.327 1.00 82.44 341 PHE A O 1
ATOM 2680 N N . PHE A 1 342 ? 21.074 3.871 -29.248 1.00 82.06 342 PHE A N 1
ATOM 2681 C CA . PHE A 1 342 ? 20.803 2.451 -28.992 1.00 82.06 342 PHE A CA 1
ATOM 2682 C C . PHE A 1 342 ? 19.687 2.249 -27.973 1.00 82.06 342 PHE A C 1
ATOM 2684 O O . PHE A 1 342 ? 18.951 1.271 -28.061 1.00 82.06 342 PHE A O 1
ATOM 2691 N N . VAL A 1 343 ? 19.530 3.183 -27.034 1.00 81.31 343 VAL A N 1
ATOM 2692 C CA . VAL A 1 343 ? 18.458 3.141 -26.033 1.00 81.31 343 VAL A CA 1
ATOM 2693 C C . VAL A 1 343 ? 17.160 3.742 -26.577 1.00 81.31 343 VAL A C 1
ATOM 2695 O O . VAL A 1 343 ? 16.080 3.210 -26.315 1.00 81.31 343 VAL A O 1
ATOM 2698 N N . SER A 1 344 ? 17.234 4.828 -27.351 1.00 80.75 344 SER A N 1
ATOM 2699 C CA . SER A 1 344 ? 16.049 5.552 -27.826 1.00 80.75 344 SER A CA 1
ATOM 2700 C C . SER A 1 344 ? 15.198 4.747 -28.814 1.00 80.75 344 SER A C 1
ATOM 2702 O O . SER A 1 344 ? 13.967 4.723 -28.690 1.00 80.75 344 SER A O 1
ATOM 2704 N N . SER A 1 345 ? 15.835 4.026 -29.741 1.00 82.00 345 SER A N 1
ATOM 2705 C CA . SER A 1 345 ? 15.123 3.289 -30.793 1.00 82.00 345 SER A CA 1
ATOM 2706 C C . SER A 1 345 ? 14.247 2.155 -30.214 1.00 82.00 345 SER A C 1
ATOM 2708 O O . SER A 1 345 ? 13.041 2.141 -30.484 1.00 82.00 345 SER A O 1
ATOM 2710 N N . PRO A 1 346 ? 14.743 1.275 -29.315 1.00 81.31 346 PRO A N 1
ATOM 2711 C CA . PRO A 1 346 ? 13.904 0.307 -28.599 1.00 81.31 346 PRO A CA 1
ATOM 2712 C C . PRO A 1 346 ? 12.901 0.954 -27.633 1.00 81.31 346 PRO A C 1
ATOM 2714 O O . PRO A 1 346 ? 11.753 0.508 -27.549 1.00 81.31 346 PRO A O 1
ATOM 2717 N N . ALA A 1 347 ? 13.287 2.030 -26.931 1.00 79.44 347 ALA A N 1
ATOM 2718 C CA . ALA A 1 347 ? 12.390 2.735 -26.010 1.00 79.44 347 ALA A CA 1
ATOM 2719 C C . ALA A 1 347 ? 11.132 3.266 -26.718 1.00 79.44 347 ALA A C 1
ATOM 2721 O O . ALA A 1 347 ? 10.044 3.263 -26.148 1.00 79.44 347 ALA A O 1
ATOM 2722 N N . THR A 1 348 ? 11.243 3.636 -27.993 1.00 84.00 348 THR A N 1
ATOM 2723 C CA . THR A 1 348 ? 10.113 4.079 -28.822 1.00 84.00 348 THR A CA 1
ATOM 2724 C C . THR A 1 348 ? 9.051 2.993 -29.007 1.00 84.00 348 THR A C 1
ATOM 2726 O O . THR A 1 348 ? 7.852 3.262 -28.913 1.00 84.00 348 THR A O 1
ATOM 2729 N N . HIS A 1 349 ? 9.469 1.742 -29.196 1.00 81.31 349 HIS A N 1
ATOM 2730 C CA . HIS A 1 349 ? 8.559 0.600 -29.297 1.00 81.31 349 HIS A CA 1
ATOM 2731 C C . HIS A 1 349 ? 7.907 0.255 -27.962 1.00 81.31 349 HIS A C 1
ATOM 2733 O O . HIS A 1 349 ? 6.720 -0.079 -27.912 1.00 81.31 349 HIS A O 1
ATOM 2739 N N . VAL A 1 350 ? 8.665 0.397 -26.875 1.00 77.31 350 VAL A N 1
ATOM 2740 C CA . VAL A 1 350 ? 8.146 0.300 -25.510 1.00 77.31 350 VAL A CA 1
ATOM 2741 C C . VAL A 1 350 ? 7.068 1.370 -25.278 1.00 77.31 350 VAL A C 1
ATOM 2743 O O . VAL A 1 350 ? 5.998 1.057 -24.757 1.00 77.31 350 VAL A O 1
ATOM 2746 N N . CYS A 1 351 ? 7.268 2.606 -25.753 1.00 76.06 351 CYS A N 1
ATOM 2747 C CA . CYS A 1 351 ? 6.248 3.657 -25.701 1.00 76.06 351 CYS A CA 1
ATOM 2748 C C . CYS A 1 351 ? 4.988 3.311 -26.514 1.00 76.06 351 CYS A C 1
ATOM 2750 O O . CYS A 1 351 ? 3.870 3.546 -26.045 1.00 76.06 351 CYS A O 1
ATOM 2752 N N . GLY A 1 352 ? 5.142 2.731 -27.709 1.00 72.81 352 GLY A N 1
ATOM 2753 C CA . GLY A 1 352 ? 4.017 2.254 -28.522 1.00 72.81 352 GLY A CA 1
ATOM 2754 C C . GLY A 1 352 ? 3.190 1.187 -27.809 1.00 72.81 352 GLY A C 1
ATOM 2755 O O . GLY A 1 352 ? 1.971 1.318 -27.699 1.00 72.81 352 GLY A O 1
ATOM 2756 N N . PHE A 1 353 ? 3.859 0.198 -27.216 1.00 73.75 353 PHE A N 1
ATOM 2757 C CA . PHE A 1 353 ? 3.229 -0.866 -26.430 1.00 73.75 353 PHE A CA 1
ATOM 2758 C C . PHE A 1 353 ? 2.401 -0.336 -25.242 1.00 73.75 353 PHE A C 1
ATOM 2760 O O . PHE A 1 353 ? 1.325 -0.856 -24.954 1.00 73.75 353 PHE A O 1
ATOM 2767 N N . VAL A 1 354 ? 2.859 0.725 -24.567 1.00 64.81 354 VAL A N 1
ATOM 2768 C CA . VAL A 1 354 ? 2.125 1.346 -23.440 1.00 64.81 354 VAL A CA 1
ATOM 2769 C C . VAL A 1 354 ? 0.887 2.091 -23.890 1.00 64.81 354 VAL A C 1
ATOM 2771 O O . VAL A 1 354 ? -0.160 2.072 -23.241 1.00 64.81 354 VAL A O 1
ATOM 2774 N N . THR A 1 355 ? 1.042 2.853 -24.962 1.00 65.25 355 THR A N 1
ATOM 2775 C CA . THR A 1 355 ? 0.054 3.852 -25.355 1.00 65.25 355 THR A CA 1
ATOM 2776 C C . THR A 1 355 ? -1.090 3.195 -26.120 1.00 65.25 355 THR A C 1
ATOM 2778 O O . THR A 1 355 ? -2.255 3.556 -25.921 1.00 65.25 355 THR A O 1
ATOM 2781 N N . GLN A 1 356 ? -0.792 2.155 -26.903 1.00 68.81 356 GLN A N 1
ATOM 2782 C CA . GLN A 1 356 ? -1.730 1.530 -27.828 1.00 68.81 356 GLN A CA 1
ATOM 2783 C C . GLN A 1 356 ? -1.998 0.055 -27.470 1.00 68.81 356 GLN A C 1
ATOM 2785 O O . GLN A 1 356 ? -1.089 -0.767 -27.528 1.00 68.81 356 GLN A O 1
ATOM 2790 N N . PRO A 1 357 ? -3.256 -0.340 -27.165 1.00 60.78 357 PRO A N 1
ATOM 2791 C CA . PRO A 1 357 ? -3.581 -1.702 -26.715 1.00 60.78 357 PRO A CA 1
ATOM 2792 C C . PRO A 1 357 ? -3.217 -2.822 -27.700 1.00 60.78 357 PRO A C 1
ATOM 2794 O O . PRO A 1 357 ? -2.976 -3.956 -27.290 1.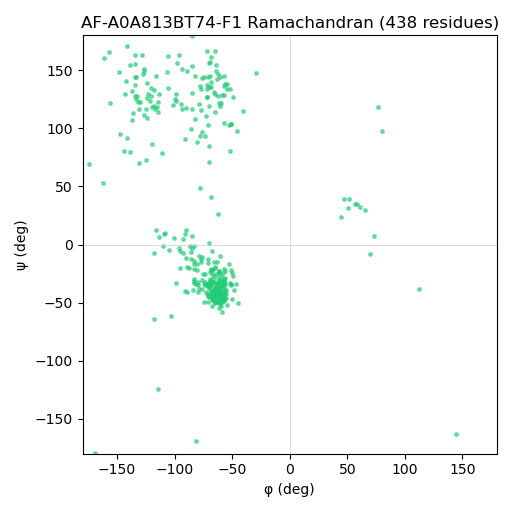00 60.78 357 PRO A O 1
ATOM 2797 N N . ALA A 1 358 ? -3.248 -2.518 -28.998 1.00 70.31 358 ALA A N 1
ATOM 2798 C CA . ALA A 1 358 ? -3.004 -3.480 -30.067 1.00 70.31 358 ALA A CA 1
ATOM 2799 C C . ALA A 1 358 ? -1.550 -3.476 -30.566 1.00 70.31 358 ALA A C 1
ATOM 2801 O O . ALA A 1 358 ? -1.198 -4.318 -31.388 1.00 70.31 358 ALA A O 1
ATOM 2802 N N . TYR A 1 359 ? -0.715 -2.558 -30.071 1.00 71.06 359 TYR A N 1
ATOM 2803 C CA . TYR A 1 359 ? 0.687 -2.466 -30.455 1.00 71.06 359 TYR A CA 1
ATOM 2804 C C . TYR A 1 359 ? 1.486 -3.536 -29.706 1.00 71.06 359 TYR A C 1
ATOM 2806 O O . TYR A 1 359 ? 1.484 -3.583 -28.476 1.00 71.06 359 TYR A O 1
ATOM 2814 N N . ARG A 1 360 ? 2.150 -4.436 -30.433 1.00 75.81 360 ARG A N 1
ATOM 2815 C CA . ARG A 1 360 ? 3.075 -5.431 -29.870 1.00 75.81 360 ARG A CA 1
ATOM 2816 C C . ARG A 1 360 ? 4.497 -4.885 -29.920 1.00 75.81 360 ARG A C 1
ATOM 2818 O O . ARG A 1 360 ? 4.829 -4.107 -30.807 1.00 75.81 360 ARG A O 1
ATOM 2825 N N . LEU A 1 361 ? 5.345 -5.315 -28.984 1.00 71.81 361 LEU A N 1
ATOM 2826 C CA . LEU A 1 361 ? 6.731 -4.841 -28.911 1.00 71.81 361 LEU A CA 1
ATOM 2827 C C . LEU A 1 361 ? 7.509 -5.132 -30.210 1.00 71.81 361 LEU A C 1
ATOM 2829 O O . LEU A 1 361 ? 8.298 -4.301 -30.652 1.00 71.81 361 LEU A O 1
ATOM 2833 N N . TRP A 1 362 ? 7.213 -6.266 -30.856 1.00 71.50 362 TRP A N 1
ATOM 2834 C CA . TRP A 1 362 ? 7.793 -6.682 -32.131 1.00 71.50 362 TRP A CA 1
ATOM 2835 C C . TRP A 1 362 ? 6.700 -7.016 -33.151 1.00 71.50 362 TRP A C 1
ATOM 2837 O O . TRP A 1 362 ? 5.970 -7.993 -32.974 1.00 71.50 362 TRP A O 1
ATOM 2847 N N . MET A 1 363 ? 6.565 -6.196 -34.200 1.00 71.56 363 MET A N 1
ATOM 2848 C CA . MET A 1 363 ? 5.575 -6.397 -35.271 1.00 71.56 363 MET A CA 1
ATOM 2849 C C . MET A 1 363 ? 5.881 -5.602 -36.565 1.00 71.56 363 MET A C 1
ATOM 2851 O O . MET A 1 363 ? 5.014 -4.893 -37.070 1.00 71.56 363 MET A O 1
ATOM 2855 N N . PRO A 1 364 ? 7.088 -5.713 -37.149 1.00 65.00 364 PRO A N 1
ATOM 2856 C CA . PRO A 1 364 ? 7.536 -4.850 -38.256 1.00 65.00 364 PRO A CA 1
ATOM 2857 C C . PRO A 1 364 ? 6.633 -4.868 -39.507 1.00 65.00 364 PRO A C 1
ATOM 2859 O O . PRO A 1 364 ? 6.648 -3.921 -40.289 1.00 65.00 364 PRO A O 1
ATOM 2862 N N . PHE A 1 365 ? 5.815 -5.913 -39.684 1.00 72.50 365 PHE A N 1
ATOM 2863 C CA . PHE A 1 365 ? 4.931 -6.095 -40.843 1.00 72.50 365 PHE A CA 1
ATOM 2864 C C . PHE A 1 365 ? 3.433 -6.098 -40.504 1.00 72.50 365 PHE A C 1
ATOM 2866 O O . PHE A 1 365 ? 2.620 -6.491 -41.337 1.00 72.50 365 PHE A O 1
ATOM 2873 N N . GLN A 1 366 ? 3.038 -5.699 -39.291 1.00 71.00 366 GLN A N 1
ATOM 2874 C CA . GLN A 1 366 ? 1.626 -5.680 -38.895 1.00 71.00 366 GLN A CA 1
ATOM 2875 C C . GLN A 1 366 ? 1.174 -4.243 -38.626 1.00 71.00 366 GLN A C 1
ATOM 2877 O O . GLN A 1 366 ? 1.692 -3.576 -37.740 1.00 71.00 366 GLN A O 1
ATOM 2882 N N . GLY A 1 367 ? 0.196 -3.759 -39.396 1.00 78.94 367 GLY A N 1
ATOM 2883 C CA . GLY A 1 367 ? -0.345 -2.403 -39.275 1.00 78.94 367 GLY A CA 1
ATOM 2884 C C . GLY A 1 367 ? -0.734 -1.802 -40.626 1.00 78.94 367 GLY A C 1
ATOM 2885 O O . GLY A 1 367 ? -0.884 -2.507 -41.623 1.00 78.94 367 GLY A O 1
ATOM 2886 N N . GLY A 1 368 ? -0.908 -0.479 -40.663 1.00 79.88 368 GLY A N 1
ATOM 2887 C CA . GLY A 1 368 ? -1.103 0.261 -41.914 1.00 79.88 368 GLY A CA 1
ATOM 2888 C C . GLY A 1 368 ? 0.169 0.311 -42.772 1.00 79.88 368 GLY A C 1
ATOM 2889 O O . GLY A 1 368 ? 1.277 0.240 -42.250 1.00 79.88 368 GLY A O 1
ATOM 2890 N N . SER A 1 369 ? 0.026 0.503 -44.086 1.00 83.44 369 SER A N 1
ATOM 2891 C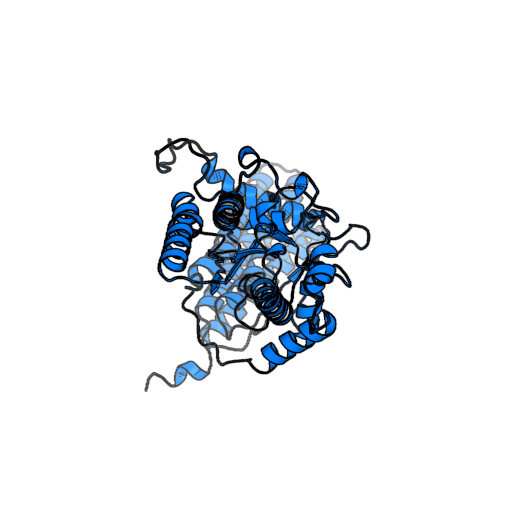 CA . SER A 1 369 ? 1.161 0.586 -45.025 1.00 83.44 369 SER A CA 1
ATOM 2892 C C . SER A 1 369 ? 2.184 1.662 -44.645 1.00 83.44 369 SER A C 1
ATOM 2894 O O . SER A 1 369 ? 3.384 1.419 -44.719 1.00 83.44 369 SER A O 1
ATOM 2896 N N . LEU A 1 370 ? 1.721 2.822 -44.166 1.00 83.19 370 LEU A N 1
ATOM 2897 C CA . LEU A 1 370 ? 2.592 3.894 -43.676 1.00 83.19 370 LEU A CA 1
ATOM 2898 C C . LEU A 1 370 ? 3.398 3.474 -42.434 1.00 83.19 370 LEU A C 1
ATOM 2900 O O . LEU A 1 370 ? 4.572 3.808 -42.333 1.00 83.19 370 LEU A O 1
ATOM 2904 N N . HIS A 1 371 ? 2.792 2.719 -41.512 1.00 85.25 371 HIS A N 1
ATOM 2905 C CA . HIS A 1 371 ? 3.486 2.192 -40.333 1.00 85.25 371 HIS A CA 1
ATOM 2906 C C . HIS A 1 371 ? 4.616 1.241 -40.745 1.00 85.25 371 HIS A C 1
ATOM 2908 O O . HIS A 1 371 ? 5.749 1.416 -40.306 1.00 85.25 371 HIS A O 1
ATOM 2914 N N . VAL A 1 372 ? 4.323 0.292 -41.639 1.00 86.75 372 VAL A N 1
ATOM 2915 C CA . VAL A 1 372 ? 5.300 -0.691 -42.136 1.00 86.75 372 VAL A CA 1
ATOM 2916 C C . VAL A 1 372 ? 6.439 -0.014 -42.906 1.00 86.75 372 VAL A C 1
ATOM 2918 O O . VAL A 1 372 ? 7.602 -0.346 -42.700 1.00 86.75 372 VAL A O 1
ATOM 2921 N N . LEU A 1 373 ? 6.131 0.982 -43.745 1.00 88.31 373 LEU A N 1
ATOM 2922 C CA . LEU A 1 373 ? 7.144 1.758 -44.465 1.00 88.31 373 LEU A CA 1
ATOM 2923 C C . LEU A 1 373 ? 8.092 2.487 -43.501 1.00 88.31 373 LEU A C 1
ATOM 2925 O O . LEU A 1 373 ? 9.309 2.398 -43.643 1.00 88.31 373 LEU A O 1
ATOM 2929 N N . LEU A 1 374 ? 7.539 3.184 -42.505 1.00 88.50 374 LEU A N 1
ATOM 2930 C CA . LEU A 1 374 ? 8.324 3.919 -41.511 1.00 88.50 374 LEU A CA 1
ATOM 2931 C C . LEU A 1 374 ? 9.171 2.985 -40.635 1.00 88.50 374 LEU A C 1
ATOM 2933 O O . LEU A 1 374 ? 10.311 3.319 -40.329 1.00 88.50 374 LEU A O 1
ATOM 2937 N N . GLN A 1 375 ? 8.650 1.806 -40.280 1.00 88.50 375 GLN A N 1
ATOM 2938 C CA . GLN A 1 375 ? 9.406 0.746 -39.605 1.00 88.50 375 GLN A CA 1
ATOM 2939 C C . GLN A 1 375 ? 10.581 0.262 -40.465 1.00 88.50 375 GLN A C 1
ATOM 2941 O O . GLN A 1 375 ? 11.701 0.168 -39.970 1.00 88.50 375 GLN A O 1
ATOM 2946 N N . GLY A 1 376 ? 10.353 0.009 -41.758 1.00 87.81 376 GLY A N 1
ATOM 2947 C CA . GLY A 1 376 ? 11.402 -0.411 -42.688 1.00 87.81 376 GLY A CA 1
ATOM 2948 C C . GLY A 1 376 ? 12.529 0.614 -42.810 1.00 87.81 376 GLY A C 1
ATOM 2949 O O . GLY A 1 376 ? 13.700 0.253 -42.698 1.00 87.81 376 GLY A O 1
ATOM 2950 N N . ILE A 1 377 ? 12.188 1.898 -42.965 1.00 90.25 377 ILE A N 1
ATOM 2951 C CA . ILE A 1 377 ? 13.175 2.988 -43.009 1.00 90.25 377 ILE A CA 1
ATOM 2952 C C . ILE A 1 377 ? 13.918 3.083 -41.671 1.00 90.25 377 ILE A C 1
ATOM 2954 O O . ILE A 1 377 ? 15.148 3.120 -41.648 1.00 90.25 377 ILE A O 1
ATOM 2958 N N . GLY A 1 378 ? 13.180 3.065 -40.560 1.00 89.06 378 GLY A N 1
ATOM 2959 C CA . GLY A 1 378 ? 13.740 3.229 -39.224 1.00 89.06 378 GLY A CA 1
ATOM 2960 C C . GLY A 1 378 ? 14.745 2.147 -38.852 1.00 89.06 378 GLY A C 1
ATOM 2961 O O . GLY A 1 378 ? 15.871 2.459 -38.465 1.00 89.06 378 GLY A O 1
ATOM 2962 N N . TRP A 1 379 ? 14.384 0.877 -39.044 1.00 90.00 379 TRP A N 1
ATOM 2963 C CA . TRP A 1 379 ? 15.283 -0.243 -38.766 1.00 90.00 379 TRP A CA 1
ATOM 2964 C C . TRP A 1 379 ? 16.460 -0.322 -39.736 1.00 90.00 379 TRP A C 1
ATOM 2966 O O . TRP A 1 379 ? 17.548 -0.708 -39.318 1.00 90.00 379 TRP A O 1
ATOM 2976 N N . SER A 1 380 ? 16.289 0.096 -40.994 1.00 91.50 380 SER A N 1
ATOM 2977 C CA . SER A 1 380 ? 17.403 0.164 -41.950 1.00 91.50 380 SER A CA 1
ATOM 2978 C C . SER A 1 380 ? 18.441 1.200 -41.517 1.00 91.50 380 SER A C 1
ATOM 2980 O O . SER A 1 380 ? 19.631 0.900 -41.461 1.00 91.50 380 SER A O 1
ATOM 2982 N N . CYS A 1 381 ? 18.004 2.403 -41.130 1.00 89.62 381 CYS A N 1
ATOM 2983 C CA . CYS A 1 381 ? 18.906 3.428 -40.605 1.00 89.62 381 CYS A CA 1
ATOM 2984 C C . CYS A 1 381 ? 19.543 3.012 -39.269 1.00 89.62 381 CYS A C 1
ATOM 2986 O O . CYS A 1 381 ? 20.725 3.272 -39.052 1.00 89.62 381 CYS A O 1
ATOM 2988 N N . PHE A 1 382 ? 18.805 2.316 -38.400 1.00 89.06 382 PHE A N 1
ATOM 2989 C CA . PHE A 1 382 ? 19.351 1.776 -37.152 1.00 89.06 382 PHE A CA 1
ATOM 2990 C C . PHE A 1 382 ? 20.412 0.690 -37.396 1.00 89.06 382 PHE A C 1
ATOM 2992 O O . PHE A 1 382 ? 21.441 0.669 -36.724 1.00 89.06 382 PHE A O 1
ATOM 2999 N N . ALA A 1 383 ? 20.207 -0.180 -38.389 1.00 87.69 383 ALA A N 1
ATOM 3000 C CA . ALA A 1 383 ? 21.185 -1.191 -38.785 1.00 87.69 383 ALA A CA 1
ATOM 3001 C C . ALA A 1 383 ? 22.464 -0.561 -39.363 1.00 87.69 383 ALA A C 1
ATOM 3003 O O . ALA A 1 383 ? 23.563 -0.995 -39.024 1.00 87.69 383 ALA A O 1
ATOM 3004 N N . LEU A 1 384 ? 22.336 0.496 -40.174 1.00 86.75 384 LEU A N 1
ATOM 3005 C CA . LEU A 1 384 ? 23.485 1.259 -40.676 1.00 86.75 384 LEU A CA 1
ATOM 3006 C C . LEU A 1 384 ? 24.270 1.922 -39.536 1.00 86.75 384 LEU A C 1
ATOM 3008 O O . LEU A 1 384 ? 25.497 1.851 -39.521 1.00 86.75 384 LEU A O 1
ATOM 3012 N N . LEU A 1 385 ? 23.576 2.494 -38.546 1.00 86.56 385 LEU A N 1
ATOM 3013 C CA . LEU A 1 385 ? 24.204 3.026 -37.334 1.00 86.56 385 LEU A CA 1
ATOM 3014 C C . LEU A 1 385 ? 24.975 1.937 -36.567 1.00 86.56 385 LEU A C 1
ATOM 3016 O O . LEU A 1 385 ? 26.127 2.156 -36.194 1.00 86.56 385 LEU A O 1
ATOM 3020 N N . LEU A 1 386 ? 24.358 0.771 -36.341 1.00 84.62 386 LEU A N 1
ATOM 3021 C CA . LEU A 1 386 ? 24.993 -0.372 -35.670 1.00 84.62 386 LEU A CA 1
ATOM 3022 C C . LEU A 1 386 ? 26.253 -0.825 -36.409 1.00 84.62 386 LEU A C 1
ATOM 3024 O O . LEU A 1 386 ? 27.303 -0.984 -35.792 1.00 84.62 386 LEU A O 1
ATOM 3028 N N . MET A 1 387 ? 26.163 -0.981 -37.730 1.00 82.69 387 MET A N 1
ATOM 3029 C CA . MET A 1 387 ? 27.291 -1.374 -38.571 1.00 82.69 387 MET A CA 1
ATOM 3030 C C . MET A 1 387 ? 28.448 -0.373 -38.461 1.00 82.69 387 MET A C 1
ATOM 3032 O O . MET A 1 387 ? 29.590 -0.781 -38.258 1.00 82.69 387 MET A O 1
ATOM 3036 N N . GLN A 1 388 ? 28.166 0.931 -38.538 1.00 79.12 388 GLN A N 1
ATOM 3037 C CA . GLN A 1 388 ? 29.182 1.980 -38.394 1.00 79.12 388 GLN A CA 1
ATOM 3038 C C . GLN A 1 388 ? 29.813 2.000 -36.997 1.00 79.12 388 GLN A C 1
ATOM 3040 O O . GLN A 1 388 ? 31.015 2.236 -36.861 1.00 79.12 388 GLN A O 1
ATOM 3045 N N . TRP A 1 389 ? 29.019 1.751 -35.955 1.00 79.19 389 TRP A N 1
ATOM 3046 C CA . TRP A 1 389 ? 29.508 1.669 -34.581 1.00 79.19 389 TRP A CA 1
ATOM 3047 C C . TRP A 1 389 ? 30.435 0.463 -34.390 1.00 79.19 389 TRP A C 1
ATOM 3049 O O . TRP A 1 389 ? 31.561 0.630 -33.924 1.00 79.19 389 TRP A O 1
ATOM 3059 N N . CYS A 1 390 ? 30.025 -0.722 -34.856 1.00 77.25 390 CYS A N 1
ATOM 3060 C CA . CYS A 1 390 ? 30.856 -1.927 -34.844 1.00 77.25 390 CYS A CA 1
ATOM 3061 C C . CYS A 1 390 ? 32.156 -1.731 -35.630 1.00 77.25 390 CYS A C 1
ATOM 3063 O O . CYS A 1 390 ? 33.223 -2.061 -35.126 1.00 77.25 390 CYS A O 1
ATOM 3065 N N . ALA A 1 391 ? 32.092 -1.138 -36.823 1.00 73.44 391 ALA A N 1
ATOM 3066 C CA . ALA A 1 391 ? 33.277 -0.870 -37.633 1.00 73.44 391 ALA A CA 1
ATOM 3067 C C . ALA A 1 391 ? 34.229 0.153 -36.988 1.00 73.44 391 ALA A C 1
ATOM 3069 O O . ALA A 1 391 ? 35.430 0.095 -37.212 1.00 73.44 391 ALA A O 1
ATOM 3070 N N . SER A 1 392 ? 33.723 1.065 -36.155 1.00 72.75 392 SER A N 1
ATOM 3071 C CA . SER A 1 392 ? 34.566 2.034 -35.434 1.00 72.75 392 SER A CA 1
ATOM 3072 C C . SER A 1 392 ? 35.230 1.459 -34.186 1.00 72.75 392 SER A C 1
ATOM 3074 O O . SER A 1 392 ? 36.212 2.020 -33.716 1.00 72.75 392 SER A O 1
ATOM 3076 N N . TYR A 1 393 ? 34.678 0.378 -33.629 1.00 70.25 393 TYR A N 1
ATOM 3077 C CA . TYR A 1 393 ? 35.202 -0.267 -32.424 1.00 70.25 393 TYR A CA 1
ATOM 3078 C C . TYR A 1 393 ? 36.067 -1.497 -32.739 1.00 70.25 393 TYR A C 1
ATOM 3080 O O . TYR A 1 393 ? 37.025 -1.771 -32.024 1.00 70.25 393 TYR A O 1
ATOM 3088 N N . TYR A 1 394 ? 35.735 -2.229 -33.807 1.00 66.62 394 TYR A N 1
ATOM 3089 C CA . TYR A 1 394 ? 36.386 -3.484 -34.200 1.00 66.62 394 TYR A CA 1
ATOM 3090 C C . TYR A 1 394 ? 37.077 -3.430 -35.568 1.00 66.62 394 TYR A C 1
ATOM 3092 O O . TYR A 1 394 ? 37.708 -4.409 -35.957 1.00 66.62 394 TYR A O 1
ATOM 3100 N N . GLY A 1 395 ? 36.921 -2.348 -36.335 1.00 61.09 395 GLY A N 1
ATOM 3101 C CA . GLY A 1 395 ? 37.561 -2.228 -37.642 1.00 61.09 395 GLY A CA 1
ATOM 3102 C C . GLY A 1 395 ? 39.070 -2.060 -37.506 1.00 61.09 395 GLY A C 1
ATOM 3103 O O . GLY A 1 395 ? 39.540 -1.277 -36.682 1.00 61.09 395 GLY A O 1
ATOM 3104 N N . GLU A 1 396 ? 39.829 -2.776 -38.332 1.00 58.41 396 GLU A N 1
ATOM 3105 C CA . GLU A 1 396 ? 41.256 -2.506 -38.504 1.00 58.41 396 GLU A CA 1
ATOM 3106 C C . GLU A 1 396 ? 41.447 -1.089 -39.073 1.00 58.41 396 GLU A C 1
ATOM 3108 O O . GLU A 1 396 ? 40.629 -0.630 -39.876 1.00 58.41 396 GLU A O 1
ATOM 3113 N N . GLU A 1 397 ? 42.529 -0.397 -38.696 1.00 59.69 397 GLU A N 1
ATOM 3114 C CA . GLU A 1 397 ? 42.857 0.963 -39.176 1.00 59.69 397 GLU A CA 1
ATOM 3115 C C . GLU A 1 397 ? 42.723 1.095 -40.705 1.00 59.69 397 GLU A C 1
ATOM 3117 O O . GLU A 1 397 ? 42.251 2.114 -41.211 1.00 59.69 397 GLU A O 1
ATOM 3122 N N . MET A 1 398 ? 43.039 0.029 -41.445 1.00 52.31 398 MET A N 1
ATOM 3123 C CA . MET A 1 398 ? 42.915 -0.065 -42.902 1.00 52.31 398 MET A CA 1
ATOM 3124 C C . MET A 1 398 ? 41.487 0.204 -43.415 1.00 52.31 398 MET A C 1
ATOM 3126 O O . MET A 1 398 ? 41.300 0.954 -44.371 1.00 52.31 398 MET A O 1
ATOM 3130 N N . LEU A 1 399 ? 40.467 -0.333 -42.740 1.00 58.47 399 LEU A N 1
ATOM 3131 C CA . LEU A 1 399 ? 39.053 -0.238 -43.130 1.00 58.47 399 LEU A CA 1
ATOM 3132 C C . LEU A 1 399 ? 38.499 1.183 -42.939 1.00 58.47 399 LEU A C 1
ATOM 3134 O O . LEU A 1 399 ? 37.703 1.665 -43.744 1.00 58.47 399 LEU A O 1
ATOM 3138 N N . LEU A 1 400 ? 38.958 1.874 -41.892 1.00 60.06 400 LEU A N 1
ATOM 3139 C CA . LEU A 1 400 ? 38.622 3.276 -41.630 1.00 60.06 400 LEU A CA 1
ATOM 3140 C C . LEU A 1 400 ? 39.372 4.238 -42.566 1.00 60.06 400 LEU A C 1
ATOM 3142 O O . LEU A 1 400 ? 38.879 5.335 -42.827 1.00 60.06 400 LEU A O 1
ATOM 3146 N N . THR A 1 401 ? 40.531 3.820 -43.085 1.00 61.44 401 THR A N 1
ATOM 3147 C CA . THR A 1 401 ? 41.350 4.613 -44.014 1.00 61.44 401 THR A CA 1
ATOM 3148 C C . THR A 1 401 ? 40.813 4.544 -45.447 1.00 61.44 401 THR A C 1
ATOM 3150 O O . THR A 1 401 ? 40.741 5.570 -46.119 1.00 61.44 401 THR A O 1
ATOM 3153 N N . GLU A 1 402 ? 40.377 3.366 -45.909 1.00 66.00 402 GLU A N 1
ATOM 3154 C CA . GLU A 1 402 ? 39.775 3.202 -47.244 1.00 66.00 402 GLU A CA 1
ATOM 3155 C C . GLU A 1 402 ? 38.332 3.722 -47.323 1.00 66.00 402 GLU A C 1
ATOM 3157 O O . GLU A 1 402 ? 37.901 4.226 -48.363 1.00 66.00 402 GLU A O 1
ATOM 3162 N N . PHE A 1 403 ? 37.586 3.657 -46.215 1.00 66.44 403 PHE A N 1
ATOM 3163 C CA . PHE A 1 403 ? 36.189 4.083 -46.151 1.00 66.44 403 PHE A CA 1
ATOM 3164 C C . PHE A 1 403 ? 35.965 5.120 -45.038 1.00 66.44 403 PHE A C 1
ATOM 3166 O O . PHE A 1 403 ? 35.321 4.832 -44.024 1.00 66.44 403 PHE A O 1
ATOM 3173 N N . PRO A 1 404 ? 36.431 6.370 -45.229 1.00 64.00 404 PRO A N 1
ATOM 3174 C CA . PRO A 1 404 ? 36.424 7.402 -44.185 1.00 64.00 404 PRO A CA 1
ATOM 3175 C C . PRO A 1 404 ? 35.016 7.766 -43.684 1.00 64.00 404 PRO A C 1
ATOM 3177 O O . PRO A 1 404 ? 34.836 8.220 -42.555 1.00 64.00 404 PRO A O 1
ATOM 3180 N N . TYR A 1 405 ? 33.986 7.509 -44.492 1.00 65.69 405 TYR A N 1
ATOM 3181 C CA . TYR A 1 405 ? 32.580 7.715 -44.140 1.00 65.69 405 TYR A CA 1
ATOM 3182 C C . TYR A 1 405 ? 32.040 6.713 -43.100 1.00 65.69 405 TYR A C 1
ATOM 3184 O O . TYR A 1 405 ? 30.995 6.959 -42.499 1.00 65.69 405 TYR A O 1
ATOM 3192 N N . VAL A 1 406 ? 32.731 5.597 -42.849 1.00 64.38 406 VAL A N 1
ATOM 3193 C CA . VAL A 1 406 ? 32.347 4.600 -41.832 1.00 64.38 406 VAL A CA 1
ATOM 3194 C C . VAL A 1 406 ? 32.640 5.109 -40.414 1.00 64.38 406 VAL A C 1
ATOM 3196 O O . VAL A 1 406 ? 31.871 4.860 -39.483 1.00 64.38 406 VAL A O 1
ATOM 3199 N N . GLY A 1 407 ? 33.712 5.890 -40.258 1.00 64.56 407 GLY A N 1
ATOM 3200 C CA . GLY A 1 407 ? 34.083 6.539 -39.000 1.00 64.56 407 GLY A CA 1
ATOM 3201 C C . GLY A 1 407 ? 33.353 7.861 -38.734 1.00 64.56 407 GLY A C 1
ATOM 3202 O O . GLY A 1 407 ? 33.355 8.330 -37.591 1.00 64.56 407 GLY A O 1
ATOM 3203 N N . ASP A 1 408 ? 32.698 8.446 -39.744 1.00 74.12 408 ASP A N 1
ATOM 3204 C CA . ASP A 1 408 ? 32.127 9.793 -39.664 1.00 74.12 408 ASP A CA 1
ATOM 3205 C C . ASP A 1 408 ? 30.988 9.882 -38.634 1.00 74.12 408 ASP A C 1
ATOM 3207 O O . ASP A 1 408 ? 29.893 9.331 -38.782 1.00 74.12 408 ASP A O 1
ATOM 3211 N N . SER A 1 409 ? 31.247 10.650 -37.577 1.00 73.38 409 SER A N 1
ATOM 3212 C CA . SER A 1 409 ? 30.305 10.890 -36.484 1.00 73.38 409 SER A CA 1
ATOM 3213 C C . SER A 1 409 ? 29.043 11.636 -36.934 1.00 73.38 409 SER A C 1
ATOM 3215 O O . SER A 1 409 ? 27.988 11.472 -36.321 1.00 73.38 409 SER A O 1
ATOM 3217 N N . ARG A 1 410 ? 29.108 12.420 -38.018 1.00 76.44 410 ARG A N 1
ATOM 3218 C CA . ARG A 1 410 ? 27.959 13.149 -38.580 1.00 76.44 410 ARG A CA 1
ATOM 3219 C C . ARG A 1 410 ? 26.981 12.199 -39.257 1.00 76.44 410 ARG A C 1
ATOM 3221 O O . ARG A 1 410 ? 25.777 12.328 -39.051 1.00 76.44 410 ARG A O 1
ATOM 3228 N N . LEU A 1 411 ? 27.493 11.225 -40.011 1.00 78.00 411 LEU A N 1
ATOM 3229 C CA . LEU A 1 411 ? 26.672 10.199 -40.656 1.00 78.00 411 LEU A CA 1
ATOM 3230 C C . LEU A 1 411 ? 26.003 9.293 -39.620 1.00 78.00 411 LEU A C 1
ATOM 3232 O O . LEU A 1 411 ? 24.799 9.065 -39.709 1.00 78.00 411 LEU A O 1
ATOM 3236 N N . LYS A 1 412 ? 26.736 8.882 -38.578 1.00 81.12 412 LYS A N 1
ATOM 3237 C CA . LYS A 1 412 ? 26.162 8.141 -37.441 1.00 81.12 412 LYS A CA 1
ATOM 3238 C C . LYS A 1 412 ? 25.029 8.923 -36.776 1.00 81.12 412 LYS A C 1
ATOM 3240 O O . LYS A 1 412 ? 23.948 8.387 -36.545 1.00 81.12 412 LYS A O 1
ATOM 3245 N N . ALA A 1 413 ? 25.246 10.211 -36.511 1.00 81.06 413 ALA A N 1
ATOM 3246 C CA . ALA A 1 413 ? 24.238 11.066 -35.894 1.00 81.06 413 ALA A CA 1
ATOM 3247 C C . ALA A 1 413 ? 23.000 11.260 -36.791 1.00 81.06 413 ALA A C 1
ATOM 3249 O O . ALA A 1 413 ? 21.871 11.231 -36.297 1.00 81.06 413 ALA A O 1
ATOM 3250 N N . ALA A 1 414 ? 23.197 11.389 -38.107 1.00 83.12 414 ALA A N 1
ATOM 3251 C CA . ALA A 1 414 ? 22.115 11.475 -39.082 1.00 83.12 414 ALA A CA 1
ATOM 3252 C C . ALA A 1 414 ? 21.290 10.180 -39.138 1.00 83.12 414 ALA A C 1
ATOM 3254 O O . ALA A 1 414 ? 20.066 10.233 -39.019 1.00 83.12 414 ALA A O 1
ATOM 3255 N N . PHE A 1 415 ? 21.936 9.014 -39.251 1.00 87.62 415 PHE A N 1
ATOM 3256 C CA . PHE A 1 415 ? 21.236 7.728 -39.260 1.00 87.62 415 PHE A CA 1
ATOM 3257 C C . PHE A 1 415 ? 20.509 7.453 -37.943 1.00 87.62 415 PHE A C 1
ATOM 3259 O O . PHE A 1 415 ? 19.356 7.026 -37.977 1.00 87.62 415 PHE A O 1
ATOM 3266 N N . GLY A 1 416 ? 21.124 7.765 -36.798 1.00 85.69 416 GLY A N 1
ATOM 3267 C CA . GLY A 1 416 ? 20.487 7.643 -35.487 1.00 85.69 416 GLY A CA 1
ATOM 3268 C C . GLY A 1 416 ? 19.239 8.516 -35.344 1.00 85.69 416 GLY A C 1
ATOM 3269 O O . GLY A 1 416 ? 18.206 8.045 -34.866 1.00 85.69 416 GLY A O 1
ATOM 3270 N N . LEU A 1 417 ? 19.284 9.766 -35.822 1.00 85.44 417 LEU A N 1
ATOM 3271 C CA . LEU A 1 417 ? 18.118 10.650 -35.784 1.00 85.44 417 LEU A CA 1
ATOM 3272 C C . LEU A 1 417 ? 17.019 10.204 -36.758 1.00 85.44 417 LEU A C 1
ATOM 3274 O O . LEU A 1 417 ? 15.848 10.183 -36.378 1.00 85.44 417 LEU A O 1
ATOM 3278 N N . ILE A 1 418 ? 17.370 9.833 -37.994 1.00 86.44 418 ILE A N 1
ATOM 3279 C CA . ILE A 1 418 ? 16.399 9.355 -38.991 1.00 86.44 418 ILE A CA 1
ATOM 3280 C C . ILE A 1 418 ? 15.715 8.084 -38.487 1.00 86.44 418 ILE A C 1
ATOM 3282 O O . ILE A 1 418 ? 14.485 7.998 -38.547 1.00 86.44 418 ILE A O 1
ATOM 3286 N N . ALA A 1 419 ? 16.484 7.139 -37.936 1.00 89.50 419 ALA A N 1
ATOM 3287 C CA . ALA A 1 419 ? 15.955 5.936 -37.305 1.00 89.50 419 ALA A CA 1
ATOM 3288 C C . ALA A 1 419 ? 14.941 6.300 -36.218 1.00 89.50 419 ALA A C 1
ATOM 3290 O O . ALA A 1 419 ? 13.788 5.879 -36.267 1.00 89.50 419 ALA A O 1
ATOM 3291 N N . GLN A 1 420 ? 15.324 7.178 -35.294 1.00 88.81 420 GLN A N 1
ATOM 3292 C CA . GLN A 1 420 ? 14.459 7.564 -34.192 1.00 88.81 420 GLN A CA 1
ATOM 3293 C C . GLN A 1 420 ? 13.167 8.265 -34.643 1.00 88.81 420 GLN A C 1
ATOM 3295 O O . GLN A 1 420 ? 12.082 7.954 -34.147 1.00 88.81 420 GLN A O 1
ATOM 3300 N N . VAL A 1 421 ? 13.264 9.238 -35.552 1.00 85.31 421 VAL A N 1
ATOM 3301 C CA . VAL A 1 421 ? 12.103 10.012 -36.015 1.00 85.31 421 VAL A CA 1
ATOM 3302 C C . VAL A 1 421 ? 11.126 9.105 -36.751 1.00 85.31 421 VAL A C 1
ATOM 3304 O O . VAL A 1 421 ? 9.927 9.144 -36.480 1.00 85.31 421 VAL A O 1
ATOM 3307 N N . THR A 1 422 ? 11.623 8.253 -37.645 1.00 88.06 422 THR A N 1
ATOM 3308 C CA . THR A 1 422 ? 10.769 7.347 -38.422 1.00 88.06 422 THR A CA 1
ATOM 3309 C C . THR A 1 422 ? 10.147 6.261 -37.548 1.00 88.06 422 THR A C 1
ATOM 3311 O O . THR A 1 422 ? 8.946 6.020 -37.671 1.00 88.06 422 THR A O 1
ATOM 3314 N N . LEU A 1 423 ? 10.878 5.696 -36.581 1.00 89.62 423 LEU A N 1
ATOM 3315 C CA . LEU A 1 423 ? 10.313 4.774 -35.589 1.00 89.62 423 LEU A CA 1
ATOM 3316 C C . LEU A 1 423 ? 9.260 5.466 -34.707 1.00 89.62 423 LEU A C 1
ATOM 3318 O O . LEU A 1 423 ? 8.184 4.907 -34.493 1.00 89.62 423 LEU A O 1
ATOM 3322 N N . GLY A 1 424 ? 9.491 6.704 -34.266 1.00 85.25 424 GLY A N 1
ATOM 3323 C CA . GLY A 1 424 ? 8.512 7.473 -33.488 1.00 85.25 424 GLY A CA 1
ATOM 3324 C C . GLY A 1 424 ? 7.236 7.774 -34.275 1.00 85.25 424 GLY A C 1
ATOM 3325 O O . GLY A 1 424 ? 6.124 7.523 -33.803 1.00 85.25 424 GLY A O 1
ATOM 3326 N N . LEU A 1 425 ? 7.387 8.238 -35.516 1.00 84.31 425 LEU A N 1
ATOM 3327 C CA . LEU A 1 425 ? 6.269 8.456 -36.431 1.00 84.31 425 LEU A CA 1
ATOM 3328 C C . LEU A 1 425 ? 5.536 7.153 -36.750 1.00 84.31 425 LEU A C 1
ATOM 3330 O O . LEU A 1 425 ? 4.314 7.168 -36.875 1.00 84.31 425 LEU A O 1
ATOM 3334 N N . SER A 1 426 ? 6.241 6.023 -36.834 1.00 88.12 426 SER A N 1
ATOM 3335 C CA . SER A 1 426 ? 5.608 4.730 -37.087 1.00 88.12 426 SER A CA 1
ATOM 3336 C C . SER A 1 426 ? 4.647 4.347 -35.960 1.00 88.12 426 SER A C 1
ATOM 3338 O O . SER A 1 426 ? 3.540 3.894 -36.244 1.00 88.12 426 SER A O 1
ATOM 3340 N N . VAL A 1 427 ? 5.009 4.597 -34.696 1.00 83.75 427 VAL A N 1
ATOM 3341 C CA . VAL A 1 427 ? 4.129 4.359 -33.544 1.00 83.75 427 VAL A CA 1
ATOM 3342 C C . VAL A 1 427 ? 2.886 5.236 -33.651 1.00 83.75 427 VAL A C 1
ATOM 3344 O O . VAL A 1 427 ? 1.771 4.750 -33.483 1.00 83.75 427 VAL A O 1
ATOM 3347 N N . LEU A 1 428 ? 3.048 6.514 -33.999 1.00 82.19 428 LEU A N 1
ATOM 3348 C CA . LEU A 1 428 ? 1.923 7.438 -34.184 1.00 82.19 428 LEU A CA 1
ATOM 3349 C C . LEU A 1 428 ? 1.029 7.062 -35.378 1.00 82.19 428 LEU A C 1
ATOM 3351 O O . LEU A 1 428 ? -0.179 7.279 -35.331 1.00 82.19 428 LEU A O 1
ATOM 3355 N N . ALA A 1 429 ? 1.612 6.488 -36.430 1.00 82.44 429 ALA A N 1
ATOM 3356 C CA . ALA A 1 429 ? 0.921 6.058 -37.641 1.00 82.44 429 ALA A CA 1
ATOM 3357 C C . ALA A 1 429 ? 0.313 4.647 -37.543 1.00 82.44 429 ALA A C 1
ATOM 3359 O O . ALA A 1 429 ? -0.334 4.198 -38.496 1.00 82.44 429 ALA A O 1
ATOM 3360 N N . PHE A 1 430 ? 0.518 3.932 -36.432 1.0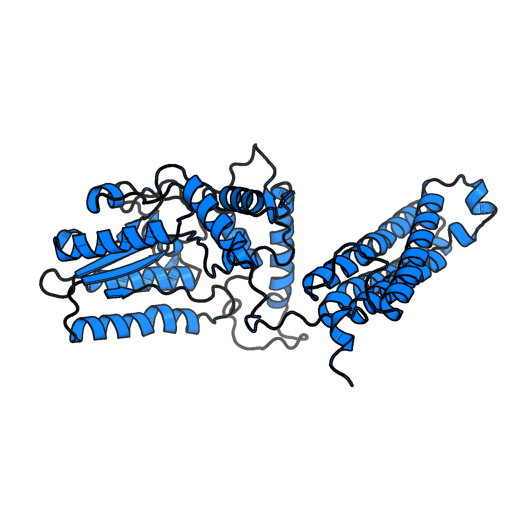0 83.06 430 PHE A N 1
ATOM 3361 C CA . PHE A 1 430 ? -0.027 2.593 -36.248 1.00 83.06 430 PHE A CA 1
ATOM 3362 C C . PHE A 1 430 ? -1.558 2.627 -36.213 1.00 83.06 430 PHE A C 1
ATOM 3364 O O . PHE A 1 430 ? -2.177 3.392 -35.475 1.00 83.06 430 PHE A O 1
ATOM 3371 N N . LYS A 1 431 ? -2.163 1.761 -37.027 1.00 77.56 431 LYS A N 1
ATOM 3372 C CA . LYS A 1 431 ? -3.608 1.540 -37.107 1.00 77.56 431 LYS A CA 1
ATOM 3373 C C . LYS A 1 431 ? -3.868 0.049 -37.135 1.00 77.56 431 LYS A C 1
ATOM 3375 O O . LYS A 1 431 ? -3.110 -0.705 -37.751 1.00 77.56 431 LYS A O 1
ATOM 3380 N N . THR A 1 432 ? -4.951 -0.371 -36.501 1.00 66.25 432 THR A N 1
ATOM 3381 C CA . THR A 1 432 ? -5.334 -1.785 -36.479 1.00 66.25 432 THR A CA 1
ATOM 3382 C C . THR A 1 432 ? -6.137 -2.166 -37.729 1.00 66.25 432 THR A C 1
ATOM 3384 O O . THR A 1 432 ? -6.825 -1.319 -38.302 1.00 66.25 432 THR A O 1
ATOM 3387 N N . PRO A 1 433 ? -6.113 -3.443 -38.158 1.00 55.91 433 PRO A N 1
ATOM 3388 C CA . PRO A 1 433 ? -6.880 -3.898 -39.322 1.00 55.91 433 PRO A CA 1
ATOM 3389 C C . PRO A 1 433 ? -8.401 -3.665 -39.222 1.00 55.91 433 PRO A C 1
ATOM 3391 O O . PRO A 1 433 ? -9.061 -3.547 -40.250 1.00 55.91 433 PRO A O 1
ATOM 3394 N N . TRP A 1 434 ? -8.963 -3.558 -38.010 1.00 49.19 434 TRP A N 1
ATOM 3395 C CA . TRP A 1 434 ? -10.407 -3.402 -37.777 1.00 49.19 434 TRP A CA 1
ATOM 3396 C C . TRP A 1 434 ? -10.915 -1.949 -37.839 1.00 49.19 434 TRP A C 1
ATOM 3398 O O . TRP A 1 434 ? -12.124 -1.717 -37.824 1.00 49.19 434 TRP A O 1
ATOM 3408 N N . GLU A 1 435 ? -10.034 -0.950 -37.952 1.00 46.34 435 GLU A N 1
ATOM 3409 C CA . GLU A 1 435 ? -10.443 0.461 -38.065 1.00 46.34 435 GLU A CA 1
ATOM 3410 C C . GLU A 1 435 ? -10.908 0.860 -39.476 1.00 46.34 435 GLU A C 1
ATOM 3412 O O . GLU A 1 435 ? -11.504 1.925 -39.645 1.00 46.34 435 GLU A O 1
ATOM 3417 N N . LYS A 1 436 ? -10.714 0.005 -40.493 1.00 40.53 436 LYS A N 1
ATOM 3418 C CA . LYS A 1 436 ? -11.193 0.274 -41.863 1.00 40.53 436 LYS A CA 1
ATOM 3419 C C . LYS A 1 436 ? -12.719 0.187 -42.026 1.00 40.53 436 LYS A C 1
ATOM 3421 O O . LYS A 1 436 ? -13.231 0.679 -43.020 1.00 40.53 436 LYS A O 1
ATOM 3426 N N . THR A 1 437 ? -13.454 -0.356 -41.056 1.00 40.12 437 THR A N 1
ATOM 3427 C CA . THR A 1 437 ? -14.912 -0.586 -41.156 1.00 40.12 437 THR A CA 1
ATOM 3428 C C . THR A 1 437 ? -15.806 0.542 -40.625 1.00 40.12 437 THR A C 1
ATOM 3430 O O . THR A 1 437 ? -17.019 0.379 -40.598 1.00 40.12 437 THR A O 1
ATOM 3433 N N . LYS A 1 438 ? -15.262 1.691 -40.194 1.00 39.44 438 LYS A N 1
ATOM 3434 C CA . LYS A 1 438 ? -16.073 2.826 -39.685 1.00 39.44 438 LYS A CA 1
ATOM 3435 C C . LYS A 1 438 ? -16.150 4.047 -40.607 1.00 39.44 438 LYS A C 1
ATOM 3437 O O . LYS A 1 438 ? -16.637 5.095 -40.189 1.00 39.44 438 LYS A O 1
ATOM 3442 N N . ARG A 1 439 ? -15.680 3.936 -41.848 1.00 39.78 439 ARG A N 1
ATOM 3443 C CA . ARG A 1 439 ? -15.869 4.970 -42.875 1.00 39.78 439 ARG A CA 1
ATOM 3444 C C . ARG A 1 439 ? -16.195 4.326 -44.219 1.00 39.78 439 ARG A C 1
ATOM 3446 O O . ARG A 1 439 ? -15.320 4.197 -45.068 1.00 39.78 439 ARG A O 1
ATOM 3453 N N . SER A 1 440 ? -17.451 3.933 -44.370 1.00 34.44 440 SER A N 1
ATOM 3454 C CA . SER A 1 440 ? -18.163 3.857 -45.648 1.00 34.44 440 SER A CA 1
ATOM 3455 C C . SER A 1 440 ? -19.644 3.998 -45.357 1.00 34.44 440 SER A C 1
ATOM 3457 O O . SER A 1 440 ? -20.119 3.162 -44.552 1.00 34.44 440 SER A O 1
#

Nearest PDB structures (foldseek):
  6s37-assembly1_A  TM=5.326E-01  e=3.430E+00  Pseudomonas putida KT2440
  8tn6-assembly1_C  TM=4.801E-01  e=2.173E+00  synthetic construct
  8tn1-assembly1_B  TM=5.059E-01  e=4.117E+00  synthetic construct
  7qhm-assembly1_S  TM=4.086E-01  e=6.209E+00  Corynebacterium glutamicum ATCC 13032

Foldseek 3Di:
DEDDDDDDLPDDFLCRLQCVLPVVLLVVLVVCQVVQPAEYEYEAALLLLPLPAFDDAAFQPDCSSHDPLVVRPRSNSSSRNNRQLSQLVPDDPVTHFYEYEHDDQEDALDDPCVLVVCDLQLEAEAAPDPPDPFAQDAHHYPQFVVVLVVLVRVLCNVDSVNGSYYAYAGLPPDSCQSRNLSVLLSVLQVRHYDYDHPVVLVVVLVVVQCVVCVVVVDDCPPVVDPPDDDDPPRSSDDPSVVVVSSRHHDDYHRVVSCVSRVGRGDDDSNRRSNNSSVSCVVPPDPPPDPPPPQPALCVQLVVLLVLLVVLLVQLVVLLVVCVVDVDPVSLVSSLVSLVSLVVSLLSLLSSLVSRPVPRDSDDLPAFDPLLNVLSVLLVVLVVLLVQLSCCSVPNDPVVCVVCVVSVDSNSSSVSSNSNSVSSNVSSVRGDHPPVVPPDD

Radius of gyration: 28.16 Å; Cα contacts (8 Å, |Δi|>4): 623; chains: 1; bounding box: 73×54×75 Å

Secondary structure (DSSP, 8-state):
-EEE----SSS--HHHHHIIIIIHHHHHHHHHHHTT--EEEEEEEGGGG-TTS-EEEE-TTSGGGS--GGG--SHHHHHHHHHHHHHHHT--SSS-EEEEEEE--EE-SS--HHHHHS-TTS-EEEE--TTS----B--EEHHHHHHHHHHHHHHHHH-GGG-SSEEE----S----HHHHHHHHHHHHT--EEEE-HHHHHHHHHHHHHHHHHHHHS-HHHHT------SS-SSSS-HHHHHHHTTS-EEE--HHHHHHHS---SS-HHHHHHHHHHHHHHT--S----S--PPPHHHHHHHHHHHHHHHHHHHHHHHHHHTTS--HHHHHHHHHHTHHHHHHHHHHHHHHHHH-TT--SS-TTSS-HHHHHHHHHHHHHHHHHHHHHHHHHH--HHHHHH-HHHH-HHHHHHHHHHHHHHHHHHHHT---GGGGGG--

Mean predicted aligned error: 15.23 Å

Organism: NCBI:txid1628268